Protein 2GGO (pdb70)

GO terms:
  GO:0052630 UDP-N-acetylgalactosamine diphosphorylase activity (F, EXP)
  GO:0003977 UDP-N-acetylglucosamine diphosphorylase activity (F, EXP)
  GO:0008879 glucose-1-phosphate thymidylyltransferase activity (F, EXP)
  GO:0003983 UTP:glucose-1-phosphate uridylyltransferase activity (F, EXP)
  GO:0019134 glucosamine-1-phosphate N-acetyltransferase activity (F, EXP)

Secondary structure (DSSP, 8-state):
-EEEEE-----GGGTTGGGTS-GGG-EETTEEHHHHHHHHHHHTT--EEEEEE-GGGHHHHHHH-TT-EEEE--TT--BSTTTGGG---SSEEEEEETTEEES-SHHHHHHTT-SSEEEEEEE-S--SSS-EEEE-TTSSEEEEE-S-SS-S-SEEEEEEEEEETHHHHHHHHS---SSS-B-HHHHHHHHHHHS-EEEEEP-S-EEE--SHHHHHHHHHHHHHHT---EE-SEE-SS-EEES-EEE-TT-EE-TT-EEESSEEE-TT-EE-SS-EE-TTEEE-SS-EEEET-EEESEEE-TT-EEEES-EEES-EE-TT-EE-TT-EE--S-TT-S--EEEETTEEEE-S-SS---EE-TT-EE-TT-EE-TT-EE-TT-EE-TT-EE-SPBPTT-EE--

Structure (mmCIF, N/CA/C/O backbone):
data_2GGO
#
_entry.id   2GGO
#
_cell.length_a   122.999
_cell.length_b   122.999
_cell.length_c   94.884
_cell.angle_alpha   90.00
_cell.angle_beta   90.00
_cell.angle_gamma   120.00
#
_symmetry.space_group_name_H-M   'H 3'
#
loop_
_entity.id
_entity.type
_entity.pdbx_description
1 polymer '401aa long hypothetical glucose-1-phosphate thymidylyltransferase'
2 water water
#
loop_
_atom_site.group_PDB
_atom_site.id
_atom_site.type_symbol
_atom_site.label_atom_id
_atom_site.label_alt_id
_atom_site.label_comp_id
_atom_site.label_asym_id
_atom_site.label_entity_id
_atom_site.label_seq_id
_atom_site.pdbx_PDB_ins_code
_atom_site.Cartn_x
_atom_site.Cartn_y
_atom_site.Cartn_z
_atom_site.occupancy
_atom_site.B_iso_or_equiv
_atom_site.auth_seq_id
_atom_site.auth_comp_id
_atom_site.auth_asym_id
_atom_site.auth_atom_id
_atom_site.pdbx_PDB_model_num
ATOM 1 N N . MET A 1 1 ? 6.822 56.373 38.376 1.00 43.88 1 MET A N 1
ATOM 2 C CA . MET A 1 1 ? 6.104 55.882 39.578 1.00 43.81 1 MET A CA 1
ATOM 3 C C . MET A 1 1 ? 7.039 54.938 40.334 1.00 43.17 1 MET A C 1
ATOM 4 O O . MET A 1 1 ? 7.834 54.236 39.730 1.00 43.24 1 MET A O 1
ATOM 9 N N . LYS A 1 2 ? 6.964 54.940 41.658 1.00 42.27 2 LYS A N 1
ATOM 10 C CA . LYS A 1 2 ? 7.655 53.924 42.452 1.00 41.16 2 LYS A CA 1
ATOM 11 C C . LYS A 1 2 ? 6.625 52.933 42.952 1.00 39.47 2 LYS A C 1
ATOM 12 O O . LYS A 1 2 ? 5.479 53.308 43.221 1.00 38.49 2 LYS A O 1
ATOM 18 N N . ALA A 1 3 ? 7.037 51.665 43.049 1.00 38.04 3 ALA A N 1
ATOM 19 C CA . ALA A 1 3 ? 6.183 50.612 43.588 1.00 36.90 3 ALA A CA 1
ATOM 20 C C . ALA A 1 3 ? 6.839 50.052 44.845 1.00 36.03 3 ALA A C 1
ATOM 21 O O . ALA A 1 3 ? 8.059 49.942 44.917 1.00 35.41 3 ALA A O 1
ATOM 23 N N . PHE A 1 4 ? 6.024 49.745 45.854 1.00 36.56 4 PHE A N 1
ATOM 24 C CA . PHE A 1 4 ? 6.484 49.059 47.065 1.00 36.18 4 PHE A CA 1
ATOM 25 C C . PHE A 1 4 ? 5.647 47.837 47.226 1.00 35.22 4 PHE A C 1
ATOM 26 O O . PHE A 1 4 ? 4.420 47.934 47.264 1.00 35.21 4 PHE A O 1
ATOM 34 N N . ILE A 1 5 ? 6.312 46.683 47.280 1.00 34.74 5 ILE A N 1
ATOM 35 C CA . ILE A 1 5 ? 5.655 45.395 47.598 1.00 33.52 5 ILE A CA 1
ATOM 36 C C . ILE A 1 5 ? 5.891 45.084 49.068 1.00 33.90 5 ILE A C 1
ATOM 37 O O . ILE A 1 5 ? 7.030 45.015 49.501 1.00 34.13 5 ILE A O 1
ATOM 42 N N . LEU A 1 6 ? 4.813 44.963 49.836 1.00 34.80 6 LEU A N 1
ATOM 43 C CA . LEU A 1 6 ? 4.915 44.686 51.254 1.00 34.80 6 LEU A CA 1
ATOM 44 C C . LEU A 1 6 ? 4.884 43.155 51.429 1.00 35.72 6 LEU A C 1
ATOM 45 O O . LEU A 1 6 ? 3.836 42.504 51.266 1.00 34.94 6 LEU A O 1
ATOM 50 N N . ALA A 1 7 ? 6.072 42.615 51.707 1.00 36.38 7 ALA A N 1
ATOM 51 C CA . ALA A 1 7 ? 6.337 41.180 51.810 1.00 37.83 7 ALA A CA 1
ATOM 52 C C . ALA A 1 7 ? 7.026 40.845 53.138 1.00 39.02 7 ALA A C 1
ATOM 53 O O . ALA A 1 7 ? 7.954 40.034 53.179 1.00 39.44 7 ALA A O 1
ATOM 55 N N . ALA A 1 8 ? 6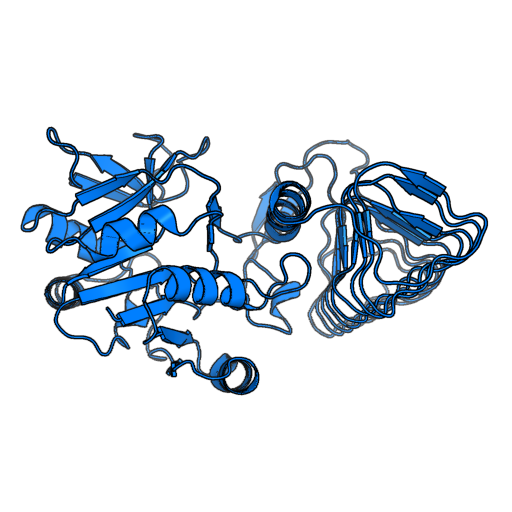.564 41.464 54.215 1.00 41.35 8 ALA A N 1
ATOM 56 C CA . ALA A 1 8 ? 7.289 41.393 55.507 1.00 44.43 8 ALA A CA 1
ATOM 57 C C . ALA A 1 8 ? 6.735 40.510 56.637 1.00 46.21 8 ALA A C 1
ATOM 58 O O . ALA A 1 8 ? 7.475 40.263 57.601 1.00 47.65 8 ALA A O 1
ATOM 60 N N . GLY A 1 9 ? 5.477 40.045 56.554 1.00 48.06 9 GLY A N 1
ATOM 61 C CA . GLY A 1 9 ? 5.022 38.843 57.349 1.00 49.81 9 GLY A CA 1
ATOM 62 C C . GLY A 1 9 ? 6.070 37.699 57.404 1.00 50.87 9 GLY A C 1
ATOM 63 O O . GLY A 1 9 ? 6.976 37.655 56.546 1.00 50.95 9 GLY A O 1
ATOM 64 N N . SER A 1 10 ? 5.949 36.698 58.303 1.00 51.83 10 SER A N 1
ATOM 65 C CA . SER A 1 10 ? 4.697 36.033 58.731 1.00 51.93 10 SER A CA 1
ATOM 66 C C . SER A 1 10 ? 3.638 35.906 57.599 1.00 51.16 10 SER A C 1
ATOM 67 O O . SER A 1 10 ? 2.751 36.765 57.425 1.00 51.94 10 SER A O 1
ATOM 70 N N . GLY A 1 11 ? 3.719 34.815 56.839 1.00 49.89 11 GLY A N 1
ATOM 71 C CA . GLY A 1 11 ? 4.571 33.698 57.155 1.00 47.48 11 GLY A CA 1
ATOM 72 C C . GLY A 1 11 ? 3.622 32.664 57.725 1.00 45.93 11 GLY A C 1
ATOM 73 O O . GLY A 1 11 ? 3.250 31.707 57.042 1.00 45.35 11 GLY A O 1
ATOM 74 N N . GLU A 1 12 ? 3.186 32.918 58.953 1.00 44.34 12 GLU A N 1
ATOM 75 C CA . GLU A 1 12 ? 2.569 31.925 59.814 1.00 43.55 12 GLU A CA 1
ATOM 76 C C . GLU A 1 12 ? 1.359 31.201 59.265 1.00 42.03 12 GLU A C 1
ATOM 77 O O . GLU A 1 12 ? 1.249 29.986 59.390 1.00 41.81 12 GLU A O 1
ATOM 83 N N . ARG A 1 13 ? 0.439 31.940 58.688 1.00 40.63 13 ARG A N 1
ATOM 84 C CA . ARG A 1 13 ? -0.745 31.327 58.151 1.00 39.82 13 ARG A CA 1
ATOM 85 C C . ARG A 1 13 ? -0.445 30.383 57.018 1.00 37.05 13 ARG A C 1
ATOM 86 O O . ARG A 1 13 ? -1.255 29.513 56.718 1.00 37.02 13 ARG A O 1
ATOM 94 N N . LEU A 1 14 ? 0.721 30.526 56.399 1.00 33.73 14 LEU A N 1
ATOM 95 C CA . LEU A 1 14 ? 1.050 29.674 55.226 1.00 30.67 14 LEU A CA 1
ATOM 96 C C . LEU A 1 14 ? 2.039 28.533 55.571 1.00 27.79 14 LEU A C 1
ATOM 97 O O . LEU A 1 14 ? 2.543 27.849 54.725 1.00 24.16 14 LEU A O 1
ATOM 102 N N . GLU A 1 15 ? 2.346 28.365 56.841 1.00 25.70 15 GLU A N 1
ATOM 103 C CA . GLU A 1 15 ? 3.077 27.168 57.257 1.00 27.47 15 GLU A CA 1
ATOM 104 C C . GLU A 1 15 ? 2.371 25.867 56.831 1.00 27.36 15 GLU A C 1
ATOM 105 O O . GLU A 1 15 ? 1.161 25.808 56.737 1.00 28.82 15 GLU A O 1
ATOM 111 N N . PRO A 1 16 ? 3.133 24.806 56.569 1.00 27.35 16 PRO A N 1
ATOM 112 C CA . PRO A 1 16 ? 4.546 24.673 56.602 1.00 25.71 16 PRO A CA 1
ATOM 113 C C . PRO A 1 16 ? 5.266 25.144 55.356 1.00 24.83 16 PRO A C 1
ATOM 114 O O . PRO A 1 16 ? 6.467 25.040 55.306 1.00 25.65 16 PRO A O 1
ATOM 118 N N . ILE A 1 17 ? 4.561 25.612 54.329 1.00 24.46 17 ILE A N 1
ATOM 119 C CA . ILE A 1 17 ? 5.254 26.044 53.119 1.00 24.33 17 ILE A CA 1
ATOM 120 C C . ILE A 1 17 ? 6.269 27.145 53.451 1.00 25.29 17 ILE A C 1
ATOM 121 O O . ILE A 1 17 ? 7.343 27.192 52.834 1.00 24.03 17 ILE A O 1
ATOM 126 N N . THR A 1 18 ? 5.944 27.992 54.440 1.00 24.46 18 THR A N 1
ATOM 127 C CA . THR A 1 18 ? 6.811 29.137 54.801 1.00 25.68 18 THR A CA 1
ATOM 128 C C . THR A 1 18 ? 7.927 28.809 55.788 1.00 26.86 18 THR A C 1
ATOM 129 O O . THR A 1 18 ? 8.668 29.699 56.223 1.00 28.35 18 THR A O 1
ATOM 133 N N . HIS A 1 19 ? 8.086 27.537 56.138 1.00 26.03 19 HIS A N 1
ATOM 134 C CA . HIS A 1 19 ? 9.203 27.167 56.938 1.00 24.28 19 HIS A CA 1
ATOM 135 C C . HIS A 1 19 ? 10.505 27.317 56.192 1.00 24.35 19 HIS A C 1
ATOM 136 O O . HIS A 1 19 ? 11.555 27.466 56.812 1.00 23.42 19 HIS A O 1
ATOM 143 N N . THR A 1 20 ? 10.469 27.227 54.863 1.00 23.63 20 THR A N 1
ATOM 144 C CA . THR A 1 20 ? 11.695 27.266 54.112 1.00 24.85 20 THR A CA 1
ATOM 145 C C . THR A 1 20 ? 11.771 28.380 53.038 1.00 26.33 20 THR A C 1
ATOM 146 O O . THR A 1 20 ? 12.820 28.569 52.417 1.00 28.61 20 THR A O 1
ATOM 150 N N . ARG A 1 21 ? 10.686 29.102 52.796 1.00 27.23 21 ARG A N 1
ATOM 151 C CA . ARG A 1 21 ? 10.683 30.164 51.769 1.00 27.91 21 ARG A CA 1
ATOM 152 C C . ARG A 1 21 ? 9.701 31.252 52.239 1.00 28.33 21 ARG A C 1
ATOM 153 O O . ARG A 1 21 ? 8.785 30.944 53.006 1.00 29.69 21 ARG A O 1
ATOM 161 N N . PRO A 1 22 ? 9.946 32.549 51.904 1.00 27.43 22 PRO A N 1
ATOM 162 C CA . PRO A 1 22 ? 8.981 33.616 52.262 1.00 26.84 22 PRO A CA 1
ATOM 163 C C . PRO A 1 22 ? 7.748 33.467 51.425 1.00 26.30 22 PRO A C 1
ATOM 164 O O . PRO A 1 22 ? 7.853 32.956 50.322 1.00 26.37 22 PRO A O 1
ATOM 168 N N . LYS A 1 23 ? 6.570 33.844 51.907 1.00 26.82 23 LYS A N 1
ATOM 169 C CA . LYS A 1 23 ? 5.387 33.620 51.036 1.00 28.46 23 LYS A CA 1
ATOM 170 C C . LYS A 1 23 ? 5.450 34.200 49.641 1.00 28.43 23 LYS A C 1
ATOM 171 O O . LYS A 1 23 ? 4.736 33.735 48.761 1.00 27.43 23 LYS A O 1
ATOM 177 N N . ALA A 1 24 ? 6.282 35.230 49.446 1.00 28.15 24 ALA A N 1
ATOM 178 C CA . ALA A 1 24 ? 6.386 35.911 48.148 1.00 28.16 24 ALA A CA 1
ATOM 179 C C . ALA A 1 24 ? 6.892 34.940 47.123 1.00 27.91 24 ALA A C 1
ATOM 180 O O . ALA A 1 24 ? 6.711 35.136 45.919 1.00 26.36 24 ALA A O 1
ATOM 182 N N . PHE A 1 25 ? 7.527 33.871 47.597 1.00 29.05 25 PHE A N 1
ATOM 183 C CA . PHE A 1 25 ? 8.113 32.861 46.684 1.00 30.14 25 PHE A CA 1
ATOM 184 C C . PHE A 1 25 ? 7.284 31.574 46.476 1.00 30.11 25 PHE A C 1
ATOM 185 O O . PHE A 1 25 ? 7.732 30.673 45.835 1.00 31.54 25 PHE A O 1
ATOM 193 N N . VAL A 1 26 ? 6.091 31.521 47.030 1.00 30.54 26 VAL A N 1
ATOM 194 C CA . VAL A 1 26 ? 5.128 30.443 46.757 1.00 31.26 26 VAL A CA 1
ATOM 195 C C . VAL A 1 26 ? 4.973 30.349 45.239 1.00 30.13 26 VAL A C 1
ATOM 196 O O . VAL A 1 26 ? 4.709 31.393 44.608 1.00 29.98 26 VAL A O 1
ATOM 200 N N . PRO A 1 27 ? 5.136 29.116 44.640 1.00 30.51 27 PRO A N 1
ATOM 201 C CA . PRO A 1 27 ? 4.982 29.031 43.203 1.00 29.46 27 PRO A CA 1
ATOM 202 C C . PRO A 1 27 ? 3.520 28.946 42.737 1.00 30.67 27 PRO A C 1
ATOM 203 O O . PRO A 1 27 ? 2.618 28.393 43.410 1.00 30.53 27 PRO A O 1
ATOM 207 N N . ILE A 1 28 ? 3.292 29.580 41.603 1.00 30.98 28 ILE A N 1
ATOM 208 C CA . ILE A 1 28 ? 2.059 29.464 40.884 1.00 31.89 28 ILE A CA 1
ATOM 209 C C . ILE A 1 28 ? 2.570 28.925 39.571 1.00 31.80 28 ILE A C 1
ATOM 210 O O . ILE A 1 28 ? 3.359 29.603 38.882 1.00 32.88 28 ILE A O 1
ATOM 215 N N . LEU A 1 29 ? 2.185 27.689 39.251 1.00 32.31 29 LEU A N 1
ATOM 216 C CA . LEU A 1 29 ? 2.813 26.940 38.176 1.00 31.89 29 LEU A CA 1
ATOM 217 C C . LEU A 1 29 ? 4.311 27.072 38.371 1.00 33.71 29 LEU A C 1
ATOM 218 O O . LEU A 1 29 ? 4.810 26.919 39.489 1.00 34.29 29 LEU A O 1
ATOM 223 N N . SER A 1 30 ? 5.042 27.447 37.339 1.00 35.09 30 SER A N 1
ATOM 224 C CA . SER A 1 30 ? 6.477 27.434 37.467 1.00 35.84 30 SER A CA 1
ATOM 225 C C . SER A 1 30 ? 7.154 28.638 38.125 1.00 35.78 30 SER A C 1
ATOM 226 O O . SER A 1 30 ? 8.373 28.615 38.281 1.00 37.02 30 SER A O 1
ATOM 229 N N . LYS A 1 31 ? 6.440 29.698 38.507 1.00 35.11 31 LYS A N 1
ATOM 230 C CA . LYS A 1 31 ? 7.177 30.860 39.029 1.00 34.36 31 LYS A CA 1
ATOM 231 C C . LYS A 1 31 ? 6.600 31.422 40.294 1.00 31.26 31 LYS A C 1
ATOM 232 O O . LYS A 1 31 ? 5.403 31.269 40.542 1.00 30.82 31 LYS A O 1
ATOM 238 N N . PRO A 1 32 ? 7.462 32.023 41.126 1.00 29.12 32 PRO A N 1
ATOM 239 C CA . PRO A 1 32 ? 6.967 32.511 42.407 1.00 27.72 32 PRO A CA 1
ATOM 240 C C . PRO A 1 32 ? 5.939 33.656 42.246 1.00 27.11 32 PRO A C 1
ATOM 241 O O . PRO A 1 32 ? 5.951 34.396 41.253 1.00 24.83 32 PRO A O 1
ATOM 245 N N . LEU A 1 33 ? 5.041 33.764 43.212 1.00 27.12 33 LEU A N 1
ATOM 246 C CA . LEU A 1 33 ? 4.104 34.849 43.287 1.00 27.24 33 LEU A CA 1
ATOM 247 C C . LEU A 1 33 ? 4.753 36.220 42.975 1.00 28.08 33 LEU A C 1
ATOM 248 O O . LEU A 1 33 ? 4.216 36.988 42.172 1.00 30.76 33 LEU A O 1
ATOM 253 N N . ILE A 1 34 ? 5.875 36.542 43.621 1.00 27.50 34 ILE A N 1
ATOM 254 C CA . ILE A 1 34 ? 6.413 37.885 43.552 1.00 26.82 34 ILE A CA 1
ATOM 255 C C . ILE A 1 34 ? 6.875 38.227 42.132 1.00 28.34 34 ILE A C 1
ATOM 256 O O . ILE A 1 34 ? 6.923 39.381 41.716 1.00 28.76 34 ILE A O 1
ATOM 261 N N . GLU A 1 35 ? 7.182 37.196 41.374 1.00 28.88 35 GLU A N 1
ATOM 262 C CA . GLU A 1 35 ? 7.578 37.343 39.995 1.00 29.58 35 GLU A CA 1
ATOM 263 C C . GLU A 1 35 ? 6.448 37.776 39.069 1.00 28.98 35 GLU A C 1
ATOM 264 O O . GLU A 1 35 ? 6.695 38.462 38.061 1.00 28.48 35 GLU A O 1
ATOM 270 N N . TYR A 1 36 ? 5.231 37.305 39.353 1.00 28.39 36 TYR A N 1
ATOM 271 C CA . TYR A 1 36 ? 3.999 37.837 38.762 1.00 26.32 36 TYR A CA 1
ATOM 272 C C . TYR A 1 36 ? 3.745 39.308 39.176 1.00 25.51 36 TYR A C 1
ATOM 273 O O . TYR A 1 36 ? 3.417 40.116 38.351 1.00 25.76 36 TYR A O 1
ATOM 282 N N . GLN A 1 37 ? 3.879 39.657 40.439 1.00 25.32 37 GLN A N 1
ATOM 283 C CA . GLN A 1 37 ? 3.658 41.036 40.813 1.00 25.88 37 GLN A CA 1
ATOM 284 C C . GLN A 1 37 ? 4.606 41.948 40.061 1.00 26.17 37 GLN A C 1
ATOM 285 O O . GLN A 1 37 ? 4.184 42.889 39.416 1.00 27.17 37 GLN A O 1
ATOM 291 N N . ILE A 1 38 ? 5.894 41.645 40.120 1.00 26.98 38 ILE A N 1
ATOM 292 C CA . ILE A 1 38 ? 6.936 42.454 39.482 1.00 27.55 38 ILE A CA 1
ATOM 293 C C . ILE A 1 38 ? 6.693 42.606 37.990 1.00 28.17 38 ILE A C 1
ATOM 294 O O . ILE A 1 38 ? 6.894 43.662 37.418 1.00 29.21 38 ILE A O 1
ATOM 299 N N . GLU A 1 39 ? 6.206 41.545 37.370 1.00 30.05 39 GLU A N 1
ATOM 300 C CA . GLU A 1 39 ? 5.979 41.515 35.957 1.00 30.52 39 GLU A CA 1
ATOM 301 C C . GLU A 1 39 ? 4.725 42.325 35.536 1.00 30.29 39 GLU A C 1
ATOM 302 O O . GLU A 1 39 ? 4.753 42.999 34.514 1.00 28.78 39 GLU A O 1
ATOM 308 N N . TYR A 1 40 ? 3.643 42.234 36.323 1.00 30.23 40 TYR A N 1
ATOM 309 C CA . TYR A 1 40 ? 2.504 43.188 36.221 1.00 31.22 40 TYR A CA 1
ATOM 310 C C . TYR A 1 40 ? 2.916 44.662 36.383 1.00 29.89 40 TYR A C 1
ATOM 311 O O . TYR A 1 40 ? 2.528 45.480 35.581 1.00 29.63 40 TYR A O 1
ATOM 320 N N . LEU A 1 41 ? 3.638 44.987 37.453 1.00 28.50 41 LEU A N 1
ATOM 321 C CA . LEU A 1 41 ? 4.272 46.295 37.623 1.00 28.41 41 LEU A CA 1
ATOM 322 C C . LEU A 1 41 ? 4.983 46.762 36.356 1.00 28.57 41 LEU A C 1
ATOM 323 O O . LEU A 1 41 ? 4.658 47.805 35.813 1.00 28.91 41 LEU A O 1
ATOM 328 N N . ARG A 1 42 ? 5.938 45.983 35.866 1.00 26.78 42 ARG A N 1
ATOM 329 C CA . ARG A 1 42 ? 6.707 46.369 34.695 1.00 27.43 42 ARG A CA 1
ATOM 330 C C . ARG A 1 42 ? 5.877 46.450 33.453 1.00 27.52 42 ARG A C 1
ATOM 331 O O . ARG A 1 42 ? 6.191 47.234 32.553 1.00 28.26 42 ARG A O 1
ATOM 339 N N . LYS A 1 43 ? 4.820 45.654 33.350 1.00 27.92 43 LYS A N 1
ATOM 340 C CA . LYS A 1 43 ? 3.912 45.848 32.218 1.00 28.24 43 LYS A CA 1
ATOM 341 C C . LYS A 1 43 ? 3.207 47.197 32.293 1.00 28.68 43 LYS A C 1
ATOM 342 O O . LYS A 1 43 ? 2.717 47.693 31.292 1.00 27.97 43 LYS A O 1
ATOM 348 N N . CYS A 1 44 ? 3.106 47.772 33.490 1.00 29.03 44 CYS A N 1
ATOM 349 C CA . CYS A 1 44 ? 2.473 49.101 33.662 1.00 29.27 44 CYS A CA 1
ATOM 350 C C . CYS A 1 44 ? 3.461 50.249 33.494 1.00 27.87 44 CYS A C 1
ATOM 351 O O . CYS A 1 44 ? 3.064 51.382 33.614 1.00 27.40 44 CYS A O 1
ATOM 354 N N . GLY A 1 45 ? 4.734 49.940 33.218 1.00 27.45 45 GLY A N 1
ATOM 355 C CA . GLY A 1 45 ? 5.771 50.944 33.169 1.00 25.23 45 GLY A CA 1
ATOM 356 C C . GLY A 1 45 ? 6.399 51.314 34.497 1.00 26.65 45 GLY A C 1
ATOM 357 O O . GLY A 1 45 ? 7.016 52.411 34.638 1.00 24.09 45 GLY A O 1
ATOM 358 N N . ILE A 1 46 ? 6.256 50.434 35.499 1.00 25.68 46 ILE A N 1
ATOM 359 C CA . ILE A 1 46 ? 6.856 50.701 36.801 1.00 27.90 46 ILE A CA 1
ATOM 360 C C . ILE A 1 46 ? 8.083 49.831 36.900 1.00 29.69 46 ILE A C 1
ATOM 361 O O . ILE A 1 46 ? 7.986 48.594 36.716 1.00 29.36 46 ILE A O 1
ATOM 366 N N . ARG A 1 47 ? 9.223 50.466 37.167 1.00 31.60 47 ARG A N 1
ATOM 367 C CA . ARG A 1 47 ? 10.525 49.773 37.140 1.00 32.19 47 ARG A CA 1
ATOM 368 C C . ARG A 1 47 ? 11.262 49.903 38.443 1.00 33.89 47 ARG A C 1
ATOM 369 O O . ARG A 1 47 ? 12.069 49.033 38.836 1.00 33.89 47 ARG A O 1
ATOM 377 N N . ASP A 1 48 ? 10.953 50.999 39.126 1.00 34.64 48 ASP A N 1
ATOM 378 C CA . ASP A 1 48 ? 11.541 51.257 40.414 1.00 35.35 48 ASP A CA 1
ATOM 379 C C . ASP A 1 48 ? 10.737 50.558 41.485 1.00 34.41 48 ASP A C 1
ATOM 380 O O . ASP A 1 48 ? 9.819 51.158 42.104 1.00 34.19 48 ASP A O 1
ATOM 385 N N . ILE A 1 49 ? 11.089 49.288 41.688 1.00 33.58 49 ILE A N 1
ATOM 386 C CA . ILE A 1 49 ? 10.314 48.422 42.583 1.00 32.09 49 ILE A CA 1
ATOM 387 C C . ILE A 1 49 ? 11.140 48.115 43.802 1.00 32.15 49 ILE A C 1
ATOM 388 O O . ILE A 1 49 ? 12.283 47.760 43.682 1.00 31.61 49 ILE A O 1
ATOM 393 N N . THR A 1 50 ? 10.528 48.264 44.963 1.00 32.52 50 THR A N 1
ATOM 394 C CA . THR A 1 50 ? 11.153 47.986 46.225 1.00 34.09 50 THR A CA 1
ATOM 395 C C . THR A 1 50 ? 10.313 46.964 46.996 1.00 34.34 50 THR A C 1
ATOM 396 O O . THR A 1 50 ? 9.082 47.126 47.134 1.00 34.27 50 THR A O 1
ATOM 400 N N . VAL A 1 51 ? 10.971 45.939 47.535 1.00 34.79 51 VAL A N 1
ATOM 401 C CA . VAL A 1 51 ? 10.296 45.033 48.477 1.00 34.76 51 VAL A CA 1
ATOM 402 C C . VAL A 1 51 ? 10.646 45.334 49.939 1.00 35.04 51 VAL A C 1
ATOM 403 O O . VAL A 1 51 ? 11.802 45.335 50.314 1.00 35.33 51 VAL A O 1
ATOM 407 N N . ILE A 1 52 ? 9.648 45.590 50.763 1.00 36.02 52 ILE A N 1
ATOM 408 C CA . ILE A 1 52 ? 9.880 45.643 52.205 1.00 37.92 52 ILE A CA 1
ATOM 409 C C . ILE A 1 52 ? 9.739 44.216 52.759 1.00 38.60 52 ILE A C 1
ATOM 410 O O . ILE A 1 52 ? 8.735 43.540 52.555 1.00 37.98 52 ILE A O 1
ATOM 415 N N . VAL A 1 53 ? 10.797 43.763 53.403 1.00 39.21 53 VAL A N 1
ATOM 416 C CA . VAL A 1 53 ? 10.911 42.399 53.867 1.00 40.53 53 VAL A CA 1
ATOM 417 C C . VAL A 1 53 ? 11.304 42.401 55.354 1.00 42.69 53 VAL A C 1
ATOM 418 O O . VAL A 1 53 ? 11.532 43.461 55.948 1.00 43.11 53 VAL A O 1
ATOM 422 N N . SER A 1 54 ? 11.350 41.226 55.974 1.00 44.20 54 SER A N 1
ATOM 423 C CA . SER A 1 54 ? 11.886 41.137 57.316 1.00 45.17 54 SER A CA 1
ATOM 424 C C . SER A 1 54 ? 13.385 40.879 57.209 1.00 46.17 54 SER A C 1
ATOM 425 O O . SER A 1 54 ? 13.860 40.366 56.188 1.00 45.69 54 SER A O 1
ATOM 428 N N . SER A 1 55 ? 14.133 41.249 58.251 1.00 48.01 55 SER A N 1
ATOM 429 C CA . SER A 1 55 ? 15.608 41.048 58.292 1.00 49.90 55 SER A CA 1
ATOM 430 C C . SER A 1 55 ? 15.997 39.589 58.120 1.00 50.86 55 SER A C 1
ATOM 431 O O . SER A 1 55 ? 16.917 39.270 57.346 1.00 50.50 55 SER A O 1
ATOM 434 N N . LYS A 1 56 ? 15.268 38.710 58.824 1.00 52.55 56 LYS A N 1
ATOM 435 C CA . LYS A 1 56 ? 15.336 37.247 58.588 1.00 54.47 56 LYS A CA 1
ATOM 436 C C . LYS A 1 56 ? 15.375 36.917 57.107 1.00 54.87 56 LYS A C 1
ATOM 437 O O . LYS A 1 56 ? 16.193 36.089 56.687 1.00 55.47 56 LYS A O 1
ATOM 443 N N . ASN A 1 57 ? 14.508 37.575 56.319 1.00 55.63 57 ASN A N 1
ATOM 444 C CA . ASN A 1 57 ? 14.297 37.217 54.899 1.00 55.81 57 ASN A CA 1
ATOM 445 C C . ASN A 1 57 ? 15.103 38.036 53.875 1.00 55.49 57 ASN A C 1
ATOM 446 O O . ASN A 1 57 ? 15.102 37.731 52.684 1.00 55.57 57 ASN A O 1
ATOM 451 N N . LYS A 1 58 ? 15.804 39.053 54.357 1.00 55.63 58 LYS A N 1
ATOM 452 C CA . LYS A 1 58 ? 16.619 39.956 53.521 1.00 55.89 58 LYS A CA 1
ATOM 453 C C . LYS A 1 58 ? 17.561 39.262 52.531 1.00 55.26 58 LYS A C 1
ATOM 454 O O . LYS A 1 58 ? 17.703 39.691 51.390 1.00 54.63 58 LYS A O 1
ATOM 460 N N . GLU A 1 59 ? 18.221 38.207 52.994 1.00 55.15 59 GLU A N 1
ATOM 461 C CA . GLU A 1 59 ? 19.258 37.527 52.216 1.00 55.04 59 GLU A CA 1
ATOM 462 C C . GLU A 1 59 ? 18.668 36.743 51.048 1.00 53.48 59 GLU A C 1
ATOM 463 O O . GLU A 1 59 ? 19.216 36.743 49.931 1.00 53.21 59 GLU A O 1
ATOM 469 N N . TYR A 1 60 ? 17.569 36.046 51.359 1.00 51.64 60 TYR A N 1
ATOM 470 C CA . TYR A 1 60 ? 16.813 35.239 50.412 1.00 49.32 60 TYR A CA 1
ATOM 471 C C . TYR A 1 60 ? 16.348 36.055 49.182 1.00 47.98 60 TYR A C 1
ATOM 472 O O . TYR A 1 60 ? 16.575 35.651 48.026 1.00 47.33 60 TYR A O 1
ATOM 481 N N . PHE A 1 61 ? 15.708 37.195 49.455 1.00 46.08 61 PHE A N 1
ATOM 482 C CA . PHE A 1 61 ? 15.218 38.096 48.409 1.00 45.09 61 PHE A CA 1
ATOM 483 C C . PHE A 1 61 ? 16.338 38.618 47.541 1.00 45.67 61 PHE A C 1
ATOM 484 O O . PHE A 1 61 ? 16.278 38.549 46.326 1.00 44.61 61 PHE A O 1
ATOM 492 N N . GLU A 1 62 ? 17.380 39.131 48.179 1.00 48.18 62 GLU A N 1
ATOM 493 C CA . GLU A 1 62 ? 18.547 39.612 47.459 1.00 50.19 62 GLU A CA 1
ATOM 494 C C . GLU A 1 62 ? 19.076 38.539 46.531 1.00 50.57 62 GLU A C 1
ATOM 495 O O . GLU A 1 62 ? 19.378 38.818 45.386 1.00 50.88 62 GLU A O 1
ATOM 501 N N . LYS A 1 63 ? 19.156 37.304 47.012 1.00 51.54 63 LYS A N 1
ATOM 502 C CA . LYS A 1 63 ? 19.725 36.216 46.220 1.00 51.86 63 LYS A CA 1
ATOM 503 C C . LYS A 1 63 ? 18.896 35.852 44.999 1.00 51.40 63 LYS A C 1
ATOM 504 O O . LYS A 1 63 ? 19.460 35.552 43.953 1.00 51.41 63 LYS A O 1
ATOM 510 N N . LYS A 1 64 ? 17.564 35.911 45.140 1.00 50.75 64 LYS A N 1
ATOM 511 C CA . LYS A 1 64 ? 16.614 35.498 44.094 1.00 49.44 64 LYS A CA 1
ATOM 512 C C . LYS A 1 64 ? 16.187 36.607 43.103 1.00 48.86 64 LYS A C 1
ATOM 513 O O . LYS A 1 64 ? 15.987 36.338 41.921 1.00 48.56 64 LYS A O 1
ATOM 519 N N . LEU A 1 65 ? 16.060 37.844 43.562 1.00 48.16 65 LEU A N 1
ATOM 520 C CA . LEU A 1 65 ? 15.485 38.891 42.719 1.00 48.22 65 LEU A CA 1
ATOM 521 C C . LEU A 1 65 ? 16.528 39.772 42.061 1.00 50.34 65 LEU A C 1
ATOM 522 O O . LEU A 1 65 ? 17.169 40.578 42.745 1.00 51.34 65 LEU A O 1
ATOM 527 N N . LYS A 1 66 ? 16.673 39.658 40.739 1.00 53.06 66 LYS A N 1
ATOM 528 C CA . LYS A 1 66 ? 17.770 40.339 40.019 1.00 54.07 66 LYS A CA 1
ATOM 529 C C . LYS A 1 66 ? 17.862 41.887 40.196 1.00 54.35 66 LYS A C 1
ATOM 530 O O . LYS A 1 66 ? 18.800 42.390 40.847 1.00 55.86 66 LYS A O 1
ATOM 536 N N . GLU A 1 67 ? 16.941 42.654 39.626 1.00 53.37 67 GLU A N 1
ATOM 537 C CA . GLU A 1 67 ? 17.141 44.106 39.659 1.00 52.34 67 GLU A CA 1
ATOM 538 C C . GLU A 1 67 ? 16.085 44.832 40.464 1.00 50.00 67 GLU A C 1
ATOM 539 O O . GLU A 1 67 ? 15.408 45.722 39.943 1.00 49.85 67 GLU A O 1
ATOM 545 N N . ILE A 1 68 ? 15.954 44.467 41.734 1.00 46.86 68 ILE A N 1
ATOM 546 C CA . ILE A 1 68 ? 14.873 44.962 42.588 1.00 44.18 68 ILE A CA 1
ATOM 547 C C . ILE A 1 68 ? 15.497 45.381 43.889 1.00 43.75 68 ILE A C 1
ATOM 548 O O . ILE A 1 68 ? 16.442 44.741 44.349 1.00 43.59 68 ILE A O 1
ATOM 553 N N . SER A 1 69 ? 14.961 46.436 44.483 1.00 43.00 69 SER A N 1
ATOM 554 C CA . SER A 1 69 ? 15.499 46.969 45.727 1.00 43.31 69 SER A CA 1
ATOM 555 C C . SER A 1 69 ? 14.864 46.332 46.926 1.00 42.88 69 SER A C 1
ATOM 556 O O . SER A 1 69 ? 13.643 46.319 47.049 1.00 42.79 69 SER A O 1
ATOM 559 N N . ILE A 1 70 ? 15.690 45.845 47.838 1.00 43.03 70 ILE A N 1
ATOM 560 C CA . ILE A 1 70 ? 15.171 45.173 49.002 1.00 43.17 70 ILE A CA 1
ATOM 561 C C . ILE A 1 70 ? 15.422 46.008 50.229 1.00 44.25 70 ILE A C 1
ATOM 562 O O . ILE A 1 70 ? 16.526 46.481 50.465 1.00 43.95 70 ILE A O 1
ATOM 567 N N . VAL A 1 71 ? 14.389 46.203 51.022 1.00 45.42 71 VAL A N 1
ATOM 568 C CA . VAL A 1 71 ? 14.512 47.069 52.166 1.00 47.62 71 VAL A CA 1
ATOM 569 C C . VAL A 1 71 ? 13.876 46.351 53.329 1.00 49.87 71 VAL A C 1
ATOM 570 O O . VAL A 1 71 ? 12.714 45.978 53.271 1.00 49.81 71 VAL A O 1
ATOM 574 N N . THR A 1 72 ? 14.653 46.139 54.381 1.00 53.08 72 THR A N 1
ATOM 575 C CA . THR A 1 72 ? 14.157 45.449 55.563 1.00 56.82 72 THR A CA 1
ATOM 576 C C . THR A 1 72 ? 13.295 46.368 56.415 1.00 59.34 72 THR A C 1
ATOM 577 O O . THR A 1 72 ? 13.515 47.565 56.474 1.00 59.70 72 THR A O 1
ATOM 581 N N . GLN A 1 73 ? 12.310 45.781 57.070 1.00 63.19 73 GLN A N 1
ATOM 582 C CA . GLN A 1 73 ? 11.335 46.512 57.820 1.00 67.30 73 GLN A CA 1
ATOM 583 C C . GLN A 1 73 ? 11.868 46.835 59.208 1.00 71.14 73 GLN A C 1
ATOM 584 O O . GLN A 1 73 ? 12.726 46.116 59.742 1.00 71.61 73 GLN A O 1
ATOM 590 N N . LYS A 1 74 ? 11.372 47.952 59.755 1.00 75.83 74 LYS A N 1
ATOM 591 C CA . LYS A 1 74 ? 11.531 48.343 61.162 1.00 80.19 74 LYS A CA 1
ATOM 592 C C . LYS A 1 74 ? 11.252 47.170 62.106 1.00 82.94 74 LYS A C 1
ATOM 593 O O . LYS A 1 74 ? 10.145 46.602 62.112 1.00 83.52 74 LYS A O 1
ATOM 599 N N . ASP A 1 75 ? 12.258 46.814 62.902 1.00 86.16 75 ASP A N 1
ATOM 600 C CA . ASP A 1 75 ? 12.157 45.657 63.782 1.00 89.23 75 ASP A CA 1
ATOM 601 C C . ASP A 1 75 ? 11.462 45.949 65.096 1.00 91.14 75 ASP A C 1
ATOM 602 O O . ASP A 1 75 ? 10.753 45.092 65.631 1.00 91.61 75 ASP A O 1
ATOM 607 N N . ASP A 1 76 ? 11.663 47.158 65.613 1.00 93.46 76 ASP A N 1
ATOM 608 C CA . ASP A 1 76 ? 10.956 47.601 66.821 1.00 95.70 76 ASP A CA 1
ATOM 609 C C . ASP A 1 76 ? 9.407 47.618 66.678 1.00 96.65 76 ASP A C 1
ATOM 610 O O . ASP A 1 76 ? 8.696 47.862 67.668 1.00 97.06 76 ASP A O 1
ATOM 615 N N . ILE A 1 77 ? 8.908 47.321 65.467 1.00 97.57 77 ILE A N 1
ATOM 616 C CA . ILE A 1 77 ? 7.459 47.363 65.131 1.00 98.33 77 ILE A CA 1
ATOM 617 C C . ILE A 1 77 ? 6.991 46.281 64.115 1.00 98.52 77 ILE A C 1
ATOM 618 O O . ILE A 1 77 ? 7.819 45.661 63.413 1.00 98.72 77 ILE A O 1
ATOM 623 N N . LYS A 1 78 ? 5.669 46.057 64.058 1.00 98.46 78 LYS A N 1
ATOM 624 C CA . LYS A 1 78 ? 5.040 45.153 63.061 1.00 98.34 78 LYS A CA 1
ATOM 625 C C . LYS A 1 78 ? 3.689 45.683 62.514 1.00 97.99 78 LYS A C 1
ATOM 626 O O . LYS A 1 78 ? 2.966 46.397 63.210 1.00 97.91 78 LYS A O 1
ATOM 632 N N . GLY A 1 79 ? 3.374 45.328 61.264 1.00 97.64 79 GLY A N 1
ATOM 633 C CA . GLY A 1 79 ? 2.152 45.778 60.574 1.00 96.96 79 GLY A CA 1
ATOM 634 C C . GLY A 1 79 ? 2.258 45.956 59.061 1.00 96.41 79 GLY A C 1
ATOM 635 O O . GLY A 1 79 ? 3.242 45.566 58.437 1.00 96.58 79 GLY A O 1
ATOM 636 N N . THR A 1 80 ? 1.219 46.532 58.468 1.00 95.97 80 THR A N 1
ATOM 637 C CA . THR A 1 80 ? 1.247 46.944 57.068 1.00 95.31 80 THR A CA 1
ATOM 638 C C . THR A 1 80 ? 1.832 48.353 56.989 1.00 95.37 80 THR A C 1
ATOM 639 O O . THR A 1 80 ? 2.574 48.684 56.068 1.00 95.16 80 THR A O 1
ATOM 643 N N . GLY A 1 81 ? 1.487 49.172 57.980 1.00 95.50 81 GLY A N 1
ATOM 644 C CA . GLY A 1 81 ? 1.941 50.554 58.064 1.00 95.70 81 GLY A CA 1
ATOM 645 C C . GLY A 1 81 ? 3.314 50.740 58.688 1.00 95.87 81 GLY A C 1
ATOM 646 O O . GLY A 1 81 ? 3.971 51.757 58.445 1.00 96.01 81 GLY A O 1
ATOM 647 N N . ALA A 1 82 ? 3.743 49.778 59.508 1.00 95.95 82 ALA A N 1
ATOM 648 C CA . ALA A 1 82 ? 5.106 49.774 60.065 1.00 95.99 82 ALA A CA 1
ATOM 649 C C . ALA A 1 82 ? 6.121 49.384 58.978 1.00 95.96 82 ALA A C 1
ATOM 650 O O . ALA A 1 82 ? 7.333 49.659 59.095 1.00 95.71 82 ALA A O 1
ATOM 652 N N . ALA A 1 83 ? 5.590 48.747 57.924 1.00 95.93 83 ALA A N 1
ATOM 653 C CA . ALA A 1 83 ? 6.341 48.349 56.729 1.00 95.65 83 ALA A CA 1
ATOM 654 C C . ALA A 1 83 ? 6.782 49.579 55.958 1.00 95.28 83 ALA A C 1
ATOM 655 O O . ALA A 1 83 ? 7.942 49.694 55.568 1.00 95.27 83 ALA A O 1
ATOM 657 N N . ILE A 1 84 ? 5.842 50.498 55.764 1.00 94.92 84 ILE A N 1
ATOM 658 C CA . ILE A 1 84 ? 6.102 51.770 55.080 1.00 94.62 84 ILE A CA 1
ATOM 659 C C . ILE A 1 84 ? 6.530 52.907 56.042 1.00 94.16 84 ILE A C 1
ATOM 660 O O . ILE A 1 84 ? 6.613 54.078 55.650 1.00 94.18 84 ILE A O 1
ATOM 665 N N . LEU A 1 85 ? 6.799 52.547 57.300 1.00 93.58 85 LEU A N 1
ATOM 666 C CA . LEU A 1 85 ? 7.685 53.343 58.148 1.00 92.97 85 LEU A CA 1
ATOM 667 C C . LEU A 1 85 ? 9.103 53.119 57.633 1.00 92.32 85 LEU A C 1
ATOM 668 O O . LEU A 1 85 ? 10.059 53.717 58.133 1.00 92.33 85 LEU A O 1
ATOM 673 N N . SER A 1 86 ? 9.218 52.234 56.640 1.00 91.43 86 SER A N 1
ATOM 674 C CA . SER A 1 86 ? 10.450 52.031 55.884 1.00 90.57 86 SER A CA 1
ATOM 675 C C . SER A 1 86 ? 10.285 52.506 54.428 1.00 90.13 86 SER A C 1
ATOM 676 O O . SER A 1 86 ? 11.159 52.239 53.591 1.00 90.25 86 SER A O 1
ATOM 679 N N . ALA A 1 87 ? 9.177 53.209 54.138 1.00 89.36 87 ALA A N 1
ATOM 680 C CA . ALA A 1 87 ? 8.950 53.836 52.818 1.00 88.66 87 ALA A CA 1
ATOM 681 C C . ALA A 1 87 ? 9.824 55.068 52.580 1.00 88.17 87 ALA A C 1
ATOM 682 O O . ALA A 1 87 ? 9.850 56.015 53.384 1.00 88.08 87 ALA A O 1
ATOM 684 N N . LYS A 1 88 ? 10.524 55.017 51.444 1.00 87.53 88 LYS A N 1
ATOM 685 C CA . LYS A 1 88 ? 11.488 56.024 50.983 1.00 86.62 88 LYS A CA 1
ATOM 686 C C . LYS A 1 88 ? 10.958 56.778 49.731 1.00 85.55 88 LYS A C 1
ATOM 687 O O . LYS A 1 88 ? 11.610 56.806 48.666 1.00 85.55 88 LYS A O 1
ATOM 693 N N . PHE A 1 89 ? 9.774 57.386 49.863 1.00 84.00 89 PHE A N 1
ATOM 694 C CA . PHE A 1 89 ? 9.174 58.122 48.747 1.00 82.16 89 PHE A CA 1
ATOM 695 C C . PHE A 1 89 ? 8.629 59.518 49.080 1.00 80.67 89 PHE A C 1
ATOM 696 O O . PHE A 1 89 ? 8.152 59.807 50.202 1.00 80.10 89 PHE A O 1
ATOM 704 N N . ASN A 1 90 ? 8.736 60.364 48.055 1.00 78.68 90 ASN A N 1
ATOM 705 C CA . ASN A 1 90 ? 8.013 61.636 47.942 1.00 76.63 90 ASN A CA 1
ATOM 706 C C . ASN A 1 90 ? 7.039 61.516 46.737 1.00 74.51 90 ASN A C 1
ATOM 707 O O . ASN A 1 90 ? 7.073 60.512 45.996 1.00 74.26 90 ASN A O 1
ATOM 712 N N . ASP A 1 91 ? 6.188 62.529 46.545 1.00 71.57 91 ASP A N 1
ATOM 713 C CA . ASP A 1 91 ? 5.156 62.530 45.495 1.00 68.46 91 ASP A CA 1
ATOM 714 C C . ASP A 1 91 ? 4.227 61.330 45.676 1.00 65.28 91 ASP A C 1
ATOM 715 O O . ASP A 1 91 ? 3.343 61.356 46.541 1.00 65.25 91 ASP A O 1
ATOM 720 N N . GLU A 1 92 ? 4.458 60.279 44.882 1.00 60.90 92 GLU A N 1
ATOM 721 C CA . GLU A 1 92 ? 3.530 59.153 44.762 1.00 56.65 92 GLU A CA 1
ATOM 722 C C . GLU A 1 92 ? 4.201 57.774 44.800 1.00 54.53 92 GLU A C 1
ATOM 723 O O . GLU A 1 92 ? 5.327 57.593 44.319 1.00 54.49 92 GLU A O 1
ATOM 729 N N . ALA A 1 93 ? 3.486 56.790 45.334 1.00 51.33 93 ALA A N 1
ATOM 730 C CA . ALA A 1 93 ? 3.944 55.409 45.238 1.00 48.43 93 ALA A CA 1
ATOM 731 C C . ALA A 1 93 ? 2.763 54.499 45.048 1.00 46.82 93 ALA A C 1
ATOM 732 O O . ALA A 1 93 ? 1.672 54.788 45.553 1.00 45.81 93 ALA A O 1
ATOM 734 N N . LEU A 1 94 ? 2.984 53.440 44.257 1.00 44.71 94 LEU A N 1
ATOM 735 C CA . LEU A 1 94 ? 2.102 52.278 44.199 1.00 42.56 94 LEU A CA 1
ATOM 736 C C . LEU A 1 94 ? 2.551 51.269 45.271 1.00 41.87 94 LEU A C 1
ATOM 737 O O . LEU A 1 94 ? 3.726 50.894 45.335 1.00 40.37 94 LEU A O 1
ATOM 742 N N . ILE A 1 95 ? 1.608 50.898 46.143 1.00 41.30 95 ILE A N 1
ATOM 743 C CA . ILE A 1 95 ? 1.829 49.985 47.256 1.00 40.62 95 ILE A CA 1
ATOM 744 C C . ILE A 1 95 ? 1.005 48.740 46.953 1.00 40.55 95 ILE A C 1
ATOM 745 O O . ILE A 1 95 ? -0.194 48.835 46.650 1.00 40.57 95 ILE A O 1
ATOM 750 N N . ILE A 1 96 ? 1.642 47.576 46.937 1.00 40.47 96 ILE A N 1
ATOM 751 C CA . ILE A 1 96 ? 0.872 46.320 46.898 1.00 40.71 96 ILE A CA 1
ATOM 752 C C . ILE A 1 96 ? 1.319 45.339 47.969 1.00 40.70 96 ILE A C 1
ATOM 753 O O . ILE A 1 96 ? 2.474 45.368 48.412 1.00 40.05 96 ILE A O 1
ATOM 758 N N . TYR A 1 97 ? 0.377 44.503 48.409 1.00 40.64 97 TYR A N 1
ATOM 759 C CA . TYR A 1 97 ? 0.637 43.500 49.446 1.00 40.58 97 TYR A CA 1
ATOM 760 C C . TYR A 1 97 ? 1.245 42.288 48.813 1.00 39.78 97 TYR A C 1
ATOM 761 O O . TYR A 1 97 ? 0.849 41.882 47.712 1.00 39.43 97 TYR A O 1
ATOM 770 N N . GLY A 1 98 ? 2.243 41.743 49.483 1.00 39.07 98 GLY A N 1
ATOM 771 C CA . GLY A 1 98 ? 3.024 40.668 48.910 1.00 39.37 98 GLY A CA 1
ATOM 772 C C . GLY A 1 98 ? 2.347 39.306 48.751 1.00 39.99 98 GLY A C 1
ATOM 773 O O . GLY A 1 98 ? 2.974 38.381 48.227 1.00 40.51 98 GLY A O 1
ATOM 774 N N . ASP A 1 99 ? 1.101 39.155 49.206 1.00 39.47 99 ASP A N 1
ATOM 775 C CA . ASP A 1 99 ? 0.458 37.859 49.077 1.00 40.03 99 ASP A CA 1
ATOM 776 C C . ASP A 1 99 ? -0.786 37.836 48.228 1.00 39.34 99 ASP A C 1
ATOM 777 O O . ASP A 1 99 ? -1.549 36.896 48.298 1.00 38.45 99 ASP A O 1
ATOM 782 N N . LEU A 1 100 ? -0.968 38.864 47.405 1.00 38.83 100 LEU A N 1
ATOM 783 C CA . LEU A 1 100 ? -2.120 38.940 46.546 1.00 38.58 100 LEU A CA 1
ATOM 784 C C . LEU A 1 100 ? -1.730 38.416 45.207 1.00 38.00 100 LEU A C 1
ATOM 785 O O . LEU A 1 100 ? -0.643 38.704 44.713 1.00 38.85 100 LEU A O 1
ATOM 790 N N . PHE A 1 101 ? -2.641 37.678 44.592 1.00 36.83 101 PHE A N 1
ATOM 791 C CA . PHE A 1 101 ? -2.497 37.300 43.224 1.00 35.95 101 PHE A CA 1
ATOM 792 C C . PHE A 1 101 ? -3.634 37.965 42.482 1.00 36.38 101 PHE A C 1
ATOM 793 O O . PHE A 1 101 ? -4.774 37.845 42.880 1.00 36.70 101 PHE A O 1
ATOM 801 N N . PHE A 1 102 ? -3.317 38.678 41.417 1.00 38.33 102 PHE A N 1
ATOM 802 C CA . PHE A 1 102 ? -4.330 39.293 40.568 1.00 38.92 102 PHE A CA 1
ATOM 803 C C . PHE A 1 102 ? -4.029 38.907 39.133 1.00 39.64 102 PHE A C 1
ATOM 804 O O . PHE A 1 102 ? -2.864 38.751 38.749 1.00 39.30 102 PHE A O 1
ATOM 812 N N . SER A 1 103 ? -5.088 38.687 38.367 1.00 40.76 103 SER A N 1
ATOM 813 C CA . SER A 1 103 ? -4.943 38.234 36.998 1.00 43.24 103 SER A CA 1
ATOM 814 C C . SER A 1 103 ? -4.522 39.321 36.046 1.00 45.65 103 SER A C 1
ATOM 815 O O . SER A 1 103 ? -3.949 39.043 34.987 1.00 47.10 103 SER A O 1
ATOM 818 N N . ASN A 1 104 ? -4.826 40.567 36.354 1.00 47.64 104 ASN A N 1
ATOM 819 C CA . ASN A 1 104 ? -4.507 41.580 35.357 1.00 50.10 104 ASN A CA 1
ATOM 820 C C . ASN A 1 104 ? -4.008 42.850 35.976 1.00 50.45 104 ASN A C 1
ATOM 821 O O . ASN A 1 104 ? -4.443 43.227 37.067 1.00 51.39 104 ASN A O 1
ATOM 826 N N . GLU A 1 105 ? -3.076 43.487 35.277 1.00 50.38 105 GLU A N 1
ATOM 827 C CA . GLU A 1 105 ? -2.488 44.750 35.717 1.00 50.35 105 GLU A CA 1
ATOM 828 C C . GLU A 1 105 ? -3.261 45.987 35.219 1.00 50.48 105 GLU A C 1
ATOM 829 O O . GLU A 1 105 ? -2.917 47.119 35.571 1.00 49.61 105 GLU A O 1
ATOM 835 N N . LYS A 1 106 ? -4.304 45.757 34.413 1.00 50.69 106 LYS A N 1
ATOM 836 C CA . LYS A 1 106 ? -5.089 46.824 33.806 1.00 51.10 106 LYS A CA 1
ATOM 837 C C . LYS A 1 106 ? -5.556 47.847 34.817 1.00 50.77 106 LYS A C 1
ATOM 838 O O . LYS A 1 106 ? -5.730 49.002 34.490 1.00 51.32 106 LYS A O 1
ATOM 844 N N . GLU A 1 107 ? -5.728 47.435 36.057 1.00 50.29 107 GLU A N 1
ATOM 845 C CA . GLU A 1 107 ? -6.186 48.359 37.073 1.00 50.12 107 GLU A CA 1
ATOM 846 C C . GLU A 1 107 ? -5.045 49.180 37.616 1.00 48.45 107 GLU A C 1
ATOM 847 O O . GLU A 1 107 ? -5.235 50.323 38.007 1.00 48.10 107 GLU A O 1
ATOM 853 N N . ILE A 1 108 ? -3.858 48.583 37.658 1.00 46.92 108 ILE A N 1
ATOM 854 C CA . ILE A 1 108 ? -2.682 49.274 38.148 1.00 45.39 108 ILE A CA 1
ATOM 855 C C . ILE A 1 108 ? -2.272 50.331 37.135 1.00 44.39 108 ILE A C 1
ATOM 856 O O . ILE A 1 108 ? -2.065 51.472 37.492 1.00 44.61 108 ILE A O 1
ATOM 861 N N . CYS A 1 109 ? -2.177 49.958 35.869 1.00 43.05 109 CYS A N 1
ATOM 862 C CA . CYS A 1 109 ? -1.829 50.917 34.841 1.00 42.47 109 CYS A CA 1
ATOM 863 C C . CYS A 1 109 ? -2.762 52.139 34.888 1.00 41.82 109 CYS A C 1
ATOM 864 O O . CYS A 1 109 ? -2.410 53.265 34.531 1.00 41.58 109 CYS A O 1
ATOM 867 N N . ASN A 1 110 ? -3.954 51.899 35.361 1.00 41.29 110 ASN A N 1
ATOM 868 C CA . ASN A 1 110 ? -4.977 52.879 35.333 1.00 40.95 110 ASN A CA 1
ATOM 869 C C . ASN A 1 110 ? -4.824 53.821 36.539 1.00 39.74 110 ASN A C 1
ATOM 870 O O . ASN A 1 110 ? -4.819 55.061 36.399 1.00 39.65 110 ASN A O 1
ATOM 875 N N . ILE A 1 111 ? -4.650 53.220 37.719 1.00 38.04 111 ILE A N 1
ATOM 876 C CA . ILE A 1 111 ? -4.445 53.937 38.991 1.00 35.93 111 ILE A CA 1
ATOM 877 C C . ILE A 1 111 ? -3.238 54.903 38.994 1.00 34.77 111 ILE A C 1
ATOM 878 O O . ILE A 1 111 ? -3.291 55.973 39.580 1.00 34.63 111 ILE A O 1
ATOM 883 N N . ILE A 1 112 ? -2.156 54.551 38.312 1.00 33.32 112 ILE A N 1
ATOM 884 C CA . ILE A 1 112 ? -0.920 55.336 38.411 1.00 31.66 112 ILE A CA 1
ATOM 885 C C . ILE A 1 112 ? -1.021 56.655 37.652 1.00 32.02 112 ILE A C 1
ATOM 886 O O . ILE A 1 112 ? -0.170 57.544 37.795 1.00 29.57 112 ILE A O 1
ATOM 891 N N . THR A 1 113 ? -2.058 56.757 36.821 1.00 32.87 113 THR A N 1
ATOM 892 C CA . THR A 1 113 ? -2.234 57.923 35.948 1.00 35.00 113 THR A CA 1
ATOM 893 C C . THR A 1 113 ? -2.988 59.009 36.705 1.00 35.80 113 THR A C 1
ATOM 894 O O . THR A 1 113 ? -3.216 60.062 36.144 1.00 36.93 113 THR A O 1
ATOM 898 N N . LEU A 1 114 ? -3.366 58.734 37.967 1.00 37.52 114 LEU A N 1
ATOM 899 C CA . LEU A 1 114 ? -4.238 59.595 38.785 1.00 37.99 114 LEU A CA 1
ATOM 900 C C . LEU A 1 114 ? -3.381 60.462 39.679 1.00 39.74 114 LEU A C 1
ATOM 901 O O . LEU A 1 114 ? -2.385 59.979 40.236 1.00 40.18 114 LEU A O 1
ATOM 906 N N . LYS A 1 115 ? -3.796 61.725 39.856 1.00 41.26 115 LYS A N 1
ATOM 907 C CA . LYS A 1 115 ? -3.113 62.664 40.710 1.00 41.48 115 LYS A CA 1
ATOM 908 C C . LYS A 1 115 ? -3.527 62.417 42.134 1.00 42.42 115 LYS A C 1
ATOM 909 O O . LYS A 1 115 ? -2.724 62.591 43.057 1.00 41.62 115 LYS A O 1
ATOM 915 N N . GLU A 1 116 ? -4.789 62.034 42.313 1.00 42.99 116 GLU A N 1
ATOM 916 C CA . GLU A 1 116 ? -5.319 61.815 43.654 1.00 44.25 116 GLU A CA 1
ATOM 917 C C . GLU A 1 116 ? -4.901 60.463 44.226 1.00 43.97 116 GLU A C 1
ATOM 918 O O . GLU A 1 116 ? -4.466 59.559 43.491 1.00 43.43 116 GLU A O 1
ATOM 924 N N . ASN A 1 117 ? -5.024 60.351 45.547 1.00 43.15 117 ASN A N 1
ATOM 925 C CA . ASN A 1 117 ? -4.897 59.085 46.234 1.00 42.69 117 ASN A CA 1
ATOM 926 C C . ASN A 1 117 ? -6.025 58.176 45.794 1.00 42.83 117 ASN A C 1
ATOM 927 O O . ASN A 1 117 ? -7.189 58.556 45.871 1.00 43.45 117 ASN A O 1
ATOM 932 N N . ALA A 1 118 ? -5.690 56.973 45.325 1.00 42.53 118 ALA A N 1
ATOM 933 C CA . ALA A 1 118 ? -6.712 55.987 44.938 1.00 42.24 118 ALA A CA 1
ATOM 934 C C . ALA A 1 118 ? -6.488 54.589 45.571 1.00 42.29 118 ALA A C 1
ATOM 935 O O . ALA A 1 118 ? -5.439 54.309 46.146 1.00 42.17 118 ALA A O 1
ATOM 937 N N . ILE A 1 119 ? -7.480 53.722 45.428 1.00 42.42 119 ILE A N 1
ATOM 938 C CA . ILE A 1 119 ? -7.490 52.434 46.087 1.00 43.30 119 ILE A CA 1
ATOM 939 C C . ILE A 1 119 ? -8.328 51.481 45.266 1.00 43.12 119 ILE A C 1
ATOM 940 O O . ILE A 1 119 ? -9.349 51.872 44.719 1.00 42.60 119 ILE A O 1
ATOM 945 N N . ILE A 1 120 ? -7.860 50.240 45.127 1.00 44.47 120 ILE A N 1
ATOM 946 C CA . ILE A 1 120 ? -8.609 49.221 44.378 1.00 44.96 120 ILE A CA 1
ATOM 947 C C . ILE A 1 120 ? -9.490 48.414 45.322 1.00 45.62 120 ILE A C 1
ATOM 948 O O . ILE A 1 120 ? -9.102 48.106 46.441 1.00 46.08 120 ILE A O 1
ATOM 953 N N . GLY A 1 121 ? -10.705 48.147 44.869 1.00 46.78 121 GLY A N 1
ATOM 954 C CA . GLY A 1 121 ? -11.670 47.364 45.605 1.00 48.21 121 GLY A CA 1
ATOM 955 C C . GLY A 1 121 ? -12.188 46.259 44.720 1.00 49.52 121 GLY A C 1
ATOM 956 O O . GLY A 1 121 ? -12.390 46.434 43.512 1.00 49.86 121 GLY A O 1
ATOM 957 N N . VAL A 1 122 ? -12.382 45.105 45.329 1.00 51.39 122 VAL A N 1
ATOM 958 C CA . VAL A 1 122 ? -12.797 43.922 44.611 1.00 53.30 122 VAL A CA 1
ATOM 959 C C . VAL A 1 122 ? -14.038 43.369 45.314 1.00 55.35 122 VAL A C 1
ATOM 960 O O . VAL A 1 122 ? -14.168 43.467 46.543 1.00 55.11 122 VAL A O 1
ATOM 964 N N . LYS A 1 123 ? -14.962 42.827 44.527 1.00 58.28 123 LYS A N 1
ATOM 965 C CA . LYS A 1 123 ? -16.153 42.206 45.094 1.00 61.41 123 LYS A CA 1
ATOM 966 C C . LYS A 1 123 ? -15.943 40.709 45.405 1.00 63.32 123 LYS A C 1
ATOM 967 O O . LYS A 1 123 ? -15.749 39.875 44.500 1.00 62.78 123 LYS A O 1
ATOM 973 N N . VAL A 1 124 ? -15.946 40.412 46.711 1.00 65.71 124 VAL A N 1
ATOM 974 C CA . VAL A 1 124 ? -15.882 39.041 47.244 1.00 68.07 124 VAL A CA 1
ATOM 975 C C . VAL A 1 124 ? -17.233 38.611 47.818 1.00 69.99 124 VAL A C 1
ATOM 976 O O . VAL A 1 124 ? -17.942 39.422 48.435 1.00 70.36 124 VAL A O 1
ATOM 980 N N . SER A 1 125 ? -17.575 37.336 47.612 1.00 72.15 125 SER A N 1
ATOM 981 C CA . SER A 1 125 ? -18.831 36.768 48.116 1.00 73.92 125 SER A CA 1
ATOM 982 C C . SER A 1 125 ? -18.677 36.226 49.536 1.00 75.05 125 SER A C 1
ATOM 983 O O . SER A 1 125 ? -19.236 35.179 49.862 1.00 75.64 125 SER A O 1
ATOM 986 N N . ASN A 1 126 ? -17.918 36.955 50.363 1.00 76.43 126 ASN A N 1
ATOM 987 C CA . ASN A 1 126 ? -17.713 36.656 51.786 1.00 77.70 126 ASN A CA 1
ATOM 988 C C . ASN A 1 126 ? -17.094 37.853 52.514 1.00 78.69 126 ASN A C 1
ATOM 989 O O . ASN A 1 126 ? -16.086 37.704 53.178 1.00 78.39 126 ASN A O 1
ATOM 994 N N . PRO A 1 127 ? -17.695 39.045 52.395 1.00 79.82 127 PRO A N 1
ATOM 995 C CA . PRO A 1 127 ? -16.959 40.266 52.745 1.00 80.89 127 PRO A CA 1
ATOM 996 C C . PRO A 1 127 ? -16.643 40.523 54.222 1.00 81.94 127 PRO A C 1
ATOM 997 O O . PRO A 1 127 ? -16.146 41.604 54.544 1.00 82.04 127 PRO A O 1
ATOM 1001 N N . LYS A 1 128 ? -16.863 39.533 55.089 1.00 83.32 128 LYS A N 1
ATOM 1002 C CA . LYS A 1 128 ? -16.780 39.714 56.563 1.00 84.78 128 LYS A CA 1
ATOM 1003 C C . LYS A 1 128 ? -15.648 40.565 57.225 1.00 85.59 128 LYS A C 1
ATOM 1004 O O . LYS A 1 128 ? -15.959 41.259 58.194 1.00 85.76 128 LYS A O 1
ATOM 1010 N N . ASP A 1 129 ? -14.364 40.509 56.821 1.00 86.43 129 ASP A N 1
ATOM 1011 C CA . ASP A 1 129 ? -13.641 39.328 56.311 1.00 87.01 129 ASP A CA 1
ATOM 1012 C C . ASP A 1 129 ? -12.085 39.331 56.245 1.00 87.04 129 ASP A C 1
ATOM 1013 O O . ASP A 1 129 ? -11.521 38.309 56.625 1.00 87.22 129 ASP A O 1
ATOM 1018 N N . TYR A 1 130 ? -11.345 40.342 55.749 1.00 86.92 130 TYR A N 1
ATOM 1019 C CA . TYR A 1 130 ? -11.675 41.490 54.851 1.00 86.52 130 TYR A CA 1
ATOM 1020 C C . TYR A 1 130 ? -12.320 42.797 55.376 1.00 86.27 130 TYR A C 1
ATOM 1021 O O . TYR A 1 130 ? -13.447 42.818 55.894 1.00 86.31 130 TYR A O 1
ATOM 1030 N N . GLY A 1 131 ? -11.558 43.881 55.202 1.00 85.75 131 GLY A N 1
ATOM 1031 C CA . GLY A 1 131 ? -12.041 45.247 55.360 1.00 85.12 131 GLY A CA 1
ATOM 1032 C C . GLY A 1 131 ? -12.998 45.601 54.240 1.00 84.67 131 GLY A C 1
ATOM 1033 O O . GLY A 1 131 ? -12.647 45.526 53.058 1.00 84.47 131 GLY A O 1
ATOM 1034 N N . VAL A 1 132 ? -14.216 45.974 54.633 1.00 84.34 132 VAL A N 1
ATOM 1035 C CA . VAL A 1 132 ? -15.302 46.306 53.711 1.00 83.72 132 VAL A CA 1
ATOM 1036 C C . VAL A 1 132 ? -15.223 47.799 53.389 1.00 83.58 132 VAL A C 1
ATOM 1037 O O . VAL A 1 132 ? -14.909 48.606 54.265 1.00 83.49 132 VAL A O 1
ATOM 1041 N N . LEU A 1 133 ? -15.491 48.165 52.136 1.00 83.28 133 LEU A N 1
ATOM 1042 C CA . LEU A 1 133 ? -15.333 49.558 51.698 1.00 83.02 133 LEU A CA 1
ATOM 1043 C C . LEU A 1 133 ? -16.651 50.327 51.707 1.00 83.14 133 LEU A C 1
ATOM 1044 O O . LEU A 1 133 ? -17.564 50.020 50.931 1.00 83.15 133 LEU A O 1
ATOM 1049 N N . VAL A 1 134 ? -16.731 51.325 52.593 1.00 83.44 134 VAL A N 1
ATOM 1050 C CA . VAL A 1 134 ? -17.886 52.243 52.683 1.00 83.49 134 VAL A CA 1
ATOM 1051 C C . VAL A 1 134 ? -17.735 53.386 51.669 1.00 83.41 134 VAL A C 1
ATOM 1052 O O . VAL A 1 134 ? -16.911 54.294 51.847 1.00 83.18 134 VAL A O 1
ATOM 1056 N N . LEU A 1 135 ? -18.524 53.332 50.605 1.00 83.43 135 LEU A N 1
ATOM 1057 C CA . LEU A 1 135 ? -18.470 54.364 49.580 1.00 84.02 135 LEU A CA 1
ATOM 1058 C C . LEU A 1 135 ? -19.443 55.527 49.848 1.00 84.78 135 LEU A C 1
ATOM 1059 O O . LEU A 1 135 ? -20.658 55.311 49.927 1.00 85.04 135 LEU A O 1
ATOM 1064 N N . ASP A 1 136 ? -18.918 56.751 49.966 1.00 85.38 136 ASP A N 1
ATOM 1065 C CA . ASP A 1 136 ? -19.765 57.954 50.085 1.00 85.89 136 ASP A CA 1
ATOM 1066 C C . ASP A 1 136 ? -20.685 58.190 48.863 1.00 86.57 136 ASP A C 1
ATOM 1067 O O . ASP A 1 136 ? -20.566 57.509 47.833 1.00 86.59 136 ASP A O 1
ATOM 1072 N N . ASN A 1 137 ? -21.584 59.170 48.990 1.00 87.35 137 ASN A N 1
ATOM 1073 C CA . ASN A 1 137 ? -22.589 59.499 47.955 1.00 88.03 137 ASN A CA 1
ATOM 1074 C C . ASN A 1 137 ? -22.059 59.666 46.517 1.00 87.89 137 ASN A C 1
ATOM 1075 O O . ASN A 1 137 ? -22.830 59.626 45.553 1.00 87.81 137 ASN A O 1
ATOM 1080 N N . GLN A 1 138 ? -20.746 59.853 46.390 1.00 87.88 138 GLN A N 1
ATOM 1081 C CA . GLN A 1 138 ? -20.124 60.145 45.105 1.00 87.78 138 GLN A CA 1
ATOM 1082 C C . GLN A 1 138 ? -19.173 59.039 44.669 1.00 87.32 138 GLN A C 1
ATOM 1083 O O . GLN A 1 138 ? -18.604 59.088 43.573 1.00 87.07 138 GLN A O 1
ATOM 1089 N N . ASN A 1 139 ? -19.007 58.057 45.553 1.00 86.98 139 ASN A N 1
ATOM 1090 C CA . ASN A 1 139 ? -18.301 56.797 45.272 1.00 86.80 139 ASN A CA 1
ATOM 1091 C C . ASN A 1 139 ? -16.764 56.812 45.386 1.00 86.37 139 ASN A C 1
ATOM 1092 O O . ASN A 1 139 ? -16.082 55.883 44.945 1.00 86.16 139 ASN A O 1
ATOM 1097 N N . ASN A 1 140 ? -16.236 57.866 45.996 1.00 85.99 140 ASN A N 1
ATOM 1098 C CA . ASN A 1 140 ? -14.895 57.830 46.556 1.00 85.78 140 ASN A CA 1
ATOM 1099 C C . ASN A 1 140 ? -15.008 57.244 47.965 1.00 85.60 140 ASN A C 1
ATOM 1100 O O . ASN A 1 140 ? -16.101 56.887 48.397 1.00 85.58 140 ASN A O 1
ATOM 1105 N N . LEU A 1 141 ? -13.902 57.138 48.689 1.00 85.42 141 LEU A N 1
ATOM 1106 C CA . LEU A 1 141 ? -13.922 56.384 49.934 1.00 85.51 141 LEU A CA 1
ATOM 1107 C C . LEU A 1 141 ? -14.446 57.181 51.118 1.00 86.01 141 LEU A C 1
ATOM 1108 O O . LEU A 1 141 ? -13.941 58.269 51.410 1.00 86.07 141 LEU A O 1
ATOM 1113 N N . SER A 1 142 ? -15.451 56.617 51.792 1.00 86.55 142 SER A N 1
ATOM 1114 C CA . SER A 1 142 ? -15.921 57.135 53.065 1.00 87.00 142 SER A CA 1
ATOM 1115 C C . SER A 1 142 ? -15.066 56.535 54.172 1.00 87.38 142 SER A C 1
ATOM 1116 O O . SER A 1 142 ? -14.251 57.228 54.776 1.00 87.31 142 SER A O 1
ATOM 1119 N N . LYS A 1 143 ? -15.227 55.242 54.426 1.00 88.28 143 LYS A N 1
ATOM 1120 C CA . LYS A 1 143 ? -14.326 54.543 55.360 1.00 89.47 143 LYS A CA 1
ATOM 1121 C C . LYS A 1 143 ? -14.131 53.052 55.020 1.00 90.10 143 LYS A C 1
ATOM 1122 O O . LYS A 1 143 ? -14.773 52.536 54.098 1.00 90.06 143 LYS A O 1
ATOM 1128 N N . ILE A 1 144 ? -13.218 52.385 55.732 1.00 90.95 144 ILE A N 1
ATOM 1129 C CA . ILE A 1 144 ? -13.027 50.930 55.613 1.00 91.94 144 ILE A CA 1
ATOM 1130 C C . ILE A 1 144 ? -13.197 50.273 56.976 1.00 92.76 144 ILE A C 1
ATOM 1131 O O . ILE A 1 144 ? -12.395 50.508 57.882 1.00 92.66 144 ILE A O 1
ATOM 1136 N N . ILE A 1 145 ? -14.232 49.443 57.111 1.00 94.12 145 ILE A N 1
ATOM 1137 C CA . ILE A 1 145 ? -14.531 48.763 58.382 1.00 95.37 145 ILE A CA 1
ATOM 1138 C C . ILE A 1 145 ? -13.740 47.467 58.483 1.00 95.99 145 ILE A C 1
ATOM 1139 O O . ILE A 1 145 ? -13.964 46.517 57.723 1.00 95.88 145 ILE A O 1
ATOM 1144 N N . GLU A 1 146 ? -12.815 47.446 59.435 1.00 97.04 146 GLU A N 1
ATOM 1145 C CA . GLU A 1 146 ? -11.921 46.314 59.607 1.00 98.13 146 GLU A CA 1
ATOM 1146 C C . GLU A 1 146 ? -12.547 45.061 60.229 1.00 98.50 146 GLU A C 1
ATOM 1147 O O . GLU A 1 146 ? -12.623 44.928 61.459 1.00 98.74 146 GLU A O 1
ATOM 1153 N N . LYS A 1 147 ? -13.002 44.163 59.349 1.00 98.88 147 LYS A N 1
ATOM 1154 C CA . LYS A 1 147 ? -13.441 42.798 59.691 1.00 99.08 147 LYS A CA 1
ATOM 1155 C C . LYS A 1 147 ? -14.664 42.718 60.630 1.00 99.40 147 LYS A C 1
ATOM 1156 O O . LYS A 1 147 ? -14.629 42.007 61.639 1.00 99.34 147 LYS A O 1
ATOM 1162 N N . PRO A 1 148 ? -15.766 43.413 60.270 1.00 99.76 148 PRO A N 1
ATOM 1163 C CA . PRO A 1 148 ? -16.845 43.770 61.213 1.00 100.03 148 PRO A CA 1
ATOM 1164 C C . PRO A 1 148 ? -17.850 42.669 61.628 1.00 100.30 148 PRO A C 1
ATOM 1165 O O . PRO A 1 148 ? -18.777 42.953 62.409 1.00 100.50 148 PRO A O 1
ATOM 1169 N N . GLU A 1 149 ? -17.657 41.442 61.132 1.00 100.22 149 GLU A N 1
ATOM 1170 C CA . GLU A 1 149 ? -18.659 40.332 61.194 1.00 99.93 149 GLU A CA 1
ATOM 1171 C C . GLU A 1 149 ? -20.100 40.643 60.724 1.00 99.33 149 GLU A C 1
ATOM 1172 O O . GLU A 1 149 ? -20.955 39.750 60.690 1.00 99.47 149 GLU A O 1
ATOM 1178 N N . ILE A 1 150 ? -20.355 41.900 60.366 1.00 98.39 150 ILE A N 1
ATOM 1179 C CA . ILE A 1 150 ? -21.492 42.235 59.507 1.00 97.55 150 ILE A CA 1
ATOM 1180 C C . ILE A 1 150 ? -20.907 42.724 58.155 1.00 96.66 150 ILE A C 1
ATOM 1181 O O . ILE A 1 150 ? -19.859 43.389 58.141 1.00 96.90 150 ILE A O 1
ATOM 1186 N N . PRO A 1 151 ? -21.498 42.301 57.015 1.00 95.30 151 PRO A N 1
ATOM 1187 C CA . PRO A 1 151 ? -21.056 42.864 55.745 1.00 94.10 151 PRO A CA 1
ATOM 1188 C C . PRO A 1 151 ? -21.945 44.012 55.208 1.00 92.52 151 PRO A C 1
ATOM 1189 O O . PRO A 1 151 ? -22.971 43.744 54.559 1.00 92.52 151 PRO A O 1
ATOM 1193 N N . PRO A 1 152 ? -21.548 45.285 55.467 1.00 90.85 152 PRO A N 1
ATOM 1194 C CA . PRO A 1 152 ? -22.196 46.465 54.866 1.00 89.50 152 PRO A CA 1
ATOM 1195 C C . PRO A 1 152 ? -22.073 46.576 53.325 1.00 88.10 152 PRO A C 1
ATOM 1196 O O . PRO A 1 152 ? -22.858 47.306 52.705 1.00 88.06 152 PRO A O 1
ATOM 1200 N N . SER A 1 153 ? -21.101 45.868 52.729 1.00 86.21 153 SER A N 1
ATOM 1201 C CA . SER A 1 153 ? -20.829 45.896 51.277 1.00 83.71 153 SER A CA 1
ATOM 1202 C C . SER A 1 153 ? -20.152 44.597 50.809 1.00 82.00 153 SER A C 1
ATOM 1203 O O . SER A 1 153 ? -19.578 43.861 51.613 1.00 81.41 153 SER A O 1
ATOM 1206 N N . ASN A 1 154 ? -20.252 44.326 49.508 1.00 79.91 154 ASN A N 1
ATOM 1207 C CA . ASN A 1 154 ? -19.455 43.298 48.833 1.00 78.02 154 ASN A CA 1
ATOM 1208 C C . ASN A 1 154 ? -18.060 43.781 48.423 1.00 76.02 154 ASN A C 1
ATOM 1209 O O . ASN A 1 154 ? -17.158 42.967 48.197 1.00 75.96 154 ASN A O 1
ATOM 1214 N N . LEU A 1 155 ? -17.906 45.103 48.309 1.00 73.19 155 LEU A N 1
ATOM 1215 C CA . LEU A 1 155 ? -16.621 45.736 48.028 1.00 70.14 155 LEU A CA 1
ATOM 1216 C C . LEU A 1 155 ? -15.663 45.640 49.201 1.00 68.04 155 LEU A C 1
ATOM 1217 O O . LEU A 1 155 ? -15.911 46.200 50.269 1.00 67.56 155 LEU A O 1
ATOM 1222 N N . ILE A 1 156 ? -14.552 44.951 48.981 1.00 65.52 156 ILE A N 1
ATOM 1223 C CA . ILE A 1 156 ? -13.500 44.869 49.989 1.00 63.15 156 ILE A CA 1
ATOM 1224 C C . ILE A 1 156 ? -12.209 45.579 49.527 1.00 60.80 156 ILE A C 1
ATOM 1225 O O . ILE A 1 156 ? -12.023 45.842 48.331 1.00 60.38 156 ILE A O 1
ATOM 1230 N N . ASN A 1 157 ? -11.341 45.899 50.479 1.00 57.74 157 ASN A N 1
ATOM 1231 C CA . ASN A 1 157 ? -10.027 46.430 50.163 1.00 55.17 157 ASN A CA 1
ATOM 1232 C C . ASN A 1 157 ? -9.157 45.390 49.439 1.00 53.74 157 ASN A C 1
ATOM 1233 O O . ASN A 1 157 ? -8.709 44.430 50.059 1.00 53.48 157 ASN A O 1
ATOM 1238 N N . ALA A 1 158 ? -8.932 45.581 48.134 1.00 51.29 158 ALA A N 1
ATOM 1239 C CA . ALA A 1 158 ? -8.106 44.670 47.321 1.00 49.52 158 ALA A CA 1
ATOM 1240 C C . ALA A 1 158 ? -6.592 44.740 47.621 1.00 48.34 158 ALA A C 1
ATOM 1241 O O . ALA A 1 158 ? -5.826 43.963 47.050 1.00 48.70 158 ALA A O 1
ATOM 1243 N N . GLY A 1 159 ? -6.173 45.656 48.505 1.00 46.59 159 GLY A N 1
ATOM 1244 C CA . GLY A 1 159 ? -4.767 45.848 48.894 1.00 44.05 159 GLY A CA 1
ATOM 1245 C C . GLY A 1 159 ? -3.794 46.341 47.828 1.00 43.22 159 GLY A C 1
ATOM 1246 O O . GLY A 1 159 ? -2.595 46.056 47.916 1.00 42.12 159 GLY A O 1
ATOM 1247 N N . ILE A 1 160 ? -4.312 47.053 46.819 1.00 42.11 160 ILE A N 1
ATOM 1248 C CA . ILE A 1 160 ? -3.517 47.803 45.812 1.00 41.44 160 ILE A CA 1
ATOM 1249 C C . ILE A 1 160 ? -3.741 49.334 45.928 1.00 41.20 160 ILE A C 1
ATOM 1250 O O . ILE A 1 160 ? -4.812 49.853 45.634 1.00 40.74 160 ILE A O 1
ATOM 1255 N N . TYR A 1 161 ? -2.727 50.043 46.396 1.00 41.89 161 TYR A N 1
ATOM 1256 C CA . TYR A 1 161 ? -2.852 51.459 46.700 1.00 42.71 161 TYR A CA 1
ATOM 1257 C C . TYR A 1 161 ? -2.007 52.302 45.778 1.00 42.81 161 TYR A C 1
ATOM 1258 O O . TYR A 1 161 ? -0.923 51.896 45.394 1.00 42.28 161 TYR A O 1
ATOM 1267 N N . LYS A 1 162 ? -2.493 53.491 45.456 1.00 43.14 162 LYS A N 1
ATOM 1268 C CA . LYS A 1 162 ? -1.667 54.533 44.838 1.00 44.02 162 LYS A CA 1
ATOM 1269 C C . LYS A 1 162 ? -1.811 55.753 45.758 1.00 45.61 162 LYS A C 1
ATOM 1270 O O . LYS A 1 162 ? -2.855 56.427 45.778 1.00 45.01 162 LYS A O 1
ATOM 1276 N N . LEU A 1 163 ? -0.762 56.007 46.534 1.00 47.85 163 LEU A N 1
ATOM 1277 C CA . LEU A 1 163 ? -0.826 56.970 47.620 1.00 49.84 163 LEU A CA 1
ATOM 1278 C C . LEU A 1 163 ? 0.223 58.036 47.410 1.00 52.13 163 LEU A C 1
ATOM 1279 O O . LEU A 1 163 ? 1.340 57.750 46.940 1.00 51.66 163 LEU A O 1
ATOM 1284 N N . ASN A 1 164 ? -0.170 59.269 47.726 1.00 54.88 164 ASN A N 1
ATOM 1285 C CA . ASN A 1 164 ? 0.749 60.408 47.708 1.00 58.00 164 ASN A CA 1
ATOM 1286 C C . ASN A 1 164 ? 1.393 60.640 49.083 1.00 60.00 164 ASN A C 1
ATOM 1287 O O . ASN A 1 164 ? 0.884 60.160 50.101 1.00 60.29 164 ASN A O 1
ATOM 1292 N N . SER A 1 165 ? 2.513 61.355 49.106 1.00 62.58 165 SER A N 1
ATOM 1293 C CA . SER A 1 165 ? 3.268 61.583 50.335 1.00 65.32 165 SER A CA 1
ATOM 1294 C C . SER A 1 165 ? 2.446 62.125 51.538 1.00 67.55 165 SER A C 1
ATOM 1295 O O . SER A 1 165 ? 2.938 62.131 52.668 1.00 68.30 165 SER A O 1
ATOM 1298 N N . ASP A 1 166 ? 1.203 62.556 51.305 1.00 70.00 166 ASP A N 1
ATOM 1299 C CA . ASP A 1 166 ? 0.272 62.926 52.389 1.00 72.33 166 ASP A CA 1
ATOM 1300 C C . ASP A 1 166 ? -0.026 61.775 53.322 1.00 73.97 166 ASP A C 1
ATOM 1301 O O . ASP A 1 166 ? -0.545 61.990 54.414 1.00 74.19 166 ASP A O 1
ATOM 1306 N N . ILE A 1 167 ? 0.248 60.552 52.882 1.00 75.92 167 ILE A N 1
ATOM 1307 C CA . ILE A 1 167 ? -0.019 59.406 53.719 1.00 77.93 167 ILE A CA 1
ATOM 1308 C C . ILE A 1 167 ? 0.796 59.447 55.025 1.00 80.03 167 ILE A C 1
ATOM 1309 O O . ILE A 1 167 ? 0.286 59.052 56.083 1.00 80.19 167 ILE A O 1
ATOM 1314 N N . PHE A 1 168 ? 2.033 59.952 54.953 1.00 82.30 168 PHE A N 1
ATOM 1315 C CA . PHE A 1 168 ? 2.942 59.957 56.109 1.00 84.56 168 PHE A CA 1
ATOM 1316 C C . PHE A 1 168 ? 2.397 60.777 57.278 1.00 85.73 168 PHE A C 1
ATOM 1317 O O . PHE A 1 168 ? 2.498 60.373 58.436 1.00 85.63 168 PHE A O 1
ATOM 1325 N N . THR A 1 169 ? 1.793 61.912 56.952 1.00 87.52 169 THR A N 1
ATOM 1326 C CA . THR A 1 169 ? 1.124 62.751 57.929 1.00 89.54 169 THR A CA 1
ATOM 1327 C C . THR A 1 169 ? 0.171 61.958 58.840 1.00 91.10 169 THR A C 1
ATOM 1328 O O . THR A 1 169 ? 0.329 61.973 60.067 1.00 91.31 169 THR A O 1
ATOM 1332 N N . TYR A 1 170 ? -0.792 61.258 58.241 1.00 93.02 170 TYR A N 1
ATOM 1333 C CA . TYR A 1 170 ? -1.807 60.515 59.001 1.00 94.95 170 TYR A CA 1
ATOM 1334 C C . TYR A 1 170 ? -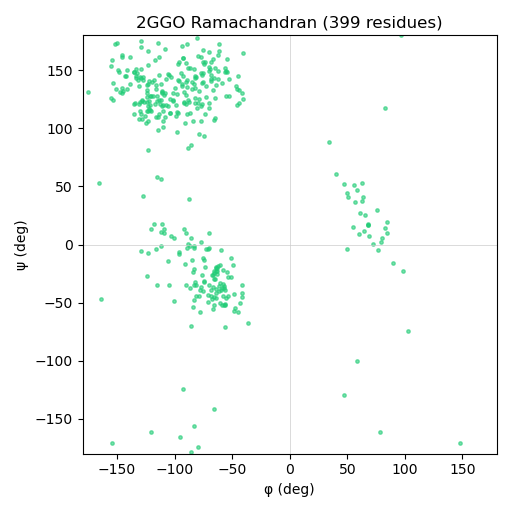1.264 59.224 59.614 1.00 96.34 170 TYR A C 1
ATOM 1335 O O . TYR A 1 170 ? -1.926 58.610 60.450 1.00 96.34 170 TYR A O 1
ATOM 1344 N N . LEU A 1 171 ? -0.065 58.820 59.198 1.00 98.25 171 LEU A N 1
ATOM 1345 C CA . LEU A 1 171 ? 0.580 57.621 59.735 1.00 100.29 171 LEU A CA 1
ATOM 1346 C C . LEU A 1 171 ? 1.112 57.880 61.141 1.00 101.84 171 LEU A C 1
ATOM 1347 O O . LEU A 1 171 ? 1.166 56.970 61.981 1.00 102.02 171 LEU A O 1
ATOM 1352 N N . ASP A 1 172 ? 1.515 59.126 61.374 1.00 103.71 172 ASP A N 1
ATOM 1353 C CA . ASP A 1 172 ? 1.989 59.570 62.678 1.00 105.59 172 ASP A CA 1
ATOM 1354 C C . ASP A 1 172 ? 0.806 59.883 63.579 1.00 106.76 172 ASP A C 1
ATOM 1355 O O . ASP A 1 172 ? 0.788 59.499 64.750 1.00 106.88 172 ASP A O 1
ATOM 1360 N N . LYS A 1 173 ? -0.180 60.581 63.016 1.00 108.41 173 LYS A N 1
ATOM 1361 C CA . LYS A 1 173 ? -1.388 60.970 63.742 1.00 109.93 173 LYS A CA 1
ATOM 1362 C C . LYS A 1 173 ? -2.193 59.746 64.181 1.00 110.90 173 LYS A C 1
ATOM 1363 O O . LYS A 1 173 ? -2.927 59.807 65.169 1.00 111.06 173 LYS A O 1
ATOM 1369 N N . ILE A 1 174 ? -2.034 58.639 63.454 1.00 112.25 174 ILE A N 1
ATOM 1370 C CA . ILE A 1 174 ? -2.680 57.366 63.801 1.00 113.56 174 ILE A CA 1
ATOM 1371 C C . ILE A 1 174 ? -1.981 56.645 64.968 1.00 114.55 174 ILE A C 1
ATOM 1372 O O . ILE A 1 174 ? -0.787 56.317 64.897 1.00 114.62 174 ILE A O 1
ATOM 1377 N N . SER A 1 175 ? -2.741 56.449 66.050 1.00 115.75 175 SER A N 1
ATOM 1378 C CA . SER A 1 175 ? -2.306 55.651 67.202 1.00 116.90 175 SER A CA 1
ATOM 1379 C C . SER A 1 175 ? -2.694 54.186 67.000 1.00 117.59 175 SER A C 1
ATOM 1380 O O . SER A 1 175 ? -3.815 53.870 66.574 1.00 117.78 175 SER A O 1
ATOM 1383 N N . ILE A 1 176 ? -1.752 53.300 67.311 1.00 118.42 176 ILE A N 1
ATOM 1384 C CA . ILE A 1 176 ? -1.767 51.941 66.775 1.00 119.24 176 ILE A CA 1
ATOM 1385 C C . ILE A 1 176 ? -1.114 50.905 67.700 1.00 119.63 176 ILE A C 1
ATOM 1386 O O . ILE A 1 176 ? -0.033 51.157 68.238 1.00 119.71 176 ILE A O 1
ATOM 1391 N N . SER A 1 177 ? -1.759 49.754 67.918 1.00 120.09 177 SER A N 1
ATOM 1392 C CA . SER A 1 177 ? -3.158 49.475 67.547 1.00 120.54 177 SER A CA 1
ATOM 1393 C C . SER A 1 177 ? -3.729 48.405 68.460 1.00 120.71 177 SER A C 1
ATOM 1394 O O . SER A 1 177 ? -3.090 48.012 69.445 1.00 120.78 177 SER A O 1
ATOM 1397 N N . GLU A 1 178 ? -4.924 47.923 68.113 1.00 120.88 178 GLU A N 1
ATOM 1398 C CA . GLU A 1 178 ? -5.633 46.930 68.934 1.00 120.98 178 GLU A CA 1
ATOM 1399 C C . GLU A 1 178 ? -5.330 45.461 68.534 1.00 120.71 178 GLU A C 1
ATOM 1400 O O . GLU A 1 178 ? -6.028 44.529 68.961 1.00 120.72 178 GLU A O 1
ATOM 1406 N N . ARG A 1 179 ? -4.284 45.276 67.721 1.00 120.25 179 ARG A N 1
ATOM 1407 C CA . ARG A 1 179 ? -3.648 43.965 67.499 1.00 119.77 179 ARG A CA 1
ATOM 1408 C C . ARG A 1 179 ? -2.119 44.077 67.706 1.00 119.27 179 ARG A C 1
ATOM 1409 O O . ARG A 1 179 ? -1.392 43.069 67.702 1.00 119.31 179 ARG A O 1
ATOM 1417 N N . GLY A 1 180 ? -1.657 45.314 67.919 1.00 118.54 180 GLY A N 1
ATOM 1418 C CA . GLY A 1 180 ? -0.229 45.642 68.008 1.00 117.27 180 GLY A CA 1
ATOM 1419 C C . GLY A 1 180 ? 0.281 46.191 66.685 1.00 116.32 180 GLY A C 1
ATOM 1420 O O . GLY A 1 180 ? 1.289 46.908 66.639 1.00 116.30 180 GLY A O 1
ATOM 1421 N N . GLU A 1 181 ? -0.445 45.852 65.619 1.00 115.22 181 GLU A N 1
ATOM 1422 C CA . GLU A 1 181 ? -0.115 46.208 64.240 1.00 114.14 181 GLU A CA 1
ATOM 1423 C C . GLU A 1 181 ? -0.359 47.677 63.884 1.00 113.20 181 GLU A C 1
ATOM 1424 O O . GLU A 1 181 ? -1.512 48.115 63.827 1.00 113.31 181 GLU A O 1
ATOM 1430 N N . LEU A 1 182 ? 0.709 48.433 63.622 1.00 111.69 182 LEU A N 1
ATOM 1431 C CA . LEU A 1 182 ? 0.541 49.735 62.977 1.00 110.37 182 LEU A CA 1
ATOM 1432 C C . LEU A 1 182 ? -0.002 49.475 61.577 1.00 108.96 182 LEU A C 1
ATOM 1433 O O . LEU A 1 182 ? 0.699 48.954 60.708 1.00 108.78 182 LEU A O 1
ATOM 1438 N N . GLU A 1 183 ? -1.271 49.819 61.382 1.00 107.22 183 GLU A N 1
ATOM 1439 C CA . GLU A 1 183 ? -1.981 49.473 60.154 1.00 105.36 183 GLU A CA 1
ATOM 1440 C C . GLU A 1 183 ? -1.995 50.613 59.152 1.00 103.56 183 GLU A C 1
ATOM 1441 O O . GLU A 1 183 ? -1.866 51.787 59.513 1.00 103.31 183 GLU A O 1
ATOM 1447 N N . LEU A 1 184 ? -2.145 50.258 57.885 1.00 101.32 184 LEU A N 1
ATOM 1448 C CA . LEU A 1 184 ? -2.253 51.263 56.861 1.00 99.28 184 LEU A CA 1
ATOM 1449 C C . LEU A 1 184 ? -3.660 51.825 56.875 1.00 98.02 184 LEU A C 1
ATOM 1450 O O . LEU A 1 184 ? -3.843 53.020 57.085 1.00 98.04 184 LEU A O 1
ATOM 1455 N N . THR A 1 185 ? -4.650 50.956 56.700 1.00 96.28 185 THR A N 1
ATOM 1456 C CA . THR A 1 185 ? -6.053 51.372 56.596 1.00 94.89 185 THR A CA 1
ATOM 1457 C C . THR A 1 185 ? -6.499 52.475 57.576 1.00 93.80 185 THR A C 1
ATOM 1458 O O . THR A 1 185 ? -7.322 53.317 57.220 1.00 93.72 185 THR A O 1
ATOM 1462 N N . ASP A 1 186 ? -5.955 52.467 58.795 1.00 92.41 186 ASP A N 1
ATOM 1463 C CA . ASP A 1 186 ? -6.260 53.480 59.812 1.00 90.86 186 ASP A CA 1
ATOM 1464 C C . ASP A 1 186 ? -5.943 54.865 59.303 1.00 89.57 186 ASP A C 1
ATOM 1465 O O . ASP A 1 186 ? -6.786 55.763 59.368 1.00 89.42 186 ASP A O 1
ATOM 1470 N N . ALA A 1 187 ? -4.711 55.010 58.809 1.00 87.94 187 ALA A N 1
ATOM 1471 C CA . ALA A 1 187 ? -4.187 56.253 58.245 1.00 86.30 187 ALA A CA 1
ATOM 1472 C C . ALA A 1 187 ? -4.943 56.689 56.989 1.00 85.20 187 ALA A C 1
ATOM 1473 O O . ALA A 1 187 ? -5.176 57.879 56.778 1.00 85.13 187 ALA A O 1
ATOM 1475 N N . ILE A 1 188 ? -5.323 55.721 56.161 1.00 83.97 188 ILE A N 1
ATOM 1476 C CA . ILE A 1 188 ? -6.113 55.983 54.956 1.00 82.72 188 ILE A CA 1
ATOM 1477 C C . ILE A 1 188 ? -7.509 56.486 55.329 1.00 82.28 188 ILE A C 1
ATOM 1478 O O . ILE A 1 188 ? -8.150 57.208 54.550 1.00 82.34 188 ILE A O 1
ATOM 1483 N N . ASN A 1 189 ? -7.969 56.113 56.524 1.00 81.39 189 ASN A N 1
ATOM 1484 C CA . ASN A 1 189 ? -9.315 56.465 56.969 1.00 80.45 189 ASN A CA 1
ATOM 1485 C C . ASN A 1 189 ? -9.496 57.904 57.447 1.00 80.22 189 ASN A C 1
ATOM 1486 O O . ASN A 1 189 ? -10.542 58.511 57.188 1.00 80.21 189 ASN A O 1
ATOM 1491 N N . LEU A 1 190 ? -8.476 58.444 58.115 1.00 79.80 190 LEU A N 1
ATOM 1492 C CA . LEU A 1 190 ? -8.423 59.874 58.440 1.00 79.57 190 LEU A CA 1
ATOM 1493 C C . LEU A 1 190 ? -8.231 60.727 57.183 1.00 79.20 190 LEU A C 1
ATOM 1494 O O . LEU A 1 190 ? -8.887 61.755 57.018 1.00 79.09 190 LEU A O 1
ATOM 1499 N N . MET A 1 191 ? -7.319 60.295 56.313 1.00 78.97 191 MET A N 1
ATOM 1500 C CA . MET A 1 191 ? -7.034 60.986 55.057 1.00 78.70 191 MET A CA 1
ATOM 1501 C C . MET A 1 191 ? -8.272 61.078 54.171 1.00 78.90 191 MET A C 1
ATOM 1502 O O . MET A 1 191 ? -8.501 62.102 53.536 1.00 78.64 191 MET A O 1
ATOM 1507 N N . ALA A 1 192 ? -9.071 60.011 54.150 1.00 79.36 192 ALA A N 1
ATOM 1508 C CA . ALA A 1 192 ? -10.309 59.960 53.362 1.00 80.08 192 ALA A CA 1
ATOM 1509 C C . ALA A 1 192 ? -11.343 61.016 53.796 1.00 80.56 192 ALA A C 1
ATOM 1510 O O . ALA A 1 192 ? -12.278 61.333 53.044 1.00 80.77 192 ALA A O 1
ATOM 1512 N N . LYS A 1 193 ? -11.172 61.551 55.007 1.00 80.79 193 LYS A N 1
ATOM 1513 C CA . LYS A 1 193 ? -12.033 62.625 55.506 1.00 81.14 193 LYS A CA 1
ATOM 1514 C C . LYS A 1 193 ? -11.647 63.984 54.921 1.00 81.01 193 LYS A C 1
ATOM 1515 O O . LYS A 1 193 ? -12.516 64.749 54.479 1.00 81.29 193 LYS A O 1
ATOM 1521 N N . ASP A 1 194 ? -10.344 64.262 54.891 1.00 80.63 194 ASP A N 1
ATOM 1522 C CA . ASP A 1 194 ? -9.812 65.503 54.316 1.00 80.18 194 ASP A CA 1
ATOM 1523 C C . ASP A 1 194 ? -9.663 65.347 52.800 1.00 79.36 194 ASP A C 1
ATOM 1524 O O . ASP A 1 194 ? -10.185 66.153 52.011 1.00 79.11 194 ASP A O 1
ATOM 1529 N N . HIS A 1 195 ? -8.949 64.290 52.409 1.00 78.14 195 HIS A N 1
ATOM 1530 C CA . HIS A 1 195 ?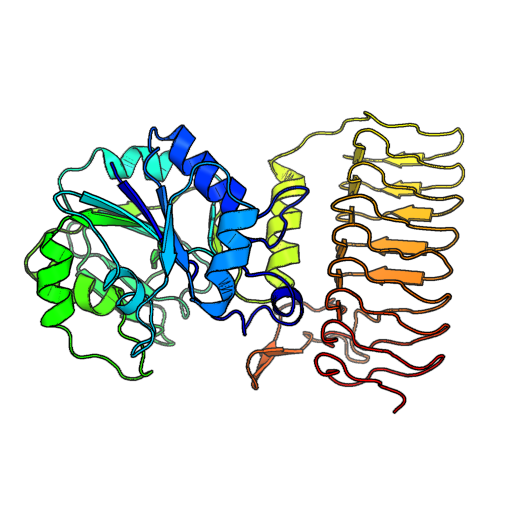 -8.637 64.043 51.014 1.00 76.74 195 HIS A CA 1
ATOM 1531 C C . HIS A 1 195 ? -9.621 63.105 50.355 1.00 75.68 195 HIS A C 1
ATOM 1532 O O . HIS A 1 195 ? -10.180 62.189 50.984 1.00 75.51 195 HIS A O 1
ATOM 1539 N N . ARG A 1 196 ? -9.815 63.363 49.068 1.00 74.04 196 ARG A N 1
ATOM 1540 C CA . ARG A 1 196 ? -10.605 62.528 48.194 1.00 72.42 196 ARG A CA 1
ATOM 1541 C C . ARG A 1 196 ? -9.723 61.343 47.776 1.00 70.78 196 ARG A C 1
ATOM 1542 O O . ARG A 1 196 ? -8.653 61.522 47.169 1.00 70.66 196 ARG A O 1
ATOM 1550 N N . VAL A 1 197 ? -10.172 60.145 48.158 1.00 68.20 197 VAL A N 1
ATOM 1551 C CA . VAL A 1 197 ? -9.490 58.882 47.883 1.00 65.46 197 VAL A CA 1
ATOM 1552 C C . VAL A 1 197 ? -10.369 58.062 46.932 1.00 63.71 197 VAL A C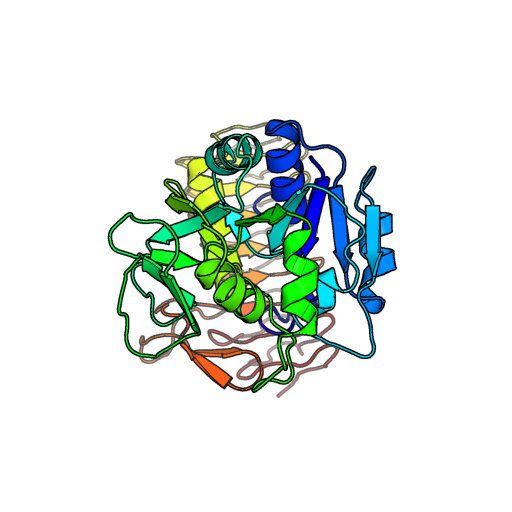 1
ATOM 1553 O O . VAL A 1 197 ? -11.325 57.434 47.381 1.00 63.62 197 VAL A O 1
ATOM 1557 N N . LYS A 1 198 ? -10.073 58.095 45.628 1.00 61.56 198 LYS A N 1
ATOM 1558 C CA . LYS A 1 198 ? -10.848 57.358 44.606 1.00 59.54 198 LYS A CA 1
ATOM 1559 C C . LYS A 1 198 ? -10.945 55.875 44.930 1.00 58.03 198 LYS A C 1
ATOM 1560 O O . LYS A 1 198 ? -10.161 55.343 45.705 1.00 57.42 198 LYS A O 1
ATOM 1566 N N . VAL A 1 199 ? -11.916 55.207 44.346 1.00 56.57 199 VAL A N 1
ATOM 1567 C CA . VAL A 1 199 ? -12.020 53.774 44.498 1.00 55.39 199 VAL A CA 1
ATOM 1568 C C . VAL A 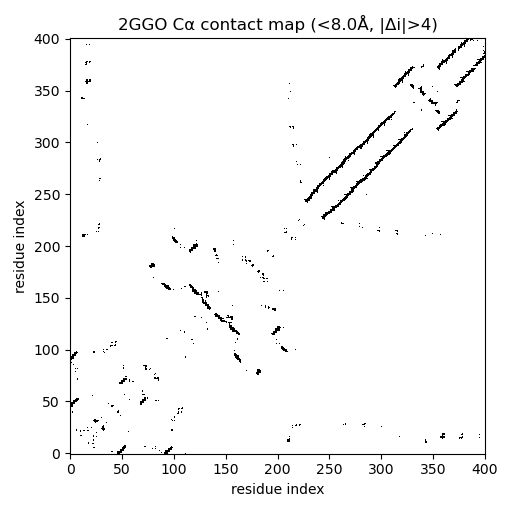1 199 ? -12.304 53.225 43.105 1.00 55.20 199 VAL A C 1
ATOM 1569 O O . VAL A 1 199 ? -13.367 53.507 42.520 1.00 54.57 199 VAL A O 1
ATOM 1573 N N . ILE A 1 200 ? -11.323 52.485 42.570 1.00 54.61 200 ILE A N 1
ATOM 1574 C CA . ILE A 1 200 ? -11.488 51.721 41.325 1.00 54.07 200 ILE A CA 1
ATOM 1575 C C . ILE A 1 200 ? -11.907 50.300 41.702 1.00 54.47 200 ILE A C 1
ATOM 1576 O O . ILE A 1 200 ? -11.370 49.710 42.644 1.00 53.69 200 ILE A O 1
ATOM 1581 N N . GLU A 1 201 ? -12.878 49.768 40.971 1.00 54.99 201 GLU A N 1
ATOM 1582 C CA . GLU A 1 201 ? -13.360 48.435 41.229 1.00 55.66 201 GLU A CA 1
ATOM 1583 C C . GLU A 1 201 ? -12.561 47.489 40.349 1.00 55.55 201 GLU A C 1
ATOM 1584 O O . GLU A 1 201 ? -12.541 47.640 39.112 1.00 55.38 201 GLU A O 1
ATOM 1590 N N . TYR A 1 202 ? -11.883 46.537 41.000 1.00 55.35 202 TYR A N 1
ATOM 1591 C CA . TYR A 1 202 ? -11.133 45.496 40.304 1.00 54.91 202 TYR A CA 1
ATOM 1592 C C . TYR A 1 202 ? -12.069 44.559 39.548 1.00 55.03 202 TYR A C 1
ATOM 1593 O O . TYR A 1 202 ? -13.062 44.089 40.117 1.00 55.16 202 TYR A O 1
ATOM 1602 N N . GLU A 1 203 ? -11.771 44.261 38.283 1.00 55.04 203 GLU A N 1
ATOM 1603 C CA . GLU A 1 203 ? -12.701 43.398 37.551 1.00 55.74 203 GLU A CA 1
ATOM 1604 C C . GLU A 1 203 ? -12.398 41.876 37.368 1.00 54.80 203 GLU A C 1
ATOM 1605 O O . GLU A 1 203 ? -13.289 41.046 37.661 1.00 55.13 203 GLU A O 1
ATOM 1611 N N . GLY A 1 204 ? -11.182 41.512 36.939 1.00 53.12 204 GLY A N 1
ATOM 1612 C CA . GLY A 1 204 ? -10.786 40.085 36.866 1.00 51.04 204 GLY A CA 1
ATOM 1613 C C . GLY A 1 204 ? -10.654 39.268 38.175 1.00 49.21 204 GLY A C 1
ATOM 1614 O O . GLY A 1 204 ? -11.429 39.422 39.135 1.00 49.17 204 GLY A O 1
ATOM 1615 N N . TYR A 1 205 ? -9.639 38.403 38.214 1.00 47.45 205 TYR A N 1
ATOM 1616 C CA . TYR A 1 205 ? -9.357 37.508 39.361 1.00 44.19 205 TYR A CA 1
ATOM 1617 C C . TYR A 1 205 ? -8.381 38.083 40.420 1.00 42.55 205 TYR A C 1
ATOM 1618 O O . TYR A 1 205 ? -7.312 38.595 40.103 1.00 41.97 205 TYR A O 1
ATOM 1627 N N . TRP A 1 206 ? -8.809 37.982 41.670 1.00 40.42 206 TRP A N 1
ATOM 1628 C CA . TRP A 1 206 ? -8.085 38.377 42.853 1.00 39.11 206 TRP A CA 1
ATOM 1629 C C . TRP A 1 206 ? -8.122 37.202 43.877 1.00 39.06 206 TRP A C 1
ATOM 1630 O O . TRP A 1 206 ? -9.128 36.523 44.018 1.00 38.64 206 TRP A O 1
ATOM 1641 N N . MET A 1 207 ? -7.041 37.002 44.622 1.00 38.98 207 MET A N 1
ATOM 1642 C CA . MET A 1 207 ? -7.022 36.031 45.705 1.00 38.64 207 MET A CA 1
ATOM 1643 C C . MET A 1 207 ? -5.947 36.502 46.660 1.00 37.73 207 MET A C 1
ATOM 1644 O O . MET A 1 207 ? -4.840 36.727 46.241 1.00 37.62 207 MET A O 1
ATOM 1649 N N . ASP A 1 208 ? -6.224 36.687 47.940 1.00 37.93 208 ASP A N 1
ATOM 1650 C CA . ASP A 1 208 ? -5.067 36.765 48.824 1.00 38.42 208 ASP A CA 1
ATOM 1651 C C . ASP A 1 208 ? -4.671 35.348 49.211 1.00 38.18 208 ASP A C 1
ATOM 1652 O O . ASP A 1 208 ? -5.517 34.500 49.530 1.00 38.58 208 ASP A O 1
ATOM 1657 N N . ILE A 1 209 ? -3.386 35.058 49.135 1.00 37.24 209 ILE A N 1
ATOM 1658 C CA . ILE A 1 209 ? -2.965 33.719 49.417 1.00 35.82 209 ILE A CA 1
ATOM 1659 C C . ILE A 1 209 ? -2.730 33.734 50.908 1.00 35.17 209 ILE A C 1
ATOM 1660 O O . ILE A 1 209 ? -1.635 33.936 51.369 1.00 35.78 209 ILE A O 1
ATOM 1665 N N . GLY A 1 210 ? -3.805 33.571 51.660 1.00 34.97 210 GLY A N 1
ATOM 1666 C CA . GLY A 1 210 ? -3.753 33.704 53.106 1.00 34.97 210 GLY A CA 1
ATOM 1667 C C . GLY A 1 210 ? -3.957 32.424 53.893 1.00 34.82 210 GLY A C 1
ATOM 1668 O O . GLY A 1 210 ? -3.933 32.429 55.120 1.00 36.38 210 GLY A O 1
ATOM 1669 N N . LYS A 1 211 ? -4.179 31.320 53.201 1.00 34.19 211 LYS A N 1
ATOM 1670 C CA . LYS A 1 211 ? -4.315 30.026 53.877 1.00 33.84 211 LYS A CA 1
ATOM 1671 C C . LYS A 1 211 ? -3.811 28.940 52.941 1.00 31.29 211 LYS A C 1
ATOM 1672 O O . LYS A 1 211 ? -3.809 29.129 51.711 1.00 31.17 211 LYS A O 1
ATOM 1678 N N . PRO A 1 212 ? -3.264 27.816 53.494 1.00 30.44 212 PRO A N 1
ATOM 1679 C CA . PRO A 1 212 ? -2.461 26.938 52.615 1.00 28.71 212 PRO A CA 1
ATOM 1680 C C . PRO A 1 212 ? -3.248 26.370 51.454 1.00 28.08 212 PRO A C 1
ATOM 1681 O O . PRO A 1 212 ? -2.714 26.254 50.348 1.00 28.03 212 PRO A O 1
ATOM 1685 N N . TRP A 1 213 ? -4.526 26.108 51.653 1.00 26.98 213 TRP A N 1
ATOM 1686 C CA . TRP A 1 213 ? -5.298 25.648 50.524 1.00 27.01 213 TRP A CA 1
ATOM 1687 C C . TRP A 1 213 ? -5.431 26.636 49.396 1.00 27.21 213 TRP A C 1
ATOM 1688 O O . TRP A 1 213 ? -5.678 26.203 48.279 1.00 27.67 213 TRP A O 1
ATOM 1699 N N . ASN A 1 214 ? -5.264 27.949 49.654 1.00 27.55 214 ASN A N 1
ATOM 1700 C CA . ASN A 1 214 ? -5.274 28.954 48.571 1.00 25.32 214 ASN A CA 1
ATOM 1701 C C . ASN A 1 214 ? -4.154 28.786 47.595 1.00 24.74 214 ASN A C 1
ATOM 1702 O O . ASN A 1 214 ? -4.277 29.200 46.475 1.00 24.30 214 ASN A O 1
ATOM 1707 N N . ILE A 1 215 ? -3.064 28.135 47.976 1.00 23.21 215 ILE A N 1
ATOM 1708 C CA . ILE A 1 215 ? -2.060 27.733 46.983 1.00 23.45 215 ILE A CA 1
ATOM 1709 C C . ILE A 1 215 ? -2.647 26.818 45.889 1.00 22.47 215 ILE A C 1
ATOM 1710 O O . ILE A 1 215 ? -2.276 26.898 44.702 1.00 23.97 215 ILE A O 1
ATOM 1715 N N . ILE A 1 216 ? -3.567 25.938 46.302 1.00 23.81 216 ILE A N 1
ATOM 1716 C CA . ILE A 1 216 ? -4.327 25.133 45.334 1.00 22.22 216 ILE A CA 1
ATOM 1717 C C . ILE A 1 216 ? -5.261 26.043 44.501 1.00 21.56 216 ILE A C 1
ATOM 1718 O O . ILE A 1 216 ? -5.216 26.041 43.305 1.00 21.10 216 ILE A O 1
ATOM 1723 N N . ASP A 1 217 ? -6.108 26.798 45.158 1.00 21.79 217 ASP A N 1
ATOM 1724 C CA . ASP A 1 217 ? -6.902 27.828 44.508 1.00 24.15 217 ASP A CA 1
ATOM 1725 C C . ASP A 1 217 ? -6.125 28.553 43.377 1.00 24.93 217 ASP A C 1
ATOM 1726 O O . ASP A 1 217 ? -6.450 28.372 42.185 1.00 26.73 217 ASP A O 1
ATOM 1731 N N . VAL A 1 218 ? -5.082 29.323 43.689 1.00 24.85 218 VAL A N 1
ATOM 1732 C CA . VAL A 1 218 ? -4.466 30.102 42.559 1.00 26.14 218 VAL A CA 1
ATOM 1733 C C . VAL A 1 218 ? -3.795 29.275 41.473 1.00 26.26 218 VAL A C 1
ATOM 1734 O O . VAL A 1 218 ? -3.706 29.662 40.275 1.00 28.68 218 VAL A O 1
ATOM 1738 N N . ASN A 1 219 ? -3.274 28.120 41.850 1.00 25.64 219 ASN A N 1
ATOM 1739 C CA . ASN A 1 219 ? -2.541 27.331 40.869 1.00 24.65 219 ASN A CA 1
ATOM 1740 C C . ASN A 1 219 ? -3.558 26.719 39.962 1.00 25.18 219 ASN A C 1
ATOM 1741 O O . ASN A 1 219 ? -3.299 26.561 38.768 1.00 27.17 219 ASN A O 1
ATOM 1746 N N . LYS A 1 220 ? -4.746 26.418 40.502 1.00 25.13 220 LYS A N 1
ATOM 1747 C CA . LYS A 1 220 ? -5.830 25.902 39.640 1.00 24.53 220 LYS A CA 1
ATOM 1748 C C . LYS A 1 220 ? -6.260 26.977 38.663 1.00 25.75 220 LYS A C 1
ATOM 1749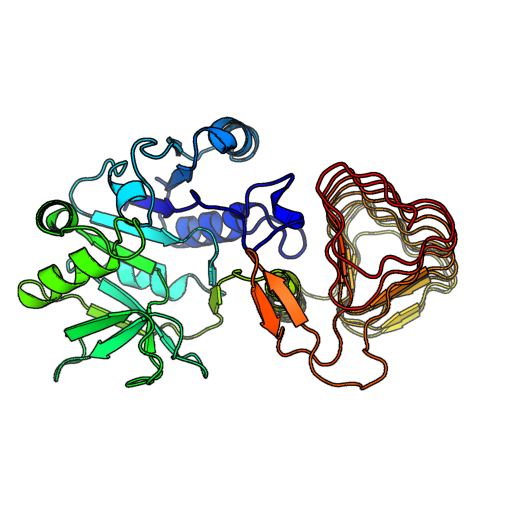 O O . LYS A 1 220 ? -6.240 26.782 37.451 1.00 24.09 220 LYS A O 1
ATOM 1755 N N . TRP A 1 221 ? -6.572 28.156 39.191 1.00 27.63 221 TRP A N 1
ATOM 1756 C CA . TRP A 1 221 ? -6.855 29.295 38.293 1.00 29.25 221 TRP A CA 1
ATOM 1757 C C . TRP A 1 221 ? -5.811 29.488 37.176 1.00 28.80 221 TRP A C 1
ATOM 1758 O O . TRP A 1 221 ? -6.125 29.537 35.987 1.00 30.28 221 TRP A O 1
ATOM 1769 N N . ALA A 1 222 ? -4.559 29.610 37.557 1.00 28.01 222 ALA A N 1
ATOM 1770 C CA . ALA A 1 222 ? -3.501 29.787 36.598 1.00 29.90 222 ALA A CA 1
ATOM 1771 C C . ALA A 1 222 ? -3.401 28.705 35.520 1.00 30.36 222 ALA A C 1
ATOM 1772 O O . ALA A 1 222 ? -3.046 28.995 34.366 1.00 31.41 222 ALA A O 1
ATOM 1774 N N . LEU A 1 223 ? -3.622 27.449 35.922 1.00 30.59 223 LEU A N 1
ATOM 1775 C CA . LEU A 1 223 ? -3.550 26.326 35.005 1.00 31.25 223 LEU A CA 1
ATOM 1776 C C . LEU A 1 223 ? -4.654 26.512 33.987 1.00 32.70 223 LEU A C 1
ATOM 1777 O O . LEU A 1 223 ? -4.446 26.340 32.772 1.00 34.79 223 LEU A O 1
ATOM 1782 N N . ASP A 1 224 ? -5.814 26.923 34.473 1.00 33.69 224 ASP A N 1
ATOM 1783 C CA . ASP A 1 224 ? -6.926 27.146 33.566 1.00 34.99 224 ASP A CA 1
ATOM 1784 C C . ASP A 1 224 ? -6.662 28.303 32.599 1.00 35.93 224 ASP A C 1
ATOM 1785 O O . ASP A 1 224 ? -6.894 28.181 31.389 1.00 36.09 224 ASP A O 1
ATOM 1790 N N . ASN A 1 225 ? -6.143 29.401 33.132 1.00 36.93 225 ASN A N 1
ATOM 1791 C CA . ASN A 1 225 ? -6.205 30.673 32.437 1.00 37.88 225 ASN A CA 1
ATOM 1792 C C . ASN A 1 225 ? -4.927 31.149 31.810 1.00 38.89 225 ASN A C 1
ATOM 1793 O O . ASN A 1 225 ? -4.979 31.769 30.746 1.00 39.31 225 ASN A O 1
ATOM 1798 N N . LEU A 1 226 ? -3.777 30.872 32.425 1.00 38.58 226 LEU A N 1
ATOM 1799 C CA . LEU A 1 226 ? -2.568 31.502 31.936 1.00 39.12 226 LEU A CA 1
ATOM 1800 C C . LEU A 1 226 ? -1.733 30.694 30.967 1.00 40.20 226 LEU A C 1
ATOM 1801 O O . LEU A 1 226 ? -0.782 31.236 30.416 1.00 41.18 226 LEU A O 1
ATOM 1806 N N . VAL A 1 227 ? -2.061 29.420 30.750 1.00 41.73 227 VAL A N 1
ATOM 1807 C CA . VAL A 1 227 ? -1.228 28.505 29.918 1.00 42.24 227 VAL A CA 1
ATOM 1808 C C . VAL A 1 227 ? -2.078 27.631 29.022 1.00 43.60 227 VAL A C 1
ATOM 1809 O O . VAL A 1 227 ? -3.271 27.466 29.272 1.00 43.82 227 VAL A O 1
ATOM 1813 N N . PHE A 1 228 ? -1.450 27.080 27.984 1.00 45.08 228 PHE A N 1
ATOM 1814 C CA . PHE A 1 228 ? -2.144 26.342 26.944 1.00 47.76 228 PHE A CA 1
ATOM 1815 C C . PHE A 1 228 ? -1.416 25.040 26.596 1.00 47.73 228 PHE A C 1
ATOM 1816 O O . PHE A 1 228 ? -0.184 24.972 26.696 1.00 47.44 228 PHE A O 1
ATOM 1824 N N . SER A 1 229 ? -2.191 24.017 26.211 1.00 47.73 229 SER A N 1
ATOM 1825 C CA . SER A 1 229 ? -1.664 22.688 25.895 1.00 47.88 229 SER A CA 1
ATOM 1826 C C . SER A 1 229 ? -0.408 22.747 25.032 1.00 47.55 229 SER A C 1
ATOM 1827 O O . SER A 1 229 ? -0.425 23.324 23.961 1.00 47.59 229 SER A O 1
ATOM 1830 N N . GLN A 1 230 ? 0.688 22.173 25.521 1.00 46.97 230 GLN A N 1
ATOM 1831 C CA . GLN A 1 230 ? 1.929 22.103 24.763 1.00 46.84 230 GLN A CA 1
ATOM 1832 C C . GLN A 1 230 ? 2.803 20.953 25.209 1.00 45.02 230 GLN A C 1
ATOM 1833 O O . GLN A 1 230 ? 2.746 20.538 26.346 1.00 44.36 230 GLN A O 1
ATOM 1839 N N . ASN A 1 231 ? 3.630 20.474 24.293 1.00 43.81 231 ASN A N 1
ATOM 1840 C CA . ASN A 1 231 ? 4.601 19.460 24.606 1.00 43.15 231 ASN A CA 1
ATOM 1841 C C . ASN A 1 231 ? 5.979 19.898 24.140 1.00 43.04 231 ASN A C 1
ATOM 1842 O O . ASN A 1 231 ? 6.241 19.902 22.949 1.00 43.18 231 ASN A O 1
ATOM 1847 N N . LEU A 1 232 ? 6.852 20.242 25.090 1.00 42.83 232 LEU A N 1
ATOM 1848 C CA . LEU A 1 232 ? 8.278 20.500 24.818 1.00 41.98 232 LEU A CA 1
ATOM 1849 C C . LEU A 1 232 ? 9.186 19.433 25.416 1.00 42.26 232 LEU A C 1
ATOM 1850 O O . LEU A 1 232 ? 10.375 19.681 25.606 1.00 42.76 232 LEU A O 1
ATOM 1855 N N . GLY A 1 233 ? 8.628 18.274 25.752 1.00 41.92 233 GLY A N 1
ATOM 1856 C CA . GLY A 1 233 ? 9.377 17.216 26.422 1.00 42.68 233 GLY A CA 1
ATOM 1857 C C . GLY A 1 233 ? 9.378 15.943 25.594 1.00 43.26 233 GLY A C 1
ATOM 1858 O O . GLY A 1 233 ? 9.105 15.986 24.389 1.00 43.75 233 GLY A O 1
ATOM 1859 N N . ASN A 1 234 ? 9.680 14.807 26.223 1.00 43.22 234 ASN A N 1
ATOM 1860 C CA . ASN A 1 234 ? 9.763 13.538 25.539 1.00 43.09 234 ASN A CA 1
ATOM 1861 C C . ASN A 1 234 ? 8.673 12.647 26.087 1.00 42.73 234 ASN A C 1
ATOM 1862 O O . ASN A 1 234 ? 8.605 12.458 27.290 1.00 43.29 234 ASN A O 1
ATOM 1867 N N . VAL A 1 235 ? 7.804 12.144 25.221 1.00 41.70 235 VAL A N 1
ATOM 1868 C CA . VAL A 1 235 ? 6.714 11.256 25.610 1.00 40.79 235 VAL A CA 1
ATOM 1869 C C . VAL A 1 235 ? 6.846 9.953 24.852 1.00 41.30 235 VAL A C 1
ATOM 1870 O O . VAL A 1 235 ? 6.880 9.947 23.610 1.00 41.59 235 VAL A O 1
ATOM 1874 N N . GLU A 1 236 ? 6.923 8.844 25.593 1.00 40.73 236 GLU A N 1
ATOM 1875 C CA . GLU A 1 236 ? 7.198 7.552 24.996 1.00 40.49 236 GLU A CA 1
ATOM 1876 C C . GLU A 1 236 ? 5.913 7.041 24.436 1.00 40.28 236 GLU A C 1
ATOM 1877 O O . GLU A 1 236 ? 4.872 7.688 24.581 1.00 40.10 236 GLU A O 1
ATOM 1883 N N . ASP A 1 237 ? 5.965 5.873 23.805 1.00 40.97 237 ASP A N 1
ATOM 1884 C CA . ASP A 1 237 ? 4.737 5.276 23.333 1.00 41.25 237 ASP A CA 1
ATOM 1885 C C . ASP A 1 237 ? 3.907 4.702 24.484 1.00 40.40 237 ASP A C 1
ATOM 1886 O O . ASP A 1 237 ? 4.421 4.424 25.563 1.00 39.62 237 ASP A O 1
ATOM 1891 N N . ASN A 1 238 ? 2.610 4.578 24.239 1.00 38.24 238 ASN A N 1
ATOM 1892 C CA . ASN A 1 238 ? 1.644 4.165 25.240 1.00 38.24 238 ASN A CA 1
ATOM 1893 C C . ASN A 1 238 ? 1.467 5.070 26.423 1.00 35.80 238 ASN A C 1
ATOM 1894 O O . ASN A 1 238 ? 1.332 4.603 27.535 1.00 35.29 238 ASN A O 1
ATOM 1899 N N . VAL A 1 239 ? 1.465 6.365 26.164 1.00 33.77 239 VAL A N 1
ATOM 1900 C CA . VAL A 1 239 ? 1.053 7.318 27.148 1.00 32.25 239 VAL A CA 1
ATOM 1901 C C . VAL A 1 239 ? -0.283 7.840 26.639 1.00 32.62 239 VAL A C 1
ATOM 1902 O O . VAL A 1 239 ? -0.396 8.161 25.483 1.00 32.47 239 VAL A O 1
ATOM 1906 N N . LYS A 1 240 ? -1.331 7.836 27.454 1.00 32.74 240 LYS A N 1
ATOM 1907 C CA . LYS A 1 240 ? -2.587 8.404 27.024 1.00 33.27 240 LYS A CA 1
ATOM 1908 C C . LYS A 1 240 ? -2.701 9.813 27.561 1.00 33.93 240 LYS A C 1
ATOM 1909 O O . LYS A 1 240 ? -2.527 10.034 28.771 1.00 34.30 240 LYS A O 1
ATOM 1915 N N . ILE A 1 241 ? -3.013 10.770 26.678 1.00 34.35 241 ILE A N 1
ATOM 1916 C CA . ILE A 1 241 ? -3.315 12.132 27.119 1.00 35.26 241 ILE A CA 1
ATOM 1917 C C . ILE A 1 241 ? -4.699 12.643 26.718 1.00 35.94 241 ILE A C 1
ATOM 1918 O O . ILE A 1 241 ? -5.077 12.599 25.552 1.00 36.30 241 ILE A O 1
ATOM 1923 N N . LYS A 1 242 ? -5.440 13.128 27.701 1.00 36.73 242 LYS A N 1
ATOM 1924 C CA . LYS A 1 242 ? -6.707 13.820 27.494 1.00 37.27 242 LYS A CA 1
ATOM 1925 C C . LYS A 1 242 ? -6.666 15.265 28.042 1.00 37.67 242 LYS A C 1
ATOM 1926 O O . LYS A 1 242 ? -6.073 15.536 29.090 1.00 36.38 242 LYS A O 1
ATOM 1932 N N . GLY A 1 243 ? -7.273 16.201 27.303 1.00 37.04 243 GLY A N 1
ATOM 1933 C CA . GLY A 1 243 ? -7.479 17.550 27.830 1.00 36.32 243 GLY A CA 1
ATOM 1934 C C . GLY A 1 243 ? -6.234 18.366 27.767 1.00 35.46 243 GLY A C 1
ATOM 1935 O O . GLY A 1 243 ? -5.325 18.019 27.038 1.00 36.08 243 GLY A O 1
ATOM 1936 N N . LYS A 1 244 ? -6.186 19.441 28.544 1.00 36.05 244 LYS A N 1
ATOM 1937 C CA . LYS A 1 244 ? -5.035 20.367 28.559 1.00 36.33 244 LYS A CA 1
ATOM 1938 C C . LYS A 1 244 ? -3.848 19.827 29.315 1.00 36.23 244 LYS A C 1
ATOM 1939 O O . LYS A 1 244 ? -3.949 19.585 30.513 1.00 36.62 244 LYS A O 1
ATOM 1945 N N . VAL A 1 245 ? -2.714 19.689 28.639 1.00 35.69 245 VAL A N 1
ATOM 1946 C CA . VAL A 1 245 ? -1.516 19.236 29.303 1.00 35.42 245 VAL A CA 1
ATOM 1947 C C . VAL A 1 245 ? -0.298 20.056 28.927 1.00 35.40 245 VAL A C 1
ATOM 1948 O O . VAL A 1 245 ? 0.069 20.111 27.766 1.00 36.66 245 VAL A O 1
ATOM 1952 N N . ILE A 1 246 ? 0.347 20.673 29.911 1.00 35.10 246 ILE A N 1
ATOM 1953 C CA . ILE A 1 246 ? 1.594 21.399 29.660 1.00 35.15 246 ILE A CA 1
ATOM 1954 C C . ILE A 1 246 ? 2.761 20.491 30.014 1.00 35.30 246 ILE A C 1
ATOM 1955 O O . ILE A 1 246 ? 2.966 20.129 31.177 1.00 35.02 246 ILE A O 1
ATOM 1960 N N . ILE A 1 247 ? 3.515 20.115 28.991 1.00 35.34 247 ILE A N 1
ATOM 1961 C CA . ILE A 1 247 ? 4.725 19.356 29.199 1.00 35.03 247 ILE A CA 1
ATOM 1962 C C . ILE A 1 247 ? 5.912 20.253 28.848 1.00 36.20 247 ILE A C 1
ATOM 1963 O O . ILE A 1 247 ? 6.061 20.697 27.697 1.00 36.21 247 ILE A O 1
ATOM 1968 N N . GLU A 1 248 ? 6.759 20.494 29.834 1.00 37.19 248 GLU A N 1
ATOM 1969 C CA . GLU A 1 248 ? 7.864 21.418 29.695 1.00 39.20 248 GLU A CA 1
ATOM 1970 C C . GLU A 1 248 ? 9.127 20.729 29.279 1.00 40.14 248 GLU A C 1
ATOM 1971 O O . GLU A 1 248 ? 9.208 19.501 29.257 1.00 40.68 248 GLU A O 1
ATOM 1977 N N . GLU A 1 249 ? 10.131 21.527 28.942 1.00 41.20 249 GLU A N 1
ATOM 1978 C CA . GLU A 1 249 ? 11.307 20.982 28.330 1.00 42.50 249 GLU A CA 1
ATOM 1979 C C . GLU A 1 249 ? 12.056 20.133 29.310 1.00 40.57 249 GLU A C 1
ATOM 1980 O O . GLU A 1 249 ? 12.069 20.406 30.499 1.00 40.33 249 GLU A O 1
ATOM 1986 N N . ASP A 1 250 ? 12.669 19.095 28.776 1.00 39.75 250 ASP A N 1
ATOM 1987 C CA . ASP A 1 250 ? 13.426 18.128 29.535 1.00 39.20 250 ASP A CA 1
ATOM 1988 C C . ASP A 1 250 ? 12.577 17.119 30.296 1.00 38.04 250 ASP A C 1
ATOM 1989 O O . ASP A 1 250 ? 13.122 16.177 30.847 1.00 37.77 250 ASP A O 1
ATOM 1994 N N . ALA A 1 251 ? 11.251 17.287 30.268 1.00 37.52 251 ALA A N 1
ATOM 1995 C CA . ALA A 1 251 ? 10.344 16.351 30.920 1.00 36.19 251 ALA A CA 1
ATOM 1996 C C . ALA A 1 251 ? 10.202 15.064 30.104 1.00 36.13 251 ALA A C 1
ATOM 1997 O O . ALA A 1 251 ? 10.138 15.094 28.861 1.00 35.98 251 ALA A O 1
ATOM 1999 N N . GLU A 1 252 ? 10.182 13.936 30.813 1.00 34.70 252 GLU A N 1
ATOM 2000 C CA . GLU A 1 252 ? 10.174 12.616 30.195 1.00 34.83 252 GLU A CA 1
ATOM 2001 C C . GLU A 1 252 ? 8.976 11.891 30.732 1.00 32.85 252 GLU A C 1
ATOM 2002 O O . GLU A 1 252 ? 8.811 11.815 31.957 1.00 32.20 252 GLU A O 1
ATOM 2008 N N . ILE A 1 253 ? 8.143 11.375 29.831 1.00 31.65 253 ILE A N 1
ATOM 2009 C CA . ILE A 1 253 ? 6.940 10.619 30.182 1.00 30.59 253 ILE A CA 1
ATOM 2010 C C . ILE A 1 253 ? 6.941 9.202 29.586 1.00 30.60 253 ILE A C 1
ATOM 2011 O O . ILE A 1 253 ? 6.941 9.017 28.384 1.00 30.13 253 ILE A O 1
ATOM 2016 N N . LYS A 1 254 ? 6.945 8.213 30.471 1.00 29.09 254 LYS A N 1
ATOM 2017 C CA . LYS A 1 254 ? 7.166 6.827 30.146 1.00 28.31 254 LYS A CA 1
ATOM 2018 C C . LYS A 1 254 ? 5.871 6.104 29.975 1.00 28.02 254 LYS A C 1
ATOM 2019 O O . LYS A 1 254 ? 4.815 6.517 30.475 1.00 27.45 254 LYS A O 1
ATOM 2025 N N . SER A 1 255 ? 5.965 5.021 29.230 1.00 26.65 255 SER A N 1
ATOM 2026 C CA . SER A 1 255 ? 4.802 4.283 28.765 1.00 26.97 255 SER A CA 1
ATOM 2027 C C . SER A 1 255 ? 3.909 3.832 29.918 1.00 26.68 255 SER A C 1
ATOM 2028 O O . SER A 1 255 ? 4.373 3.658 31.049 1.00 27.49 255 SER A O 1
ATOM 2031 N N . GLY A 1 256 ? 2.617 3.691 29.640 1.00 26.53 256 GLY A N 1
ATOM 2032 C CA . GLY A 1 256 ? 1.688 3.246 30.659 1.00 26.74 256 GLY A CA 1
ATOM 2033 C C . GLY A 1 256 ? 1.123 4.416 31.420 1.00 26.13 256 GLY A C 1
ATOM 2034 O O . GLY A 1 256 ? 0.103 4.286 32.099 1.00 27.59 256 GLY A O 1
ATOM 2035 N N . THR A 1 257 ? 1.760 5.571 31.287 1.00 25.46 257 THR A N 1
ATOM 2036 C CA . THR A 1 257 ? 1.260 6.772 31.930 1.00 24.81 257 THR A CA 1
ATOM 2037 C C . THR A 1 257 ? -0.050 7.249 31.324 1.00 24.74 257 THR A C 1
ATOM 2038 O O . THR A 1 257 ? -0.225 7.178 30.124 1.00 25.30 257 THR A O 1
ATOM 2042 N N . TYR A 1 258 ? -0.963 7.711 32.183 1.00 24.72 258 TYR A N 1
ATOM 2043 C CA . TYR A 1 258 ? -2.318 8.138 31.797 1.00 24.85 258 TYR A CA 1
ATOM 2044 C C . TYR A 1 258 ? -2.600 9.497 32.414 1.00 25.95 258 TYR A C 1
ATOM 2045 O O . TYR A 1 258 ? -2.536 9.669 33.631 1.00 24.35 258 TYR A O 1
ATOM 2054 N N . ILE A 1 259 ? -2.888 10.481 31.561 1.00 25.34 259 ILE A N 1
ATOM 2055 C CA . ILE A 1 259 ? -3.006 11.886 31.988 1.00 25.09 259 ILE A CA 1
ATOM 2056 C C . ILE A 1 259 ? -4.410 12.355 31.633 1.00 26.23 259 ILE A C 1
ATOM 2057 O O . ILE A 1 259 ? -4.819 12.246 30.494 1.00 27.01 259 ILE A O 1
ATOM 2062 N N . GLU A 1 260 ? -5.184 12.774 32.620 1.00 27.49 260 GLU A N 1
ATOM 2063 C CA . GLU A 1 260 ? -6.457 13.424 32.358 1.00 28.73 260 GLU A CA 1
ATOM 2064 C C . GLU A 1 260 ? -6.254 14.889 32.701 1.00 28.62 260 GLU A C 1
ATOM 2065 O O . GLU A 1 260 ? -6.046 15.221 33.848 1.00 28.52 260 GLU A O 1
ATOM 2071 N N . GLY A 1 261 ? -6.234 15.769 31.687 1.00 28.88 261 GLY A N 1
ATOM 2072 C CA . GLY A 1 261 ? -5.882 17.172 31.903 1.00 28.10 261 GLY A CA 1
ATOM 2073 C C . GLY A 1 261 ? -7.050 17.869 32.559 1.00 28.70 261 GLY A C 1
ATOM 2074 O O . GLY A 1 261 ? -8.173 17.342 32.542 1.00 29.44 261 GLY A O 1
ATOM 2075 N N . PRO A 1 262 ? -6.837 19.092 33.078 1.00 28.70 262 PRO A N 1
ATOM 2076 C CA . PRO A 1 262 ? -5.636 19.920 32.993 1.00 29.10 262 PRO A CA 1
ATOM 2077 C C . PRO A 1 262 ? -4.507 19.540 33.956 1.00 28.17 262 PRO A C 1
ATOM 2078 O O . PRO A 1 262 ? -4.740 19.366 35.148 1.00 28.89 262 PRO A O 1
ATOM 2082 N N . VAL A 1 263 ? -3.307 19.444 33.400 1.00 27.58 263 VAL A N 1
ATOM 2083 C CA . VAL A 1 263 ? -2.151 19.039 34.139 1.00 26.44 263 VAL A CA 1
ATOM 2084 C C . VAL A 1 263 ? -0.964 19.836 33.692 1.00 26.76 263 VAL A C 1
ATOM 2085 O O . VAL A 1 263 ? -0.724 20.010 32.495 1.00 26.38 263 VAL A O 1
ATOM 2089 N N . TYR A 1 264 ? -0.208 20.323 34.654 1.00 25.64 264 TYR A N 1
ATOM 2090 C CA . TYR A 1 264 ? 1.021 21.030 34.389 1.00 26.20 264 TYR A CA 1
ATOM 2091 C C . TYR A 1 264 ? 2.204 20.148 34.783 1.00 26.76 264 TYR A C 1
ATOM 2092 O O . TYR A 1 264 ? 2.350 19.773 35.979 1.00 27.20 264 TYR A O 1
ATOM 2101 N N . ILE A 1 265 ? 3.077 19.835 33.817 1.00 27.10 265 ILE A N 1
ATOM 2102 C CA . ILE A 1 265 ? 4.278 19.046 34.108 1.00 26.82 265 ILE A CA 1
ATOM 2103 C C . ILE A 1 265 ? 5.566 19.866 34.012 1.00 27.96 265 ILE A C 1
ATOM 2104 O O . ILE A 1 265 ? 6.069 20.085 32.936 1.00 28.66 265 ILE A O 1
ATOM 2109 N N . GLY A 1 266 ? 6.113 20.279 35.157 1.00 28.25 266 GLY A N 1
ATOM 2110 C CA . GLY A 1 266 ? 7.274 21.196 35.173 1.00 29.15 266 GLY A CA 1
ATOM 2111 C C . GLY A 1 266 ? 8.514 20.640 34.500 1.00 30.11 266 GLY A C 1
ATOM 2112 O O . GLY A 1 266 ? 8.618 19.461 34.269 1.00 31.07 266 GLY A O 1
ATOM 2113 N N . LYS A 1 267 ? 9.499 21.484 34.223 1.00 31.61 267 LYS A N 1
ATOM 2114 C CA . LYS A 1 267 ? 10.665 21.061 33.438 1.00 32.92 267 LYS A CA 1
ATOM 2115 C C . LYS A 1 267 ? 11.575 20.065 34.147 1.00 31.00 267 LYS A C 1
ATOM 2116 O O . LYS A 1 267 ? 11.782 20.137 35.339 1.00 30.53 267 LYS A O 1
ATOM 2122 N N . GLY A 1 268 ? 12.101 19.119 33.408 1.00 29.22 268 GLY A N 1
ATOM 2123 C CA . GLY A 1 268 ? 12.990 18.183 34.026 1.00 28.60 268 GLY A CA 1
ATOM 2124 C C . GLY A 1 268 ? 12.237 17.096 34.782 1.00 28.05 268 GLY A C 1
ATOM 2125 O O . GLY A 1 268 ? 12.851 16.274 35.428 1.00 28.90 268 GLY A O 1
ATOM 2126 N N . SER A 1 269 ? 10.915 17.063 34.694 1.00 27.83 269 SER A N 1
ATOM 2127 C CA . SER A 1 269 ? 10.149 16.027 35.362 1.00 26.88 269 SER A CA 1
ATOM 2128 C C . SER A 1 269 ? 10.339 14.643 34.756 1.00 28.03 269 SER A C 1
ATOM 2129 O O . SER A 1 269 ? 10.664 14.515 33.589 1.00 27.61 269 SER A O 1
ATOM 2132 N N . GLU A 1 270 ? 10.201 13.607 35.586 1.00 27.33 270 GLU A N 1
ATOM 2133 C CA . GLU A 1 270 ? 10.283 12.249 35.109 1.00 28.13 270 GLU A CA 1
ATOM 2134 C C . GLU A 1 270 ? 9.047 11.529 35.632 1.00 26.76 270 GLU A C 1
ATOM 2135 O O . GLU A 1 270 ? 8.900 11.363 36.817 1.00 23.71 270 GLU A O 1
ATOM 2141 N N . ILE A 1 271 ? 8.150 11.161 34.721 1.00 25.34 271 ILE A N 1
ATOM 2142 C CA . ILE A 1 271 ? 6.838 10.626 35.067 1.00 25.58 271 ILE A CA 1
ATOM 2143 C C . ILE A 1 271 ? 6.811 9.221 34.544 1.00 25.42 271 ILE A C 1
ATOM 2144 O O . ILE A 1 271 ? 7.275 8.975 33.449 1.00 25.74 271 ILE A O 1
ATOM 2149 N N . GLY A 1 272 ? 6.280 8.289 35.324 1.00 25.22 272 GLY A N 1
ATOM 2150 C CA . GLY A 1 272 ? 6.111 6.947 34.835 1.00 24.95 272 GLY A CA 1
ATOM 2151 C C . GLY A 1 272 ? 7.216 5.967 35.206 1.00 25.86 272 GLY A C 1
ATOM 2152 O O . GLY A 1 272 ? 8.171 6.315 35.938 1.00 26.73 272 GLY A O 1
ATOM 2153 N N . PRO A 1 273 ? 7.073 4.730 34.764 1.00 25.35 273 PRO A N 1
ATOM 2154 C CA . PRO A 1 273 ? 5.989 4.212 33.912 1.00 25.17 273 PRO A CA 1
ATOM 2155 C C . PRO A 1 273 ? 4.712 3.981 34.706 1.00 24.51 273 PRO A C 1
ATOM 2156 O O . PRO A 1 273 ? 4.792 3.930 35.918 1.00 24.13 273 PRO A O 1
ATOM 2160 N N . ASN A 1 274 ? 3.555 3.886 34.047 1.00 23.04 274 ASN A N 1
ATOM 2161 C CA . ASN A 1 274 ? 2.360 3.438 34.739 1.00 25.15 274 ASN A CA 1
ATOM 2162 C C . ASN A 1 274 ? 1.981 4.409 35.851 1.00 23.17 274 ASN A C 1
ATOM 2163 O O . ASN A 1 274 ? 1.552 4.033 36.924 1.00 25.67 274 ASN A O 1
ATOM 2168 N N . SER A 1 275 ? 2.158 5.690 35.596 1.00 23.40 275 SER A N 1
ATOM 2169 C CA . SER A 1 275 ? 1.635 6.722 36.467 1.00 21.36 275 SER A CA 1
ATOM 2170 C C . SER A 1 275 ? 0.249 7.197 36.026 1.00 22.78 275 SER A C 1
ATOM 2171 O O . SER A 1 275 ? -0.104 7.101 34.860 1.00 22.48 275 SER A O 1
ATOM 2174 N N . TYR A 1 276 ? -0.489 7.814 36.928 1.00 21.30 276 TYR A N 1
ATOM 2175 C CA . TYR A 1 276 ? -1.813 8.332 36.580 1.00 22.97 276 TYR A CA 1
ATOM 2176 C C . TYR A 1 276 ? -1.892 9.764 37.071 1.00 23.12 276 TYR A C 1
ATOM 2177 O O . TYR A 1 276 ? -1.948 9.977 38.246 1.00 20.47 276 TYR A O 1
ATOM 2186 N N . LEU A 1 277 ? -1.874 10.747 36.155 1.00 22.55 277 LEU A N 1
ATOM 2187 C CA . LEU A 1 277 ? -2.050 12.149 36.568 1.00 21.81 277 LEU A CA 1
ATOM 2188 C C . LEU A 1 277 ? -3.467 12.628 36.301 1.00 22.72 277 LEU A C 1
ATOM 2189 O O . LEU A 1 277 ? -3.962 12.543 35.182 1.00 22.75 277 LEU A O 1
ATOM 2194 N N . ARG A 1 278 ? -4.149 13.125 37.323 1.00 23.25 278 ARG A N 1
ATOM 2195 C CA . ARG A 1 278 ? -5.540 13.464 37.187 1.00 22.94 278 ARG A CA 1
ATOM 2196 C C . ARG A 1 278 ? -5.676 14.970 37.190 1.00 23.40 278 ARG A C 1
ATOM 2197 O O . ARG A 1 278 ? -4.719 15.669 37.543 1.00 23.85 278 ARG A O 1
ATOM 2205 N N . PRO A 1 279 ? -6.865 15.472 36.826 1.00 23.64 279 PRO A N 1
ATOM 2206 C CA . PRO A 1 279 ? -7.068 16.930 36.724 1.00 22.73 279 PRO A CA 1
ATOM 2207 C C . PRO A 1 279 ? -6.511 17.740 37.897 1.00 22.81 279 PRO A C 1
ATOM 2208 O O . PRO A 1 279 ? -6.739 17.427 39.094 1.00 23.62 279 PRO A O 1
ATOM 2212 N N . TYR A 1 280 ? -5.823 18.803 37.536 1.00 23.75 280 TYR A N 1
ATOM 2213 C CA . TYR A 1 280 ? -5.251 19.809 38.442 1.00 24.32 280 TYR A CA 1
ATOM 2214 C C . TYR A 1 280 ? -4.017 19.318 39.145 1.00 23.96 280 TYR A C 1
ATOM 2215 O O . TYR A 1 280 ? -3.695 19.778 40.215 1.00 23.97 280 TYR A O 1
ATOM 2224 N N . THR A 1 281 ? -3.294 18.425 38.470 1.00 24.00 281 THR A N 1
ATOM 2225 C CA . THR A 1 281 ? -1.989 17.992 38.910 1.00 24.17 281 THR A CA 1
ATOM 2226 C C . THR A 1 281 ? -1.012 19.049 38.433 1.00 23.51 281 THR A C 1
ATOM 2227 O O . THR A 1 281 ? -0.920 19.276 37.257 1.00 25.25 281 THR A O 1
ATOM 2231 N N . ILE A 1 282 ? -0.283 19.649 39.357 1.00 22.70 282 ILE A N 1
ATOM 2232 C CA . ILE A 1 282 ? 0.682 20.685 39.037 1.00 22.48 282 ILE A CA 1
ATOM 2233 C C . ILE A 1 282 ? 2.032 20.274 39.556 1.00 21.53 282 ILE A C 1
ATOM 2234 O O . ILE A 1 282 ? 2.267 20.266 40.748 1.00 22.18 282 ILE A O 1
ATOM 2239 N N . LEU A 1 283 ? 2.945 19.880 38.676 1.00 21.67 283 LEU A N 1
ATOM 2240 C CA . LEU A 1 283 ? 4.264 19.547 39.189 1.00 22.17 283 LEU A CA 1
ATOM 2241 C C . LEU A 1 283 ? 5.153 20.693 38.832 1.00 22.76 283 LEU A C 1
ATOM 2242 O O . LEU A 1 283 ? 5.410 20.860 37.623 1.00 22.32 283 LEU A O 1
ATOM 2247 N N . VAL A 1 284 ? 5.644 21.458 39.807 1.00 23.11 284 VAL A N 1
ATOM 2248 C CA . VAL A 1 284 ? 6.261 22.751 39.444 1.00 25.73 284 VAL A CA 1
ATOM 2249 C C . VAL A 1 284 ? 7.576 22.669 38.663 1.00 27.59 284 VAL A C 1
ATOM 2250 O O . VAL A 1 284 ? 7.786 23.425 37.720 1.00 29.71 284 VAL A O 1
ATOM 2254 N N . GLU A 1 285 ? 8.432 21.726 39.010 1.00 28.01 285 GLU A N 1
ATOM 2255 C CA . GLU A 1 285 ? 9.734 21.614 38.399 1.00 28.92 285 GLU A CA 1
ATOM 2256 C C . GLU A 1 285 ? 10.455 20.358 38.905 1.00 28.57 285 GLU A C 1
ATOM 2257 O O . GLU A 1 285 ? 10.560 20.154 40.120 1.00 28.30 285 GLU A O 1
ATOM 2263 N N . LYS A 1 286 ? 10.999 19.578 37.977 1.00 28.44 286 LYS A N 1
ATOM 2264 C CA . LYS A 1 286 ? 11.922 18.519 38.332 1.00 28.84 286 LYS A CA 1
ATOM 2265 C C . LYS A 1 286 ? 11.359 17.509 39.339 1.00 28.45 286 LYS A C 1
ATOM 2266 O O . LYS A 1 286 ? 11.995 17.202 40.375 1.00 27.14 286 LYS A O 1
ATOM 2272 N N . ASN A 1 287 ? 10.165 16.996 39.030 1.00 28.19 287 ASN A N 1
ATOM 2273 C CA . ASN A 1 287 ? 9.467 16.155 39.970 1.00 26.26 287 ASN A CA 1
ATOM 2274 C C . ASN A 1 287 ? 9.565 14.754 39.481 1.00 25.38 287 ASN A C 1
ATOM 2275 O O . ASN A 1 287 ? 9.697 14.546 38.299 1.00 26.25 287 ASN A O 1
ATOM 2280 N N . LYS A 1 288 ? 9.626 13.803 40.400 1.00 23.55 288 LYS A N 1
ATOM 2281 C CA . LYS A 1 288 ? 9.521 12.408 40.024 1.00 22.23 288 LYS A CA 1
ATOM 2282 C C . LYS A 1 288 ? 8.211 11.844 40.546 1.00 20.62 288 LYS A C 1
ATOM 2283 O O . LYS A 1 288 ? 7.897 11.997 41.752 1.00 19.06 288 LYS A O 1
ATOM 2289 N N . ILE A 1 289 ? 7.438 11.299 39.609 1.00 18.96 289 ILE A N 1
ATOM 2290 C CA . ILE A 1 289 ? 6.152 10.615 39.821 1.00 19.79 289 ILE A CA 1
ATOM 2291 C C . ILE A 1 289 ? 6.336 9.257 39.150 1.00 20.07 289 ILE A C 1
ATOM 2292 O O . ILE A 1 289 ? 6.386 9.192 37.896 1.00 23.06 289 ILE A O 1
ATOM 2297 N N . GLY A 1 290 ? 6.406 8.195 39.971 1.00 21.33 290 GLY A N 1
ATOM 2298 C CA . GLY A 1 290 ? 6.766 6.780 39.598 1.00 18.70 290 GLY A CA 1
ATOM 2299 C C . GLY A 1 290 ? 5.641 5.837 39.323 1.00 18.95 290 GLY A C 1
ATOM 2300 O O . GLY A 1 290 ? 4.507 6.262 39.174 1.00 21.18 290 GLY A O 1
ATOM 2301 N N . ALA A 1 291 ? 5.929 4.545 39.289 1.00 18.12 291 ALA A N 1
ATOM 2302 C CA . ALA A 1 291 ? 4.952 3.543 38.892 1.00 15.52 291 ALA A CA 1
ATOM 2303 C C . ALA A 1 291 ? 3.975 3.345 40.003 1.00 17.08 291 ALA A C 1
ATOM 2304 O O . ALA A 1 291 ? 4.395 3.238 41.179 1.00 16.78 291 ALA A O 1
ATOM 2306 N N . SER A 1 292 ? 2.704 3.190 39.629 1.00 17.94 292 SER A N 1
ATOM 2307 C CA . SER A 1 292 ? 1.605 3.115 40.571 1.00 17.11 292 SER A CA 1
ATOM 2308 C C . SER A 1 292 ? 1.476 4.270 41.497 1.00 17.73 292 SER A C 1
ATOM 2309 O O . SER A 1 292 ? 1.102 4.051 42.674 1.00 16.82 292 SER A O 1
ATOM 2312 N N . VAL A 1 293 ? 1.772 5.479 41.005 1.00 17.04 293 VAL A N 1
ATOM 2313 C CA . VAL A 1 293 ? 1.563 6.703 41.758 1.00 17.54 293 VAL A CA 1
ATOM 2314 C C . VAL A 1 293 ? 0.443 7.488 41.107 1.00 18.81 293 VAL A C 1
ATOM 2315 O O . VAL A 1 293 ? 0.428 7.703 39.869 1.00 17.05 293 VAL A O 1
ATOM 2319 N N . GLU A 1 294 ? -0.523 7.940 41.916 1.00 16.50 294 GLU A N 1
ATOM 2320 C CA . GLU A 1 294 ? -1.637 8.697 41.341 1.00 18.63 294 GLU A CA 1
ATOM 2321 C C . GLU A 1 294 ? -1.648 10.059 42.091 1.00 18.29 294 GLU A C 1
ATOM 2322 O O . GLU A 1 294 ? -1.448 10.124 43.313 1.00 16.56 294 GLU A O 1
ATOM 2328 N N . VAL A 1 295 ? -1.861 11.143 41.344 1.00 19.39 295 VAL A N 1
ATOM 2329 C CA . VAL A 1 295 ? -1.941 12.491 41.890 1.00 20.04 295 VAL A CA 1
ATOM 2330 C C . VAL A 1 295 ? -3.171 13.175 41.332 1.00 21.47 295 VAL A C 1
ATOM 2331 O O . VAL A 1 295 ? -3.525 12.959 40.174 1.00 19.23 295 VAL A O 1
ATOM 2335 N N . LYS A 1 296 ? -3.838 13.956 42.189 1.00 20.79 296 LYS A N 1
ATOM 2336 C CA . LYS A 1 296 ? -5.015 14.687 41.783 1.00 22.55 296 LYS A CA 1
ATOM 2337 C C . LYS A 1 296 ? -5.077 15.998 42.516 1.00 21.39 296 LYS A C 1
ATOM 2338 O O . LYS A 1 296 ? -4.915 16.049 43.756 1.00 21.30 296 LYS A O 1
ATOM 2344 N N . GLU A 1 297 ? -5.376 17.056 41.793 1.00 20.20 297 GLU A N 1
ATOM 2345 C CA . GLU A 1 297 ? -5.528 18.361 42.439 1.00 19.81 297 GLU A CA 1
ATOM 2346 C C . GLU A 1 297 ? -4.533 18.671 43.516 1.00 18.02 297 GLU A C 1
ATOM 2347 O O . GLU A 1 297 ? -4.887 18.946 44.672 1.00 17.64 297 GLU A O 1
ATOM 2353 N N . SER A 1 298 ? -3.271 18.692 43.160 1.00 16.65 298 SER A N 1
ATOM 2354 C CA . SER A 1 298 ? -2.234 19.050 44.142 1.00 14.48 298 SER A CA 1
ATOM 2355 C C . SER A 1 298 ? -1.119 19.797 43.476 1.00 14.92 298 SER A C 1
ATOM 2356 O O . SER A 1 298 ? -0.922 19.686 42.285 1.00 16.54 298 SER A O 1
ATOM 2359 N N . VAL A 1 299 ? -0.354 20.487 44.297 1.00 17.08 299 VAL A N 1
ATOM 2360 C CA . VAL A 1 299 ? 0.757 21.278 43.885 1.00 17.50 299 VAL A CA 1
ATOM 2361 C C . VAL A 1 299 ? 1.929 20.616 44.548 1.00 17.56 299 VAL A C 1
ATOM 2362 O O . VAL A 1 299 ? 1.974 20.466 45.784 1.00 18.87 299 VAL A O 1
ATOM 2366 N N . ILE A 1 300 ? 2.860 20.193 43.737 1.00 19.26 300 ILE A N 1
ATOM 2367 C CA . ILE A 1 300 ? 4.045 19.488 44.260 1.00 18.46 300 ILE A CA 1
ATOM 2368 C C . ILE A 1 300 ? 5.229 20.310 43.729 1.00 19.34 300 ILE A C 1
ATOM 2369 O O . ILE A 1 300 ? 5.435 20.433 42.540 1.00 19.07 300 ILE A O 1
ATOM 2374 N N . MET A 1 301 ? 5.951 20.920 44.662 1.00 20.37 301 MET A N 1
ATOM 2375 C CA . MET A 1 301 ? 6.998 21.872 44.358 1.00 20.37 301 MET A CA 1
ATOM 2376 C C . MET A 1 301 ? 8.315 21.236 43.944 1.00 21.14 301 MET A C 1
ATOM 2377 O O . MET A 1 301 ? 8.439 20.003 43.779 1.00 22.03 301 MET A O 1
ATOM 2382 N N . GLU A 1 302 ? 9.313 22.093 43.785 1.00 21.18 302 GLU A N 1
ATOM 2383 C CA . GLU A 1 302 ? 10.550 21.815 43.033 1.00 22.66 302 GLU A CA 1
ATOM 2384 C C . GLU A 1 302 ? 11.301 20.569 43.502 1.00 21.53 302 GLU A C 1
ATOM 2385 O O . GLU A 1 302 ? 11.681 20.506 44.666 1.00 23.81 302 GLU A O 1
ATOM 2391 N N . GLY A 1 303 ? 11.626 19.670 42.573 1.00 23.27 303 GLY A N 1
ATOM 2392 C CA . GLY A 1 303 ? 12.459 18.519 42.876 1.00 21.52 303 GLY A CA 1
ATOM 2393 C C . GLY A 1 303 ? 11.870 17.515 43.870 1.00 21.98 303 GLY A C 1
ATOM 2394 O O . GLY A 1 303 ? 12.572 16.645 44.344 1.00 23.09 303 GLY A O 1
ATOM 2395 N N . SER A 1 304 ? 10.592 17.630 44.193 1.00 21.98 304 SER A N 1
ATOM 2396 C CA . SER A 1 304 ? 9.930 16.655 45.092 1.00 20.42 304 SER A CA 1
ATOM 2397 C C . SER A 1 304 ? 9.629 15.367 44.403 1.00 20.56 304 SER A C 1
ATOM 2398 O O . SER A 1 304 ? 9.365 15.346 43.239 1.00 18.58 304 SER A O 1
ATOM 2401 N N . LYS A 1 305 ? 9.714 14.265 45.128 1.00 18.60 305 LYS A N 1
ATOM 2402 C CA . LYS A 1 305 ? 9.720 12.969 44.499 1.00 20.29 305 LYS A CA 1
ATOM 2403 C C . LYS A 1 305 ? 8.674 12.037 45.122 1.00 19.85 305 LYS A C 1
ATOM 2404 O O . LYS A 1 305 ? 8.722 11.778 46.335 1.00 16.47 305 LYS A O 1
ATOM 2410 N N . ILE A 1 306 ? 7.762 11.504 44.316 1.00 19.05 306 ILE A N 1
ATOM 2411 C CA . ILE A 1 306 ? 6.741 10.542 44.808 1.00 20.36 306 ILE A CA 1
ATOM 2412 C C . ILE A 1 306 ? 6.916 9.295 43.979 1.00 19.64 306 ILE A C 1
ATOM 2413 O O . ILE A 1 306 ? 6.206 9.130 43.015 1.00 19.28 306 ILE A O 1
ATOM 2418 N N . PRO A 1 307 ? 7.891 8.423 44.313 1.00 19.64 307 PRO A N 1
ATOM 2419 C CA . PRO A 1 307 ? 8.235 7.450 43.259 1.00 17.79 307 PRO A CA 1
ATOM 2420 C C . PRO A 1 307 ? 7.502 6.116 43.240 1.00 19.09 307 PRO A C 1
ATOM 2421 O O . PRO A 1 307 ? 7.526 5.497 42.160 1.00 22.38 307 PRO A O 1
ATOM 2425 N N . HIS A 1 308 ? 6.820 5.674 44.321 1.00 16.37 308 HIS A N 1
ATOM 2426 C CA . HIS A 1 308 ? 6.165 4.350 44.290 1.00 14.84 308 HIS A CA 1
ATOM 2427 C C . HIS A 1 308 ? 4.910 4.198 45.070 1.00 13.25 308 HIS A C 1
ATOM 2428 O O . HIS A 1 308 ? 4.949 4.568 46.176 1.00 15.15 308 HIS A O 1
ATOM 2435 N N . LEU A 1 309 ? 3.825 3.653 44.507 1.00 12.57 309 LEU A N 1
ATOM 2436 C CA . LEU A 1 309 ? 2.720 3.132 45.326 1.00 7.55 309 LEU A CA 1
ATOM 2437 C C . LEU A 1 309 ? 2.064 4.104 46.249 1.00 11.63 309 LEU A C 1
ATOM 2438 O O . LEU A 1 309 ? 1.569 3.713 47.315 1.00 11.19 309 LEU A O 1
ATOM 2443 N N . SER A 1 310 ? 1.776 5.262 45.664 1.00 11.62 310 SER A N 1
ATOM 2444 C CA . SER A 1 310 ? 1.319 6.438 46.357 1.00 12.44 310 SER A CA 1
ATOM 2445 C C . SER A 1 310 ? 0.114 7.127 45.707 1.00 12.10 310 SER A C 1
ATOM 2446 O O . SER A 1 310 ? -0.083 7.129 44.434 1.00 12.02 310 SER A O 1
ATOM 2449 N N . TYR A 1 311 ? -0.779 7.658 46.551 1.00 15.36 311 TYR A N 1
ATOM 2450 C CA . TYR A 1 311 ? -1.853 8.480 46.089 1.00 14.66 311 TYR A CA 1
ATOM 2451 C C . TYR A 1 311 ? -1.660 9.854 46.747 1.00 16.37 311 TYR A C 1
ATOM 2452 O O . TYR A 1 311 ? -1.582 9.926 47.970 1.00 13.01 311 TYR A O 1
ATOM 2461 N N . VAL A 1 312 ? -1.644 10.950 45.968 1.00 13.86 312 VAL A N 1
ATOM 2462 C CA . VAL A 1 312 ? -1.626 12.332 46.516 1.00 16.05 312 VAL A CA 1
ATOM 2463 C C . VAL A 1 312 ? -2.842 13.030 45.978 1.00 14.86 312 VAL A C 1
ATOM 2464 O O . VAL A 1 312 ? -2.937 13.230 44.787 1.00 15.12 312 VAL A O 1
ATOM 2468 N N . GLY A 1 313 ? -3.779 13.429 46.819 1.00 10.30 313 GLY A N 1
ATOM 2469 C CA . GLY A 1 313 ? -5.029 14.021 46.320 1.00 11.15 313 GLY A CA 1
ATOM 2470 C C . GLY A 1 313 ? -5.197 15.281 47.125 1.00 12.02 313 GLY A C 1
ATOM 2471 O O . GLY A 1 313 ? -4.722 15.316 48.256 1.00 8.25 313 GLY A O 1
ATOM 2472 N N . ASP A 1 314 ? -5.569 16.395 46.475 1.00 11.36 314 ASP A N 1
ATOM 2473 C CA . ASP A 1 314 ? -5.879 17.664 47.148 1.00 14.34 314 ASP A CA 1
ATOM 2474 C C . ASP A 1 314 ? -4.867 18.181 48.128 1.00 13.71 314 ASP A C 1
ATOM 2475 O O . ASP A 1 314 ? -5.221 18.733 49.189 1.00 16.61 314 ASP A O 1
ATOM 2480 N N . SER A 1 315 ? -3.623 18.061 47.797 1.00 16.77 315 SER A N 1
ATOM 2481 C CA . SER A 1 315 ? -2.565 18.430 48.725 1.00 13.85 315 SER A CA 1
ATOM 2482 C C . SER A 1 315 ? -1.595 19.459 48.210 1.00 16.49 315 SER A C 1
ATOM 2483 O O . SER A 1 315 ? -1.572 19.745 47.013 1.00 17.78 315 SER A O 1
ATOM 2486 N N . VAL A 1 316 ? -0.812 20.007 49.124 1.00 18.46 316 VAL A N 1
ATOM 2487 C CA . VAL A 1 316 ? 0.281 20.915 48.716 1.00 19.29 316 VAL A CA 1
ATOM 2488 C C . VAL A 1 316 ? 1.570 20.366 49.259 1.00 19.17 316 VAL A C 1
ATOM 2489 O O . VAL A 1 316 ? 1.720 20.243 50.479 1.00 16.30 316 VAL A O 1
ATOM 2493 N N . ILE A 1 317 ? 2.505 20.033 48.383 1.00 17.29 317 ILE A N 1
ATOM 2494 C CA . ILE A 1 317 ? 3.740 19.421 48.886 1.00 16.60 317 ILE A CA 1
ATOM 2495 C C . ILE A 1 317 ? 4.934 20.283 48.505 1.00 15.97 317 ILE A C 1
ATOM 2496 O O . ILE A 1 317 ? 5.112 20.624 47.356 1.00 17.78 317 ILE A O 1
ATOM 2501 N N . ALA A 1 318 ? 5.763 20.626 49.479 1.00 14.51 318 ALA A N 1
ATOM 2502 C CA . ALA A 1 318 ? 6.710 21.678 49.246 1.00 15.66 318 ALA A CA 1
ATOM 2503 C C . ALA A 1 318 ? 7.948 21.141 48.540 1.00 16.31 318 ALA A C 1
ATOM 2504 O O . ALA A 1 318 ? 7.813 20.115 47.809 1.00 18.92 318 ALA A O 1
ATOM 2506 N N . GLU A 1 319 ? 9.107 21.786 48.651 1.00 16.94 319 GLU A N 1
ATOM 2507 C CA . GLU A 1 319 ? 10.254 21.390 47.831 1.00 17.57 319 GLU A CA 1
ATOM 2508 C C . GLU A 1 319 ? 11.104 20.326 48.446 1.00 18.55 319 GLU A C 1
ATOM 2509 O O . GLU A 1 319 ? 11.178 20.212 49.646 1.00 19.44 319 GLU A O 1
ATOM 2515 N N . ASP A 1 320 ? 11.746 19.547 47.605 1.00 20.60 320 ASP A N 1
ATOM 2516 C CA . ASP A 1 320 ? 12.637 18.444 47.986 1.00 21.47 320 ASP A CA 1
ATOM 2517 C C . ASP A 1 320 ? 12.046 17.476 49.012 1.00 20.01 320 ASP A C 1
ATOM 2518 O O . ASP A 1 320 ? 12.708 17.085 49.956 1.00 16.17 320 ASP A O 1
ATOM 2523 N N . VAL A 1 321 ? 10.780 17.082 48.811 1.00 17.44 321 VAL A N 1
ATOM 2524 C CA . VAL A 1 321 ? 10.119 16.097 49.647 1.00 15.14 321 VAL A CA 1
ATOM 2525 C C . VAL A 1 321 ? 10.332 14.766 48.993 1.00 17.23 321 VAL A C 1
ATOM 2526 O O . VAL A 1 321 ? 10.461 14.713 47.762 1.00 15.65 321 VAL A O 1
ATOM 2530 N N . ASN A 1 322 ? 10.498 13.705 49.782 1.00 17.51 322 ASN A N 1
ATOM 2531 C CA . ASN A 1 322 ? 10.523 12.352 49.193 1.00 18.58 322 ASN A CA 1
ATOM 2532 C C . ASN A 1 322 ? 9.482 11.526 49.847 1.00 16.96 322 ASN A C 1
ATOM 2533 O O . ASN A 1 322 ? 9.516 11.465 50.994 1.00 15.63 322 ASN A O 1
ATOM 2538 N N . PHE A 1 323 ? 8.640 10.835 49.074 1.00 15.94 323 PHE A N 1
ATOM 2539 C CA . PHE A 1 323 ? 7.716 9.892 49.666 1.00 13.71 323 PHE A CA 1
ATOM 2540 C C . PHE A 1 323 ? 8.293 8.563 49.710 1.00 13.50 323 PHE A C 1
ATOM 2541 O O . PHE A 1 323 ? 8.594 8.001 48.663 1.00 16.22 323 PHE A O 1
ATOM 2549 N N . GLY A 1 324 ? 8.378 7.980 50.890 1.00 11.15 324 GLY A N 1
ATOM 2550 C CA . GLY A 1 324 ? 8.544 6.499 50.823 1.00 11.51 324 GLY A CA 1
ATOM 2551 C C . GLY A 1 324 ? 7.413 5.718 50.180 1.00 12.84 324 GLY A C 1
ATOM 2552 O O . GLY A 1 324 ? 6.195 6.075 50.313 1.00 10.76 324 GLY A O 1
ATOM 2553 N N . ALA A 1 325 ? 7.782 4.604 49.553 1.00 11.28 325 ALA A N 1
ATOM 2554 C CA . ALA A 1 325 ? 6.841 3.596 48.989 1.00 11.63 325 ALA A CA 1
ATOM 2555 C C . ALA A 1 325 ? 5.742 3.421 49.906 1.00 12.22 325 ALA A C 1
ATOM 2556 O O . ALA A 1 325 ? 5.929 3.341 51.174 1.00 9.94 325 ALA A O 1
ATOM 2558 N N . GLY A 1 326 ? 4.583 3.597 49.358 1.00 10.52 326 GLY A N 1
ATOM 2559 C CA . GLY A 1 326 ? 3.344 3.356 50.109 1.00 10.97 326 GLY A CA 1
ATOM 2560 C C . GLY A 1 326 ? 2.830 4.469 50.961 1.00 12.66 326 GLY A C 1
ATOM 2561 O O . GLY A 1 326 ? 1.938 4.187 51.668 1.00 9.82 326 GLY A O 1
ATOM 2562 N N . THR A 1 327 ? 3.363 5.729 50.904 1.00 11.08 327 THR A N 1
ATOM 2563 C CA . THR A 1 327 ? 2.729 6.769 51.777 1.00 5.90 327 THR A CA 1
ATOM 2564 C C . THR A 1 327 ? 1.430 7.127 51.096 1.00 11.23 327 THR A C 1
ATOM 2565 O O . THR A 1 327 ? 1.513 7.362 49.885 1.00 2.00 327 THR A O 1
ATOM 2569 N N . LEU A 1 328 ? 0.349 7.492 51.781 1.00 4.16 328 LEU A N 1
ATOM 2570 C CA . LEU A 1 328 ? -0.967 7.642 51.201 1.00 6.72 328 LEU A CA 1
ATOM 2571 C C . LEU A 1 328 ? -1.436 8.805 52.027 1.00 7.34 328 LEU A C 1
ATOM 2572 O O . LEU A 1 328 ? -1.152 8.892 53.178 1.00 7.65 328 LEU A O 1
ATOM 2577 N N . ILE A 1 329 ? -1.972 9.797 51.364 1.00 9.14 329 ILE A N 1
ATOM 2578 C CA . ILE A 1 329 ? -2.692 10.876 51.986 1.00 11.03 329 ILE A CA 1
ATOM 2579 C C . ILE A 1 329 ? -4.179 10.667 51.890 1.00 11.51 329 ILE A C 1
ATOM 2580 O O . ILE A 1 329 ? -4.728 10.348 50.840 1.00 16.69 329 ILE A O 1
ATOM 2585 N N . ALA A 1 330 ? -4.881 10.879 52.986 1.00 13.39 330 ALA A N 1
ATOM 2586 C CA . ALA A 1 330 ? -6.301 10.788 52.991 1.00 12.35 330 ALA A CA 1
ATOM 2587 C C . ALA A 1 330 ? -6.847 12.178 52.664 1.00 13.03 330 ALA A C 1
ATOM 2588 O O . ALA A 1 330 ? -6.330 13.146 53.180 1.00 16.60 330 ALA A O 1
ATOM 2590 N N . ASN A 1 331 ? -7.901 12.288 51.860 1.00 16.71 331 ASN A N 1
ATOM 2591 C CA . ASN A 1 331 ? -8.459 13.612 51.588 1.00 19.06 331 ASN A CA 1
ATOM 2592 C C . ASN A 1 331 ? -9.918 13.773 51.999 1.00 21.51 331 ASN A C 1
ATOM 2593 O O . ASN A 1 331 ? -10.553 14.765 51.626 1.00 22.22 331 ASN A O 1
ATOM 2598 N N . LEU A 1 332 ? -10.432 12.839 52.788 1.00 23.27 332 LEU A N 1
ATOM 2599 C CA . LEU A 1 332 ? -11.837 12.814 53.199 1.00 26.31 332 LEU A CA 1
ATOM 2600 C C . LEU A 1 332 ? -11.986 12.263 54.623 1.00 29.35 332 LEU A C 1
ATOM 2601 O O . LEU A 1 332 ? -11.450 11.195 54.894 1.00 28.48 332 LEU A O 1
ATOM 2606 N N . ARG A 1 333 ? -12.721 12.964 55.506 1.00 33.44 333 ARG A N 1
ATOM 2607 C CA . ARG A 1 333 ? -12.957 12.499 56.902 1.00 38.96 333 ARG A CA 1
ATOM 2608 C C . ARG A 1 333 ? -13.976 11.344 56.909 1.00 41.37 333 ARG A C 1
ATOM 2609 O O . ARG A 1 333 ? -14.829 11.256 55.993 1.00 39.16 333 ARG A O 1
ATOM 2617 N N . PHE A 1 334 ? -13.924 10.488 57.949 1.00 45.48 334 PHE A N 1
ATOM 2618 C CA . PHE A 1 334 ? -14.827 9.308 57.936 1.00 49.50 334 PHE A CA 1
ATOM 2619 C C . PHE A 1 334 ? -16.266 9.778 57.848 1.00 51.26 334 PHE A C 1
ATOM 2620 O O . PHE A 1 334 ? -17.118 9.088 57.281 1.00 52.33 334 PHE A O 1
ATOM 2628 N N . ASP A 1 335 ? -16.476 11.037 58.248 1.00 53.46 335 ASP A N 1
ATOM 2629 C CA . ASP A 1 335 ? -17.800 11.668 58.314 1.00 55.00 335 ASP A CA 1
ATOM 2630 C C . ASP A 1 335 ? -18.063 12.741 57.273 1.00 54.85 335 ASP A C 1
ATOM 2631 O O . ASP A 1 335 ? -19.017 13.485 57.396 1.00 54.98 335 ASP A O 1
ATOM 2636 N N . GLU A 1 336 ? -17.168 12.859 56.302 1.00 54.80 336 GLU A N 1
ATOM 2637 C CA . GLU A 1 336 ? -17.382 13.589 55.032 1.00 54.80 336 GLU A CA 1
ATOM 2638 C C . GLU A 1 336 ? -17.832 15.076 55.066 1.00 53.66 336 GLU A C 1
ATOM 2639 O O . GLU A 1 336 ? -18.216 15.655 54.043 1.00 53.91 336 GLU A O 1
ATOM 2645 N N . LYS A 1 337 ? -17.700 15.706 56.233 1.00 52.91 337 LYS A N 1
ATOM 2646 C CA . LYS A 1 337 ? -17.858 17.171 56.365 1.00 51.75 337 LYS A CA 1
ATOM 2647 C C . LYS A 1 337 ? -16.522 17.953 56.155 1.00 49.77 337 LYS A C 1
ATOM 2648 O O . LYS A 1 337 ? -15.443 17.353 56.082 1.00 49.51 337 LYS A O 1
ATOM 2654 N N . GLU A 1 338 ? -16.605 19.283 56.100 1.00 46.30 338 GLU A N 1
ATOM 2655 C CA . GLU A 1 338 ? -15.444 20.159 55.909 1.00 44.04 338 GLU A CA 1
ATOM 2656 C C . GLU A 1 338 ? -14.243 19.793 56.732 1.00 39.89 338 GLU A C 1
ATOM 2657 O O . GLU A 1 338 ? -14.318 19.545 57.948 1.00 39.10 338 GLU A O 1
ATOM 2663 N N . VAL A 1 339 ? -13.113 19.768 56.039 1.00 35.93 339 VAL A N 1
ATOM 2664 C CA . VAL A 1 339 ? -11.838 19.496 56.688 1.00 31.27 339 VAL A CA 1
ATOM 2665 C C . VAL A 1 339 ? -11.335 20.756 57.396 1.00 29.63 339 VAL A C 1
ATOM 2666 O O . VAL A 1 339 ? -11.193 21.798 56.775 1.00 27.92 339 VAL A O 1
ATOM 2670 N N . LYS A 1 340 ? -11.063 20.618 58.691 1.00 29.08 340 LYS A N 1
ATOM 2671 C CA . LYS A 1 340 ? -10.431 21.647 59.507 1.00 30.47 340 LYS A CA 1
ATOM 2672 C C . LYS A 1 340 ? -8.895 21.570 59.429 1.00 30.74 340 LYS A C 1
ATOM 2673 O O . LYS A 1 340 ? -8.318 20.490 59.220 1.00 29.49 340 LYS A O 1
ATOM 2679 N N . VAL A 1 341 ? -8.260 22.731 59.619 1.00 31.35 341 VAL A N 1
ATOM 2680 C CA . VAL A 1 341 ? -6.810 22.909 59.586 1.00 31.30 341 VAL A CA 1
ATOM 2681 C C . VAL A 1 341 ? -6.442 23.862 60.725 1.00 32.64 341 VAL A C 1
ATOM 2682 O O . VAL A 1 341 ? -7.148 24.837 60.967 1.00 32.55 341 VAL A O 1
ATOM 2686 N N . ASN A 1 342 ? -5.366 23.578 61.447 1.00 33.00 342 ASN A N 1
ATOM 2687 C CA . ASN A 1 342 ? -4.882 24.499 62.436 1.00 33.98 342 ASN A CA 1
ATOM 2688 C C . ASN A 1 342 ? -4.116 25.539 61.711 1.00 34.78 342 ASN A C 1
ATOM 2689 O O . ASN A 1 342 ? -3.193 25.211 60.973 1.00 34.78 342 ASN A O 1
ATOM 2694 N N . VAL A 1 343 ? -4.530 26.789 61.872 1.00 35.67 343 VAL A N 1
ATOM 2695 C CA . VAL A 1 343 ? -3.847 27.907 61.226 1.00 37.98 343 VAL A CA 1
ATOM 2696 C C . VAL A 1 343 ? -3.586 28.965 62.291 1.00 39.57 343 VAL A C 1
ATOM 2697 O O . VAL A 1 343 ? -4.530 29.521 62.844 1.00 40.59 343 VAL A O 1
ATOM 2701 N N . LYS A 1 344 ? -2.302 29.218 62.579 1.00 41.57 344 LYS A N 1
ATOM 2702 C CA . LYS A 1 344 ? -1.860 30.065 63.722 1.00 43.08 344 LYS A CA 1
ATOM 2703 C C . LYS A 1 344 ? -2.561 29.720 65.027 1.00 43.62 344 LYS A C 1
ATOM 2704 O O . LYS A 1 344 ? -3.151 30.604 65.670 1.00 43.49 344 LYS A O 1
ATOM 2710 N N . GLY A 1 345 ? -2.538 28.444 65.392 1.00 44.04 345 GLY A N 1
ATOM 2711 C CA . GLY A 1 345 ? -3.161 27.991 66.632 1.00 45.19 345 GLY A CA 1
ATOM 2712 C C . GLY A 1 345 ? -4.682 28.057 66.725 1.00 46.17 345 GLY A C 1
ATOM 2713 O O . GLY A 1 345 ? -5.223 27.999 67.836 1.00 46.86 345 GLY A O 1
ATOM 2714 N N . LYS A 1 346 ? -5.381 28.174 65.591 1.00 46.33 346 LYS A N 1
ATOM 2715 C CA . LYS A 1 346 ? -6.848 28.029 65.581 1.00 46.64 346 LYS A CA 1
ATOM 2716 C C . LYS A 1 346 ? -7.322 26.956 64.600 1.00 45.60 346 LYS A C 1
ATOM 2717 O O . LYS A 1 346 ? -6.821 26.896 63.493 1.00 45.97 346 LYS A O 1
ATOM 2723 N N . ARG A 1 347 ? -8.283 26.123 65.009 1.00 44.87 347 ARG A N 1
ATOM 2724 C CA . ARG A 1 347 ? -8.864 25.102 64.120 1.00 44.21 347 ARG A CA 1
ATOM 2725 C C . ARG A 1 347 ? -9.827 25.735 63.157 1.00 42.82 347 ARG A C 1
ATOM 2726 O O . ARG A 1 347 ? -10.928 26.057 63.539 1.00 44.40 347 ARG A O 1
ATOM 2734 N N . ILE A 1 348 ? -9.495 25.890 61.900 1.00 40.99 348 ILE A N 1
ATOM 2735 C CA . ILE A 1 348 ? -10.462 26.554 61.063 1.00 39.55 348 ILE A CA 1
ATOM 2736 C C . ILE A 1 348 ? -10.846 25.683 59.894 1.00 38.54 348 ILE A C 1
ATOM 2737 O O . ILE A 1 348 ? -10.061 24.838 59.478 1.00 37.31 348 ILE A O 1
ATOM 2742 N N . SER A 1 349 ? -12.039 25.906 59.358 1.00 36.61 349 SER A N 1
ATOM 2743 C CA . SER A 1 349 ? -12.479 25.116 58.273 1.00 36.39 349 SER A CA 1
ATOM 2744 C C . SER A 1 349 ? -11.922 25.618 57.018 1.00 35.73 349 SER A C 1
ATOM 2745 O O . SER A 1 349 ? -11.887 26.804 56.779 1.00 35.41 349 SER A O 1
ATOM 2748 N N . SER A 1 350 ? -11.592 24.684 56.151 1.00 34.85 350 SER A N 1
ATOM 2749 C CA . SER A 1 350 ? -11.005 25.017 54.903 1.00 33.62 350 SER A CA 1
ATOM 2750 C C . SER A 1 350 ? -12.065 25.347 53.885 1.00 33.76 350 SER A C 1
ATOM 2751 O O . SER A 1 350 ? -11.760 25.824 52.794 1.00 33.28 350 SER A O 1
ATOM 2754 N N . GLY A 1 351 ? -13.308 25.021 54.205 1.00 33.78 351 GLY A N 1
ATOM 2755 C CA . GLY A 1 351 ? -14.370 25.113 53.209 1.00 34.20 351 GLY A CA 1
ATOM 2756 C C . GLY A 1 351 ? -14.393 23.947 52.242 1.00 34.91 351 GLY A C 1
ATOM 2757 O O . GLY A 1 351 ? -15.232 23.910 51.345 1.00 36.97 351 GLY A O 1
ATOM 2758 N N . ARG A 1 352 ? -13.496 22.973 52.427 1.00 33.88 352 ARG A N 1
ATOM 2759 C CA . ARG A 1 352 ? -13.371 21.888 51.472 1.00 32.34 352 ARG A CA 1
ATOM 2760 C C . ARG A 1 352 ? -13.731 20.574 52.129 1.00 32.14 352 ARG A C 1
ATOM 2761 O O . ARG A 1 352 ? -13.318 20.285 53.242 1.00 31.75 352 ARG A O 1
ATOM 2769 N N . ARG A 1 353 ? -14.539 19.817 51.412 1.00 32.42 353 ARG A N 1
ATOM 2770 C CA . ARG A 1 353 ? -15.014 18.518 51.834 1.00 33.89 353 ARG A CA 1
ATOM 2771 C C . ARG A 1 353 ? -13.870 17.539 51.607 1.00 30.31 353 ARG A C 1
ATOM 2772 O O . ARG A 1 353 ? -13.661 16.631 52.426 1.00 29.88 353 ARG A O 1
ATOM 2780 N N . LYS A 1 354 ? -13.176 17.739 50.485 1.00 28.63 354 LYS A N 1
ATOM 2781 C CA . LYS A 1 354 ? -11.884 17.052 50.131 1.00 26.70 354 LYS A CA 1
ATOM 2782 C C . LYS A 1 354 ? -10.611 17.933 50.288 1.00 23.52 354 LYS A C 1
ATOM 2783 O O . LYS A 1 354 ? -10.373 18.944 49.572 1.00 21.67 354 LYS A O 1
ATOM 2789 N N . LEU A 1 355 ? -9.783 17.542 51.235 1.00 20.02 355 LEU A N 1
ATOM 2790 C CA . LEU A 1 355 ? -8.565 18.261 51.490 1.00 17.37 355 LEU A CA 1
ATOM 2791 C C . LEU A 1 355 ? -7.593 17.250 52.089 1.00 16.77 355 LEU A C 1
ATOM 2792 O O . LEU A 1 355 ? -7.924 16.559 53.020 1.00 15.57 355 LEU A O 1
ATOM 2797 N N . GLY A 1 356 ? -6.430 17.108 51.479 1.00 13.93 356 GLY A N 1
ATOM 2798 C CA . GLY A 1 356 ? -5.408 16.266 52.044 1.00 12.89 356 GLY A CA 1
ATOM 2799 C C . GLY A 1 356 ? -4.487 17.080 52.902 1.00 14.33 356 GLY A C 1
ATOM 2800 O O . GLY A 1 356 ? -4.924 17.708 53.890 1.00 17.79 356 GLY A O 1
ATOM 2801 N N . ALA A 1 357 ? -3.207 17.000 52.585 1.00 16.12 357 ALA A N 1
ATOM 2802 C CA . ALA A 1 357 ? -2.190 17.407 53.511 1.00 14.94 357 ALA A CA 1
ATOM 2803 C C . ALA A 1 357 ? -1.327 18.575 53.062 1.00 17.04 357 ALA A C 1
ATOM 2804 O O . ALA A 1 357 ? -1.226 18.831 51.892 1.00 15.71 357 ALA A O 1
ATOM 2806 N N . PHE A 1 358 ? -0.688 19.261 54.027 1.00 17.07 358 PHE A N 1
ATOM 2807 C CA . PHE A 1 358 ? 0.302 20.307 53.743 1.00 17.88 358 PHE A CA 1
ATOM 2808 C C . PHE A 1 358 ? 1.709 19.933 54.265 1.00 17.86 358 PHE A C 1
ATOM 2809 O O . PHE A 1 358 ? 1.943 19.865 55.461 1.00 17.43 358 PHE A O 1
ATOM 2817 N N . ILE A 1 359 ? 2.597 19.654 53.312 1.00 17.63 359 ILE A N 1
ATOM 2818 C CA . ILE A 1 359 ? 3.918 19.060 53.592 1.00 18.94 359 ILE A CA 1
ATOM 2819 C C . ILE A 1 359 ? 5.076 20.063 53.356 1.00 18.03 359 ILE A C 1
ATOM 2820 O O . ILE A 1 359 ? 5.297 20.506 52.210 1.00 20.19 359 ILE A O 1
ATOM 2825 N N . GLY A 1 360 ? 5.855 20.340 54.404 1.00 17.46 360 GLY A N 1
ATOM 2826 C CA . GLY A 1 360 ? 6.990 21.223 54.331 1.00 16.05 360 GLY A CA 1
ATOM 2827 C C . GLY A 1 360 ? 8.118 20.706 53.468 1.00 16.71 360 GLY A C 1
ATOM 2828 O O . GLY A 1 360 ? 8.184 19.516 53.178 1.00 18.00 360 GLY A O 1
ATOM 2829 N N . GLY A 1 361 ? 8.992 21.615 53.026 1.00 16.51 361 GLY A N 1
ATOM 2830 C CA . GLY A 1 361 ? 10.181 21.253 52.340 1.00 15.91 361 GLY A CA 1
ATOM 2831 C C . GLY A 1 361 ? 11.065 20.247 53.024 1.00 17.56 361 GLY A C 1
ATOM 2832 O O . GLY A 1 361 ? 11.230 20.264 54.259 1.00 16.81 361 GLY A O 1
ATOM 2833 N N . HIS A 1 362 ? 11.644 19.370 52.227 1.00 16.33 362 HIS A N 1
ATOM 2834 C CA . HIS A 1 362 ? 12.720 18.457 52.705 1.00 19.66 362 HIS A CA 1
ATOM 2835 C C . HIS A 1 362 ? 12.233 17.431 53.699 1.00 18.00 362 HIS A C 1
ATOM 2836 O O . HIS A 1 362 ? 13.009 16.830 54.432 1.00 20.13 362 HIS A O 1
ATOM 2843 N N . VAL A 1 363 ? 10.932 17.254 53.750 1.00 17.27 363 VAL A N 1
ATOM 2844 C CA . VAL A 1 363 ? 10.335 16.084 54.343 1.00 14.99 363 VAL A CA 1
ATOM 2845 C C . VAL A 1 363 ? 10.645 14.740 53.700 1.00 15.73 363 VAL A C 1
ATOM 2846 O O . VAL A 1 363 ? 10.701 14.567 52.450 1.00 16.77 363 VAL A O 1
ATOM 2850 N N . ARG A 1 364 ? 10.797 13.704 54.539 1.00 18.02 364 ARG A N 1
ATOM 2851 C CA . ARG A 1 364 ? 11.017 12.334 54.001 1.00 18.28 364 ARG A CA 1
ATOM 2852 C C . ARG A 1 364 ? 10.017 11.447 54.724 1.00 17.31 364 ARG A C 1
ATOM 2853 O O . ARG A 1 364 ? 9.983 11.478 55.908 1.00 12.66 364 ARG A O 1
ATOM 2861 N N . THR A 1 365 ? 9.123 10.732 54.036 1.00 13.79 365 THR A N 1
ATOM 2862 C CA . THR A 1 365 ? 8.240 9.885 54.873 1.00 10.17 365 THR A CA 1
ATOM 2863 C C . THR A 1 365 ? 8.788 8.480 54.726 1.00 12.69 365 THR A C 1
ATOM 2864 O O . THR A 1 365 ? 9.310 8.147 53.685 1.00 10.16 365 THR A O 1
ATOM 2868 N N . GLY A 1 366 ? 8.766 7.647 55.767 1.00 9.96 366 GLY A N 1
ATOM 2869 C CA . GLY A 1 366 ? 9.028 6.246 55.572 1.00 6.12 366 GLY A CA 1
ATOM 2870 C C . GLY A 1 366 ? 8.065 5.496 54.690 1.00 8.96 366 GLY A C 1
ATOM 2871 O O . GLY A 1 366 ? 7.039 6.100 54.366 1.00 4.34 366 GLY A O 1
ATOM 2872 N N . ILE A 1 367 ? 8.406 4.299 54.181 1.00 8.42 367 ILE A N 1
ATOM 2873 C CA . ILE A 1 367 ? 7.315 3.424 53.556 1.00 8.66 367 ILE A CA 1
ATOM 2874 C C . ILE A 1 367 ? 6.026 3.295 54.326 1.00 11.49 367 ILE A C 1
ATOM 2875 O O . ILE A 1 367 ? 6.036 3.205 55.576 1.00 11.73 367 ILE A O 1
ATOM 2880 N N . ASN A 1 368 ? 4.919 3.208 53.592 1.00 7.83 368 ASN A N 1
ATOM 2881 C CA . ASN A 1 368 ? 3.624 2.810 54.159 1.00 11.25 368 ASN A CA 1
ATOM 2882 C C . ASN A 1 368 ? 3.160 3.730 55.216 1.00 12.25 368 ASN A C 1
ATOM 2883 O O . ASN A 1 368 ? 2.508 3.313 56.161 1.00 12.11 368 ASN A O 1
ATOM 2888 N N . VAL A 1 369 ? 3.605 4.958 55.108 1.00 9.19 369 VAL A N 1
ATOM 2889 C CA . VAL A 1 369 ? 3.104 6.062 55.907 1.00 9.97 369 VAL A CA 1
ATOM 2890 C C . VAL A 1 369 ? 1.651 6.476 55.434 1.00 8.96 369 VAL A C 1
ATOM 2891 O O . VAL A 1 369 ? 1.285 6.546 54.187 1.00 13.49 369 VAL A O 1
ATOM 2895 N N . THR A 1 370 ? 0.812 6.697 56.444 1.00 10.48 370 THR A N 1
ATOM 2896 C CA . THR A 1 370 ? -0.587 7.089 56.442 1.00 14.49 370 THR A CA 1
ATOM 2897 C C . THR A 1 370 ? -0.695 8.514 57.059 1.00 14.60 370 THR A C 1
ATOM 2898 O O . THR A 1 370 ? -0.409 8.727 58.234 1.00 19.75 370 THR A O 1
ATOM 2902 N N . ILE A 1 371 ? -1.062 9.485 56.231 1.00 16.76 371 ILE A N 1
ATOM 2903 C CA . ILE A 1 371 ? -1.373 10.899 56.610 1.00 15.17 371 ILE A CA 1
ATOM 2904 C C . ILE A 1 371 ? -2.871 11.294 56.612 1.00 15.75 371 ILE A C 1
ATOM 2905 O O . ILE A 1 371 ? -3.531 11.200 55.623 1.00 13.73 371 ILE A O 1
ATOM 2910 N N . LEU A 1 372 ? -3.449 11.726 57.780 1.00 14.91 372 LEU A N 1
ATOM 2911 C CA . LEU A 1 372 ? -4.843 12.099 57.804 1.00 15.61 372 LEU A CA 1
ATOM 2912 C C . LEU A 1 372 ? -5.236 13.402 57.076 1.00 15.60 372 LEU A C 1
ATOM 2913 O O . LEU A 1 372 ? -4.374 14.243 56.728 1.00 16.47 372 LEU A O 1
ATOM 2918 N N . PRO A 1 373 ? -6.561 13.598 56.836 1.00 16.54 373 PRO A N 1
ATOM 2919 C CA . PRO A 1 373 ? -6.871 14.867 56.100 1.00 15.22 373 PRO A CA 1
ATOM 2920 C C . PRO A 1 373 ? -6.570 16.197 56.872 1.00 17.97 373 PRO A C 1
ATOM 2921 O O . PRO A 1 373 ? -6.667 16.271 58.141 1.00 19.37 373 PRO A O 1
ATOM 2925 N N . GLY A 1 374 ? -6.104 17.201 56.140 1.00 17.42 374 GLY A N 1
ATOM 2926 C CA . GLY A 1 374 ? -5.782 18.514 56.671 1.00 18.56 374 GLY A CA 1
ATOM 2927 C C . GLY A 1 374 ? -4.595 18.625 57.616 1.00 18.26 374 GLY A C 1
ATOM 2928 O O . GLY A 1 374 ? -4.447 19.639 58.302 1.00 19.58 374 GLY A O 1
ATOM 2929 N N . VAL A 1 375 ? -3.726 17.599 57.632 1.00 17.45 375 VAL A N 1
ATOM 2930 C CA . VAL A 1 375 ? -2.588 17.587 58.554 1.00 16.71 375 VAL A CA 1
ATOM 2931 C C . VAL A 1 375 ? -1.486 18.412 57.948 1.00 14.94 375 VAL A C 1
ATOM 2932 O O . VAL A 1 375 ? -1.310 18.434 56.709 1.00 16.01 375 VAL A O 1
ATOM 2936 N N . LYS A 1 376 ? -0.730 19.125 58.804 1.00 14.48 376 LYS A N 1
ATOM 2937 C CA . LYS A 1 376 ? 0.453 19.847 58.333 1.00 15.61 376 LYS A CA 1
ATOM 2938 C C . LYS A 1 376 ? 1.675 19.165 58.815 1.00 16.67 376 LYS A C 1
ATOM 2939 O O . LYS A 1 376 ? 1.730 18.749 59.966 1.00 15.93 376 LYS A O 1
ATOM 2945 N N . ILE A 1 377 ? 2.610 18.916 57.905 1.00 16.01 377 ILE A N 1
ATOM 2946 C CA . ILE A 1 377 ? 3.907 18.440 58.324 1.00 15.62 377 ILE A CA 1
ATOM 2947 C C . ILE A 1 377 ? 4.971 19.488 58.043 1.00 17.55 377 ILE A C 1
ATOM 2948 O O . ILE A 1 377 ? 5.222 19.882 56.857 1.00 19.02 377 ILE A O 1
ATOM 2953 N N . GLY A 1 378 ? 5.628 19.890 59.114 1.00 17.28 378 GLY A N 1
ATOM 2954 C CA . GLY A 1 378 ? 6.762 20.853 59.113 1.00 17.47 378 GLY A CA 1
ATOM 2955 C C . GLY A 1 378 ? 7.923 20.474 58.239 1.00 18.60 378 GLY A C 1
ATOM 2956 O O . GLY A 1 378 ? 8.171 19.316 58.029 1.00 19.57 378 GLY A O 1
ATOM 2957 N N . ALA A 1 379 ? 8.617 21.457 57.688 1.00 17.62 379 ALA A N 1
ATOM 2958 C CA . ALA A 1 379 ? 9.793 21.219 56.864 1.00 17.00 379 ALA A CA 1
ATOM 2959 C C . ALA A 1 379 ? 10.781 20.364 57.641 1.00 18.58 379 ALA A C 1
ATOM 2960 O O . ALA A 1 379 ? 10.815 20.450 58.837 1.00 16.39 379 ALA A O 1
ATOM 2962 N N . TYR A 1 380 ? 11.551 19.528 56.959 1.00 18.02 380 TYR A N 1
ATOM 2963 C CA . TYR A 1 380 ? 12.620 18.697 57.585 1.00 19.82 380 TYR A CA 1
ATOM 2964 C C . TYR A 1 380 ? 12.107 17.592 58.495 1.00 18.24 380 TYR A C 1
ATOM 2965 O O . TYR A 1 380 ? 12.896 16.928 59.222 1.00 18.92 380 TYR A O 1
ATOM 2974 N N . ALA A 1 381 ? 10.806 17.400 58.516 1.00 17.50 381 ALA A N 1
ATOM 2975 C CA . ALA A 1 381 ? 10.233 16.357 59.437 1.00 17.51 381 ALA A CA 1
ATOM 2976 C C . ALA A 1 381 ? 10.602 14.937 58.938 1.00 16.07 381 ALA A C 1
ATOM 2977 O O . ALA A 1 381 ? 10.863 14.705 57.789 1.00 16.24 381 ALA A O 1
ATOM 2979 N N . ARG A 1 382 ? 10.668 13.982 59.863 1.00 16.35 382 ARG A N 1
ATOM 2980 C CA . ARG A 1 382 ? 10.914 12.599 59.493 1.00 16.48 382 ARG A CA 1
ATOM 2981 C C . ARG A 1 382 ? 9.829 11.766 60.142 1.00 15.68 382 ARG A C 1
ATOM 2982 O O . ARG A 1 382 ? 9.590 11.822 61.373 1.00 16.51 382 ARG A O 1
ATOM 2990 N N . ILE A 1 383 ? 9.145 11.031 59.297 1.00 15.85 383 ILE A N 1
ATOM 2991 C CA . ILE A 1 383 ? 8.025 10.148 59.628 1.00 16.04 383 ILE A CA 1
ATOM 2992 C C . ILE A 1 383 ? 8.427 8.682 59.475 1.00 16.74 383 ILE A C 1
ATOM 2993 O O . ILE A 1 383 ? 8.657 8.137 58.355 1.00 17.62 383 ILE A O 1
ATOM 2998 N N . TYR A 1 384 ? 8.402 8.055 60.626 1.00 16.47 384 TYR A N 1
ATOM 2999 C CA . TYR A 1 384 ? 8.785 6.634 60.789 1.00 17.39 384 TYR A CA 1
ATOM 3000 C C . TYR A 1 384 ? 7.911 5.760 59.918 1.00 15.68 384 TYR A C 1
ATOM 3001 O O . TYR A 1 384 ? 6.743 6.033 59.777 1.00 15.22 384 TYR A O 1
ATOM 3010 N N . PRO A 1 385 ? 8.512 4.747 59.267 1.00 14.65 385 PRO A N 1
ATOM 3011 C CA . PRO A 1 385 ? 7.863 3.799 58.402 1.00 12.86 385 PRO A CA 1
ATOM 3012 C C . PRO A 1 385 ? 6.585 3.265 59.047 1.00 15.41 385 PRO A C 1
ATOM 3013 O O . PRO A 1 385 ? 6.573 2.844 60.219 1.00 15.86 385 PRO A O 1
ATOM 3017 N N . GLY A 1 386 ? 5.517 3.172 58.264 1.00 15.05 386 GLY A N 1
ATOM 3018 C CA . GLY A 1 386 ? 4.249 2.691 58.852 1.00 15.54 386 GLY A CA 1
ATOM 3019 C C . GLY A 1 386 ? 3.503 3.619 59.792 1.00 16.22 386 GLY A C 1
ATOM 3020 O O . GLY A 1 386 ? 2.454 3.240 60.256 1.00 17.58 386 GLY A O 1
ATOM 3021 N N . ALA A 1 387 ? 3.979 4.849 60.084 1.00 16.86 387 ALA A N 1
ATOM 3022 C CA . ALA A 1 387 ? 3.319 5.655 61.160 1.00 13.58 387 ALA A CA 1
ATOM 3023 C C . ALA A 1 387 ? 1.987 6.222 60.647 1.00 15.81 387 ALA A C 1
ATOM 3024 O O . ALA A 1 387 ? 1.818 6.398 59.469 1.00 13.21 387 ALA A O 1
ATOM 3026 N N . VAL A 1 388 ? 1.032 6.558 61.533 1.00 13.60 388 VAL A N 1
ATOM 3027 C CA . VAL A 1 388 ? -0.194 7.166 61.089 1.00 11.85 388 VAL A CA 1
ATOM 3028 C C . VAL A 1 388 ? -0.139 8.593 61.574 1.00 13.71 388 VAL A C 1
ATOM 3029 O O . VAL A 1 388 ? -0.158 8.858 62.803 1.00 6.81 388 VAL A O 1
ATOM 3033 N N . VAL A 1 389 ? 0.078 9.531 60.692 1.00 10.30 389 VAL A N 1
ATOM 3034 C CA . VAL A 1 389 ? 0.137 10.927 61.118 1.00 12.09 389 VAL A CA 1
ATOM 3035 C C . VAL A 1 389 ? -1.232 11.567 61.344 1.00 14.11 389 VAL A C 1
ATOM 3036 O O . VAL A 1 389 ? -1.882 11.995 60.407 1.00 11.54 389 VAL A O 1
ATOM 3040 N N . ASN A 1 390 ? -1.693 11.555 62.604 1.00 17.78 390 ASN A N 1
ATOM 3041 C CA . ASN A 1 390 ? -3.034 11.936 62.918 1.00 20.38 390 ASN A CA 1
ATOM 3042 C C . ASN A 1 390 ? -3.032 13.292 63.661 1.00 23.14 390 ASN A C 1
ATOM 3043 O O . ASN A 1 390 ? -4.068 13.697 64.193 1.00 24.28 390 ASN A O 1
ATOM 3048 N N . ARG A 1 391 ? -1.893 14.009 63.646 1.00 24.00 391 ARG A N 1
ATOM 3049 C CA . ARG A 1 391 ? -1.841 15.361 64.101 1.00 24.74 391 ARG A CA 1
ATOM 3050 C C . ARG A 1 391 ? -0.737 16.152 63.378 1.00 24.73 391 ARG A C 1
ATOM 3051 O O . ARG A 1 391 ? 0.099 15.579 62.672 1.00 24.82 391 ARG A O 1
ATOM 3059 N N . ASP A 1 392 ? -0.691 17.471 63.609 1.00 25.07 392 ASP A N 1
ATOM 3060 C CA . ASP A 1 392 ? 0.363 18.297 63.004 1.00 23.76 392 ASP A CA 1
ATOM 3061 C C . ASP A 1 392 ? 1.698 17.833 63.559 1.00 21.77 392 ASP A C 1
ATOM 3062 O O . ASP A 1 392 ? 1.835 17.520 64.727 1.00 21.02 392 ASP A O 1
ATOM 3067 N N . VAL A 1 393 ? 2.648 17.744 62.657 1.00 20.81 393 VAL A N 1
ATOM 3068 C CA . VAL A 1 393 ? 4.061 17.494 62.961 1.00 18.97 393 VAL A CA 1
ATOM 3069 C C . VAL A 1 393 ? 4.912 18.787 62.907 1.00 19.80 393 VAL A C 1
ATOM 3070 O O . VAL A 1 393 ? 4.857 19.510 61.937 1.00 20.52 393 VAL A O 1
ATOM 3074 N N . GLY A 1 394 ? 5.725 19.056 63.932 1.00 18.89 394 GLY A N 1
ATOM 3075 C CA . GLY A 1 394 ? 6.536 20.276 63.947 1.00 19.97 394 GLY A CA 1
ATOM 3076 C C . GLY A 1 394 ? 7.640 20.309 62.926 1.00 19.90 394 GLY A C 1
ATOM 3077 O O . GLY A 1 394 ? 8.046 19.280 62.464 1.00 19.37 394 GLY A O 1
ATOM 3078 N N . TYR A 1 395 ? 8.088 21.531 62.571 1.00 20.98 395 TYR A N 1
ATOM 3079 C CA . TYR A 1 3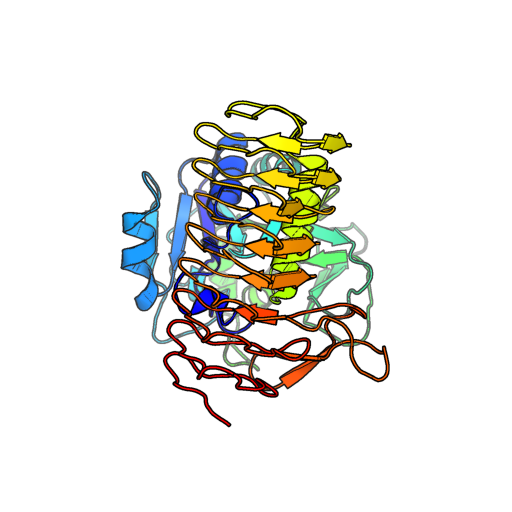95 ? 9.374 21.771 61.958 1.00 21.80 395 TYR A CA 1
ATOM 3080 C C . TYR A 1 395 ? 10.473 20.934 62.589 1.00 21.19 395 TYR A C 1
ATOM 3081 O O . TYR A 1 395 ? 10.631 20.886 63.813 1.00 22.65 395 TYR A O 1
ATOM 3090 N N . GLY A 1 396 ? 11.210 20.280 61.710 1.00 21.68 396 GLY A N 1
ATOM 3091 C CA . GLY A 1 396 ? 12.275 19.389 62.078 1.00 21.98 396 GLY A CA 1
ATOM 3092 C C . GLY A 1 396 ? 12.036 18.150 62.924 1.00 21.96 396 GLY A C 1
ATOM 3093 O O . GLY A 1 396 ? 13.000 17.470 63.239 1.00 22.76 396 GLY A O 1
ATOM 3094 N N . GLU A 1 397 ? 10.787 17.780 63.194 1.00 23.60 397 GLU A N 1
ATOM 3095 C CA . GLU A 1 397 ? 10.469 16.625 64.082 1.00 23.27 397 GLU A CA 1
ATOM 3096 C C . GLU A 1 397 ? 10.448 15.216 63.439 1.00 22.84 397 GLU A C 1
ATOM 3097 O O . GLU A 1 397 ? 9.971 14.946 62.281 1.00 22.46 397 GLU A O 1
ATOM 3103 N N . PHE A 1 398 ? 10.994 14.306 64.215 1.00 22.70 398 PHE A N 1
ATOM 3104 C CA . PHE A 1 398 ? 10.773 12.912 63.962 1.00 21.41 398 PHE A CA 1
ATOM 3105 C C . PHE A 1 398 ? 9.433 12.547 64.587 1.00 21.16 398 PHE A C 1
ATOM 3106 O O . PHE A 1 398 ? 9.109 12.930 65.739 1.00 19.55 398 PHE A O 1
ATOM 3114 N N . PHE A 1 399 ? 8.644 11.800 63.815 1.00 18.84 399 PHE A N 1
ATOM 3115 C CA . PHE A 1 399 ? 7.311 11.379 64.241 1.00 17.60 399 PHE A CA 1
ATOM 3116 C C . PHE A 1 399 ? 7.207 9.850 64.104 1.00 17.74 399 PHE A C 1
ATOM 3117 O O . PHE A 1 399 ? 7.363 9.328 62.984 1.00 15.53 399 PHE A O 1
ATOM 3125 N N . LYS A 1 400 ? 6.909 9.140 65.177 1.00 19.57 400 LYS A N 1
ATOM 3126 C CA . LYS A 1 400 ? 6.544 7.682 65.099 1.00 23.52 400 LYS A CA 1
ATOM 3127 C C . LYS A 1 400 ? 5.083 7.395 65.549 1.00 25.99 400 LYS A C 1
ATOM 3128 O O . LYS A 1 400 ? 4.392 6.529 64.960 1.00 26.97 400 LYS A O 1
ATOM 3134 N N . VAL A 1 401 ? 4.614 8.154 66.534 1.00 28.18 401 VAL A N 1
ATOM 3135 C CA . VAL A 1 401 ? 3.315 8.007 67.187 1.00 31.13 401 VAL A CA 1
ATOM 3136 C C . VAL A 1 401 ? 2.925 9.324 67.924 1.00 33.44 401 VAL A C 1
ATOM 3137 O O . VAL A 1 401 ? 3.733 10.180 68.325 1.00 35.98 401 VAL A O 1
#

B-factor: mean 44.95, std 26.31, range [2.0, 123.21]

Organism: Sulfurisphaera tokodaii (s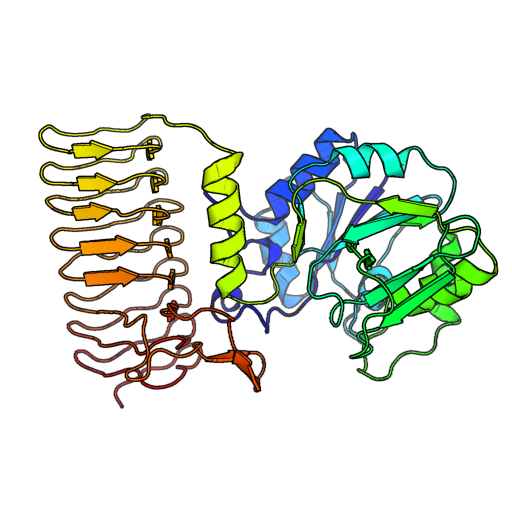train DSM 16993 / JCM 10545 / NBRC 100140 / 7) (NCBI:txid273063)

CATH classification: 3.90.550.10 (+1 more: 2.160.10.10)

Sequence (401 aa):
MKAFILAAGSGERLEPITHTRPKAFVPILSKPLIEYQIEYLRKCGIRDITVIVSSKNKEYFEKKLKEISIVTQKDDIKGTGAAILSAKFNDEALIIYGDLFFSNEKEICNIITLKENAIIGVKVSNPKDYGVLVLDNQNNLSKIIEKPEIPPSNLINAGIYKLNSDIFTYLDKISISERGELELTDAINLMAKDHRVKVIEYEGYWMDIGKPWNIIDVNKWALDNLVFSQNLGNVEDNVKIKGKVIIEEDAEIKSGTYIEGPVYIGKGSEIGPNSYLRPYTILVEKNKIGASVEVKESVIMEGSKIPHLSYVGDSVIAEDVNFGAGTLIANLRFDEKEVKVNVKGKRISSGRRKLGAFIGGHVRTGINVTILPGVKIGAYARIYPGAVVNRDVGYGEFFKV

Radius of gyration: 22.19 Å; Cα contacts (8 Å, |Δi|>4): 1108; chains: 1; bounding box: 42×63×46 Å

Solvent-accessible surface area: 17143 Å² total; per-residue (Å²): 76,70,1,2,0,12,3,19,29,55,15,73,87,5,51,1,0,24,56,36,20,13,23,1,2,0,2,0,6,58,62,19,1,0,74,14,2,10,66,11,0,78,118,17,58,0,152,58,3,8,0,0,0,16,47,146,25,89,88,65,0,103,155,119,13,189,122,20,58,30,36,52,19,92,116,126,56,125,21,37,0,0,1,4,72,18,20,160,16,114,107,60,0,0,1,0,35,1,19,8,2,1,24,27,25,153,20,0,40,69,0,33,107,27,181,49,3,0,0,0,0,10,130,21,119,64,13,100,48,53,6,0,2,50,70,45,146,141,94,24,4,23,106,10,58,78,122,30,148,110,61,76,39,80,11,0,23,0,4,0,0,0,1,20,43,50,2,53,76,13,5,119,125,26,104,66,34,187,170,36,24,9,35,0,14,38,0,0,29,57,0,12,116,102,70,140,0,58,22,26,66,6,147,46,48,26,41,29,4,4,77,0,14,14,0,0,38,0,0,54,50,0,0,63,76,66,31,148,76,75,86,98,26,81,46,69,112,118,25,107,71,91,62,47,4,2,2,21,82,116,1,50,0,51,32,36,2,71,0,48,15,23,0,6,0,0,81,29,1,57,0,1,57,90,2,73,0,63,46,43,0,0,0,2,57,124,2,54,0,1,40,68,1,49,0,27,27,0,0,0,0,47,19,0,97,0,27,92,114,5,53,0,0,3,0,0,0,0,21,65,0,27,4,12,30,15,0,83,5,38,16,61,79,192,54,83,140,89,1,89,0,45,10,106,80,141,131,40,42,10,51,42,116,80,0,0,0,0,0,0,0,58,0,120,2,15,106,94,0,55,1,60,21,4,10,26,0,1,0,97,0,107,5,122,65,41,7,77,0,90,127,49,9,30,125,43,87,121,9,126,130

Foldseek 3Di:
DEEEEEQADDQFQQPPASVVARQLALDQFAGGNVVQVQVLCVVLVHDAYEYEYAPVCQVVCVVPPDRYHYHYFDPVAAAPLSSCCRPDDAFKYKYAYSQKDFDHSVVVSVQQVDNFKEFEWEFDPPPLAAFAFDAPPVGFGQATHDNNNDHPDRIHGLRIIMDHPVLVVLLVVDDDDDVRHSYSRNSVNVCVVVGGYHYHYDDGDMDGCRHNLVSLVSSLVCLVPVDFADAQDAEDPQAADADREAHDHLEYHDHLHYAHDPEYHAHLEYADDNEYEYYQHRERHNEYHAHLEYEESEYAYYNEYEHECEYHYQEYAHAPEYEAHAAYWFFADPVQDFDWAQGVNDTDGPPDSGHTEAHHAPHYEHANEAGYGREYEHHLEYHDHNAHHPHHHYHNYYDRD

InterPro domains:
  IPR001451 Hexapeptide repeat [PF00132] (357-391)
  IPR005835 Nucleotidyl transferase domain [PF00483] (2-221)
  IPR011004 Trimeric LpxA-like superfamily [SSF51161] (236-394)
  IPR023915 UDP-GlcNAc diphosphorylase/GlcNAc-1-P N-acetyltransferase, GlmU, archaeal-type [TIGR03992] (1-389)
  IPR029044 Nucleotide-diphospho-sugar transferases [G3DSA:3.90.550.10] (1-210)
  IPR029044 Nucleotide-diphospho-sugar transferases [SSF53448] (1-303)
  IPR050065 Bifunctional protein GlmU-like [PTHR43584] (1-380)
  IPR053650 Bifunctional sugar-1-phosphate nucleotidylyltransferase/acetyltransferase [NF041173] (1-400)
  IPR056729 Mannose-1-phosphate guanyltransferase, C-terminal domain [PF25087] (259-342)

Nearest PDB structures (foldseek):
  2ggo-assembly1_A  TM=1.003E+00  e=8.827E-72  Sulfurisphaera tokodaii
  5z0a-assembly2_F  TM=9.973E-01  e=3.291E-64  Sulfurisphaera tokodaii str. 7
  5z0a-assembly2_C-3  TM=9.979E-01  e=9.478E-63  Sulfurisphaera tokodaii str. 7
  5z0a-assembly1_E-2  TM=9.944E-01  e=1.542E-62  Sulfurisphaera tokodaii str. 7
  5z09-assembly2_E-2  TM=9.837E-01  e=5.752E-55  Sulfurisphaera tokodaii str. 7